Protein AF-A0A353RNZ9-F1 (afdb_monomer)

Foldseek 3Di:
DKDKDADQAKKAKDKFFLQWDKPPRIDTGIDMIDIGGWDALDPDKDKMKIWMAGPVHRVPIDMDMDIDDHQVVVVHGFDDLQAQDPCQLLAQAFFALQAADQFSVRTFTGWWPVVVLVVVVQKDWDAWPWDKDKDKFKALFLVRRLVSQLVSLLPDALFGSNSNNSCVLDPPPPPPDLQKMKMKMKIWTFTTKMFGNDDLVCRLPPTTRPNNNCLLQVVDVCLDDLNSLLVNCVRRNQWHFGMFGWGKIKMKMKMARLVQFAAADDVVLLSCLQQCQQVVPDPPDRDPRSNVSSVVRVVRMDMDMDMAFFPGVPDDSNDHNVNVVNRRVQQNPCVGSNSHRIHGDGRPDSNPRIGGSLSSHPDPVSSVRSVVSSNDPVSNPDDTDAFAKEKDFQDDFDQDLQAAQKKFKAFPVRDGQWIWGQFFDCVQPVPATFIWIFGADPNDTSQNAIWGQAAAQGAIWGWGFNALDIDTGGPPVTDRHGQRIWIDRSGHIGSDDDDPRDYGYIDMGQQFPWAAACVGRTDGQHWHDDGSWIKRLEFGHHCAWQVRHGPPVVCVVPPPPAPQSVVVLVVLVVLVLNDWDFLVLLLDPRRHHPQKHFAALVSVVSVVVVCVVSVHQQQQQAQQALPDPGARNRSRRPPVDQSFAWKFFPADDGHDTDMDDDTRQAKHKADHNHQWIWIHHSNHIDIGHDDQDDHPNDGGRIIGSGTMMIGND

Solvent-accessible surface area (backbone atoms only — not comparable to full-atom values): 37933 Å² total; per-residue (Å²): 94,72,53,74,49,85,45,93,48,44,36,39,56,49,73,45,55,74,57,49,52,60,41,65,49,54,54,63,37,62,46,72,32,40,43,48,72,58,88,51,85,42,81,57,67,47,68,33,38,44,37,41,30,30,71,87,44,73,83,51,66,50,76,50,79,47,77,44,74,16,25,58,82,71,76,49,87,79,90,54,78,88,51,64,46,71,70,49,58,41,49,37,14,11,28,27,55,58,30,40,71,52,34,65,90,19,50,44,37,68,35,39,44,54,73,60,38,44,75,69,66,26,52,42,76,52,74,78,56,71,45,79,47,79,47,76,39,58,18,49,40,70,52,50,28,15,48,43,42,23,59,76,56,49,59,85,67,93,49,53,42,29,44,32,30,47,48,73,66,52,52,90,80,57,76,94,48,64,40,32,38,38,35,41,35,43,43,30,41,35,38,32,40,38,35,54,72,70,55,68,65,56,40,50,77,71,35,47,31,72,50,39,47,34,41,61,67,36,72,38,74,77,25,41,63,74,70,10,37,54,47,41,35,64,54,37,13,50,18,38,25,40,23,22,26,30,17,31,39,40,37,42,30,38,37,34,40,59,77,71,57,61,52,50,60,51,72,70,54,38,53,52,44,63,45,37,63,38,48,79,82,51,94,76,72,65,55,68,67,49,42,50,23,38,66,75,37,46,93,46,44,49,79,47,62,50,60,42,28,31,68,29,87,86,63,57,64,79,38,36,43,67,56,50,55,53,28,59,64,46,37,72,50,54,89,42,50,77,61,31,27,34,23,40,65,35,27,63,86,63,41,73,14,54,43,58,46,36,74,54,25,84,49,67,68,54,20,50,52,44,44,53,51,60,67,33,71,90,67,61,84,78,82,63,81,76,58,70,25,34,45,42,69,66,76,87,75,67,84,52,75,80,45,39,31,26,29,36,32,22,42,92,84,72,47,60,44,27,38,38,29,50,26,57,43,61,94,82,34,77,85,49,56,45,62,32,40,20,25,32,50,97,85,40,73,37,47,23,46,19,40,30,44,36,34,83,82,36,46,25,27,41,36,16,26,42,54,82,46,78,47,80,46,72,44,84,92,50,65,47,34,62,57,53,56,33,30,35,29,49,53,40,73,38,77,69,83,65,89,88,66,65,76,40,72,56,49,78,40,84,37,54,52,77,42,56,32,68,91,37,86,70,34,68,43,18,22,19,36,57,72,55,39,45,27,48,18,42,66,47,46,52,54,34,28,36,85,66,48,68,57,65,59,77,57,71,72,45,74,84,81,50,73,42,56,59,65,44,50,53,52,44,45,71,52,77,41,76,46,74,48,39,74,72,55,69,62,37,86,54,42,48,43,87,64,45,39,53,44,42,57,62,64,54,51,49,51,53,49,52,31,57,76,68,72,46,61,56,23,62,37,36,36,38,37,47,85,57,87,80,72,19,54,54,48,32,39,30,33,78,37,59,62,32,16,29,37,38,56,75,47,48,58,87,67,46,74,43,71,46,81,32,36,21,52,62,32,35,40,32,66,28,59,74,55,27,35,37,40,38,23,73,89,23,72,48,80,43,79,59,76,94,50,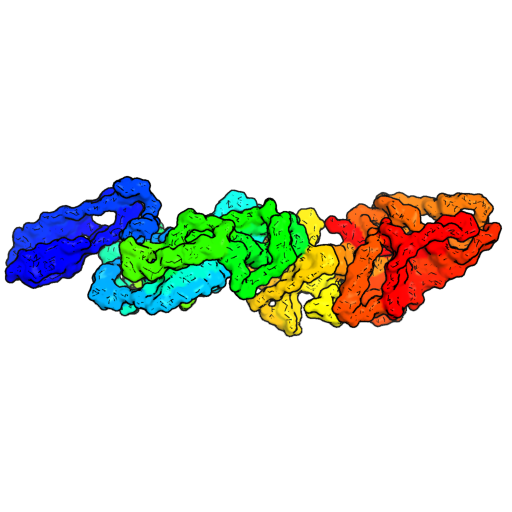68,54,73,94,38,78,63,44,57,32,23,46,38,35,54,42,29,48,68,128

Nearest PDB structures (foldseek):
  2qp2-assembly1_A  TM=6.811E-01  e=1.244E-15  Photorhabdus laumondii subsp. laumondii
  8b6u-assembly1_A  TM=7.712E-01  e=1.038E-13  Pseudomonas monteilii
  8b6v-assembly1_A  TM=5.706E-01  e=1.543E-15  Pseudomonas monteilii
  6fbm-assembly1_C  TM=5.417E-01  e=5.842E-16  Chromobacterium piscinae
  6u2w-assembly1_A  TM=4.05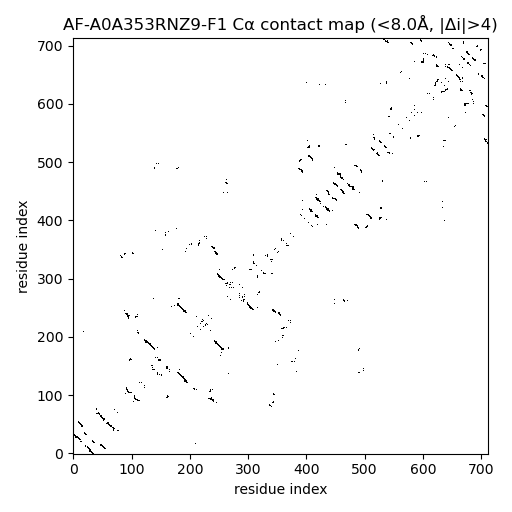1E-01  e=1.196E-05  Homo sapiens

Radius of gyration: 37.31 Å; Cα contacts (8 Å, |Δi|>4): 1599; chains: 1; bounding box: 97×50×113 Å

Secondary structure (DSSP, 8-state):
-EEEE--SSEEEEEEE-SSEEEESSEEESSEEEEEEEPP--SSS-EEEEEEEEESS-TT-EEEEEEEE--GGGGT--S--TTS--GGGG-TTEEE-TTSSTT-GGGEEEE-B-HHHHHHTT-EEEPPP--EEEEEEEEESSHHHHHHHHHHHTT---SS-SSHHHHHHHS-TTS---TTEEEEEEEEEEEEEEEEE-S-HHHIIIIIB-HHHHHHHTT-SGGG-HHHHHHHHHHHS-SEEESEEEEEEEEEEEEEEEGGG--S---HHHHHHHHTTTT-TTSS----HHHHHHHHHHGGGEEEEEEEESSS-TT--TT--HHHHHHHHHTT--TTSTTT---EEEE-STTSTTEEEGGGG-SSHHHHHHHHHHHTSGGG-----PPP-EEEEEPPP----TTS-SEEEEE-TT--EEEEEEEE--TTT-SSS-EEEEEEEETTEE-TTSEEE--BTTB--EEEEEETTEEEEEE-TTS-SS---EEEEETTEEESS--TT--EE--EEEE-EEEE--SS-SSEEEEEEEETTEEEESS-B--SB-TTS-B-GGGTTS--TT-THHHHHHHHHHTTT----B-HHHHT-TTSS-TTEEPPPHHHHHHHHHHHHHTT--HHHHS---TTSSS--TT------STT-EEEEEEEEETTEEEEEEEETTT-EEEE-TTSEEEEEETTEEEEEE----EETTEE--EEES-B--EE--

Mean predicted aligned error: 10.52 Å

pLDDT: mean 85.87, std 12.1, range [39.44, 98.44]

Structure (mmCIF, N/CA/C/O backbone):
data_AF-A0A353RNZ9-F1
#
_entry.id   AF-A0A353RNZ9-F1
#
loop_
_atom_site.group_PDB
_atom_site.id
_atom_site.type_symbol
_atom_site.label_atom_id
_atom_site.label_alt_id
_atom_site.label_comp_id
_atom_site.label_asym_id
_atom_site.label_entity_id
_atom_site.label_seq_id
_atom_site.pdbx_PDB_ins_code
_atom_site.Cartn_x
_atom_site.Cartn_y
_atom_site.Cartn_z
_atom_site.occupancy
_atom_site.B_iso_or_equiv
_atom_site.auth_seq_id
_atom_site.auth_comp_id
_atom_site.auth_asym_id
_atom_site.auth_atom_id
_atom_site.pdbx_PDB_model_num
ATOM 1 N N . VAL A 1 1 ? -23.093 -7.577 40.679 1.00 83.00 1 VAL A N 1
ATOM 2 C CA . VAL A 1 1 ? -23.345 -8.130 42.042 1.00 83.00 1 VAL A CA 1
ATOM 3 C C . VAL A 1 1 ? -24.753 -7.722 42.432 1.00 83.00 1 VAL A C 1
ATOM 5 O O . VAL A 1 1 ? -25.177 -6.690 41.947 1.00 83.00 1 VAL A O 1
ATOM 8 N N . SER A 1 2 ? -25.480 -8.459 43.270 1.00 89.81 2 SER A N 1
ATOM 9 C CA . SER A 1 2 ? -26.827 -8.055 43.706 1.00 89.81 2 SER A CA 1
ATOM 10 C C . SER A 1 2 ? -26.964 -8.037 45.222 1.00 89.81 2 SER A C 1
ATOM 12 O O . SER A 1 2 ? -26.311 -8.822 45.908 1.00 89.81 2 SER A O 1
ATOM 14 N N . PHE A 1 3 ? -27.875 -7.214 45.733 1.00 92.12 3 PHE A N 1
ATOM 15 C CA . PHE A 1 3 ? -28.342 -7.267 47.117 1.00 92.12 3 PHE A CA 1
ATOM 16 C C . PHE A 1 3 ? -29.871 -7.318 47.161 1.00 92.12 3 PHE A C 1
ATOM 18 O O . PHE A 1 3 ? -30.552 -6.998 46.186 1.00 92.12 3 PHE A O 1
ATOM 25 N N . ARG A 1 4 ? -30.424 -7.760 48.292 1.00 93.88 4 ARG A N 1
ATOM 26 C CA . ARG A 1 4 ? -31.871 -7.880 48.482 1.00 93.88 4 ARG A CA 1
ATOM 27 C C . ARG A 1 4 ? -32.366 -6.782 49.413 1.00 93.88 4 ARG A C 1
ATOM 29 O O . ARG A 1 4 ? -31.874 -6.660 50.530 1.00 93.88 4 ARG A O 1
ATOM 36 N N . VAL A 1 5 ? -33.368 -6.037 48.966 1.00 93.19 5 VAL A N 1
ATOM 37 C CA . VAL A 1 5 ? -34.130 -5.100 49.788 1.00 93.19 5 VAL A CA 1
ATOM 38 C C . VAL A 1 5 ? -35.262 -5.865 50.466 1.00 93.19 5 VAL A C 1
ATOM 40 O O . VAL A 1 5 ? -36.030 -6.570 49.806 1.00 93.19 5 VAL A O 1
ATOM 43 N N . GLN A 1 6 ? -35.358 -5.729 51.788 1.00 92.62 6 GLN A N 1
ATOM 44 C CA . GLN A 1 6 ? -36.504 -6.179 52.570 1.00 92.62 6 GLN A CA 1
ATOM 45 C C . GLN A 1 6 ? -37.255 -4.950 53.073 1.00 92.62 6 GLN A C 1
ATOM 47 O O . GLN A 1 6 ? -36.706 -4.166 53.841 1.00 92.62 6 GLN A O 1
ATOM 52 N N . SER A 1 7 ? -38.486 -4.758 52.608 1.00 90.94 7 SER A N 1
ATOM 53 C CA . SER A 1 7 ? -39.299 -3.593 52.956 1.00 90.94 7 SER A CA 1
ATOM 54 C C . SER A 1 7 ? -40.782 -3.945 52.902 1.00 90.94 7 SER A C 1
ATOM 56 O O . SER A 1 7 ? -41.204 -4.808 52.134 1.00 90.94 7 SER A O 1
ATOM 58 N N . ASN A 1 8 ? -41.585 -3.271 53.720 1.00 89.75 8 ASN A N 1
ATOM 59 C CA . ASN A 1 8 ? -43.047 -3.287 53.664 1.00 89.75 8 ASN A CA 1
ATOM 60 C C . ASN A 1 8 ? -43.624 -2.029 52.982 1.00 89.75 8 ASN A C 1
ATOM 62 O O . ASN A 1 8 ? -44.842 -1.921 52.842 1.00 89.75 8 ASN A O 1
ATOM 66 N N . GLY A 1 9 ? -42.764 -1.096 52.562 1.00 91.00 9 GLY A N 1
ATOM 67 C CA . GLY A 1 9 ? -43.127 0.186 51.964 1.00 91.00 9 GLY A CA 1
ATOM 68 C C . GLY A 1 9 ? -42.399 0.458 50.650 1.00 91.00 9 GLY A C 1
ATOM 69 O O . GLY A 1 9 ? -41.768 -0.424 50.061 1.00 91.00 9 GLY A O 1
ATOM 70 N N . GLU A 1 10 ? -42.522 1.691 50.179 1.00 95.00 10 GLU A N 1
ATOM 71 C CA . GLU A 1 10 ? -41.794 2.201 49.020 1.00 95.00 10 GLU A CA 1
ATOM 72 C C . GLU A 1 10 ? -40.410 2.711 49.432 1.00 95.00 10 GLU A C 1
ATOM 74 O O . GLU A 1 10 ? -40.193 3.170 50.556 1.00 95.00 10 GLU A O 1
ATOM 79 N N . TRP A 1 11 ? -39.450 2.590 48.525 1.00 95.81 11 TRP A N 1
ATOM 80 C CA . TRP A 1 11 ? -38.063 2.947 48.780 1.00 95.81 11 TRP A CA 1
ATOM 81 C C . TRP A 1 11 ? -37.396 3.497 47.521 1.00 95.81 11 TRP A C 1
ATOM 83 O O . TRP A 1 11 ? -37.791 3.188 46.396 1.00 95.81 11 TRP A O 1
ATOM 93 N N . LYS A 1 12 ? -36.357 4.306 47.731 1.00 96.25 12 LYS A N 1
ATOM 94 C CA . LYS A 1 12 ? -35.446 4.814 46.701 1.00 96.25 12 LYS A CA 1
ATOM 95 C C . LYS A 1 12 ? -33.997 4.566 47.106 1.00 96.25 12 LYS A C 1
ATOM 97 O O . LYS A 1 12 ? -33.699 4.411 48.290 1.00 96.25 12 LYS A O 1
ATOM 102 N N . ILE A 1 13 ? -33.102 4.549 46.132 1.00 94.88 13 ILE A N 1
ATOM 103 C CA . ILE A 1 13 ? -31.668 4.396 46.335 1.00 94.88 13 ILE A CA 1
ATOM 104 C C . ILE A 1 13 ? -30.951 5.628 45.805 1.00 94.88 13 ILE A C 1
ATOM 106 O O . ILE A 1 13 ? -31.180 6.064 44.681 1.00 94.88 13 ILE A O 1
ATOM 110 N N . GLU A 1 14 ? -30.048 6.150 46.621 1.00 93.19 14 GLU A N 1
ATOM 111 C CA . GLU A 1 14 ? -29.089 7.180 46.249 1.00 93.19 14 GLU A CA 1
ATOM 112 C C . GLU A 1 14 ? -27.685 6.571 46.256 1.00 93.19 14 GLU A C 1
ATOM 114 O O . GLU A 1 14 ? -27.325 5.810 47.159 1.00 93.19 14 GLU A O 1
ATOM 119 N N . THR A 1 15 ? -26.883 6.886 45.241 1.00 92.81 15 THR A N 1
ATOM 120 C CA . THR A 1 15 ? -25.503 6.410 45.122 1.00 92.81 15 THR A CA 1
ATOM 121 C C . THR A 1 15 ? -24.520 7.570 45.236 1.00 92.81 15 THR A C 1
ATOM 123 O O . THR A 1 15 ? -24.765 8.685 44.777 1.00 92.81 15 THR A O 1
ATOM 126 N N . GLN A 1 16 ? -23.377 7.303 45.861 1.00 90.88 16 GLN A N 1
ATOM 127 C CA . GLN A 1 16 ? -22.231 8.200 45.902 1.00 90.88 16 GLN A CA 1
ATOM 128 C C . GLN A 1 16 ? -21.064 7.508 45.197 1.00 90.88 16 GLN A C 1
ATOM 130 O O . GLN A 1 16 ? -20.441 6.610 45.760 1.00 90.88 16 GLN A O 1
ATOM 135 N N . GLY A 1 17 ? -20.791 7.925 43.966 1.00 85.12 17 GLY A N 1
ATOM 136 C CA . GLY A 1 17 ? -19.783 7.349 43.078 1.00 85.12 17 GLY A CA 1
ATOM 137 C C . GLY A 1 17 ? -20.308 7.340 41.646 1.00 85.12 17 GLY A C 1
ATOM 138 O O . GLY A 1 17 ? -21.471 7.033 41.417 1.00 85.12 17 GLY A O 1
ATOM 139 N N . ASP A 1 18 ? -19.466 7.716 40.693 1.00 84.38 18 ASP A N 1
ATOM 140 C CA . ASP A 1 18 ? -19.789 7.819 39.263 1.00 84.38 18 ASP A CA 1
ATOM 141 C C . ASP A 1 18 ? -19.310 6.600 38.451 1.00 84.38 18 ASP A C 1
ATOM 143 O O . ASP A 1 18 ? -19.505 6.526 37.242 1.00 84.38 18 ASP A O 1
ATOM 147 N N . TRP A 1 19 ? -18.714 5.618 39.126 1.00 87.50 19 TRP A N 1
ATOM 148 C CA . TRP A 1 19 ? -18.132 4.409 38.543 1.00 87.50 19 TRP A CA 1
ATOM 149 C C . TRP A 1 19 ? -19.021 3.163 38.679 1.00 87.50 19 TRP A C 1
ATOM 151 O O . TRP A 1 19 ? -18.636 2.068 38.273 1.00 87.50 19 TRP A O 1
ATOM 161 N N . PHE A 1 20 ? -20.220 3.299 39.245 1.00 90.81 20 PHE A N 1
ATOM 162 C CA . PHE A 1 20 ? -21.211 2.229 39.319 1.00 90.81 20 PHE A CA 1
ATOM 163 C C . PHE A 1 20 ? -22.629 2.805 39.313 1.00 90.81 20 PHE A C 1
ATOM 165 O O . PHE A 1 20 ? -22.846 3.976 39.613 1.00 90.81 20 PHE A O 1
ATOM 172 N N . TYR A 1 21 ? -23.600 1.956 39.003 1.00 90.94 21 TYR A N 1
ATOM 173 C CA . TYR A 1 21 ? -25.022 2.269 39.071 1.00 90.94 21 TYR A CA 1
ATOM 174 C C . TYR A 1 21 ? -25.797 1.084 39.649 1.00 90.94 21 TYR A C 1
ATOM 176 O O . TYR A 1 21 ? -25.265 -0.025 39.790 1.00 90.94 21 TYR A O 1
ATOM 184 N N . VAL A 1 22 ? -27.049 1.331 40.031 1.00 91.38 22 VAL A N 1
ATOM 185 C CA . VAL A 1 22 ? -27.940 0.311 40.586 1.00 91.38 22 VAL A CA 1
ATOM 186 C C . VAL A 1 22 ? -29.255 0.276 39.832 1.00 91.38 22 VAL A C 1
ATOM 188 O O . VAL A 1 22 ? -29.752 1.325 39.432 1.00 91.38 22 VAL A O 1
ATOM 191 N N . PHE A 1 23 ? -29.843 -0.910 39.701 1.00 90.06 23 PHE A N 1
ATOM 192 C CA . PHE A 1 23 ? -31.188 -1.044 39.157 1.00 90.06 23 PHE A CA 1
ATOM 193 C C . PHE A 1 23 ? -31.989 -2.168 39.843 1.00 90.06 23 PHE A C 1
ATOM 195 O O . PHE A 1 23 ? -31.435 -3.236 40.123 1.00 90.06 23 PHE A O 1
ATOM 202 N N . PRO A 1 24 ? -33.285 -1.949 40.131 1.00 91.12 24 PRO A N 1
ATOM 203 C CA . PRO A 1 24 ? -33.985 -0.666 40.006 1.00 91.12 24 PRO A CA 1
ATOM 204 C C . PRO A 1 24 ? -33.542 0.338 41.095 1.00 91.12 24 PRO A C 1
ATOM 206 O O . PRO A 1 24 ? -33.136 -0.054 42.189 1.00 91.12 24 PRO A O 1
ATOM 209 N N . THR A 1 25 ? -33.606 1.643 40.803 1.00 92.00 25 THR A N 1
ATOM 210 C CA . THR A 1 25 ? -33.245 2.730 41.746 1.00 92.00 25 THR A CA 1
ATOM 211 C C . THR A 1 25 ? -34.358 3.057 42.741 1.00 92.00 25 THR A C 1
ATOM 213 O O . THR A 1 25 ? -34.148 3.789 43.704 1.00 92.00 25 THR A O 1
ATOM 216 N N . SER A 1 26 ? -35.551 2.510 42.533 1.00 93.50 26 SER A N 1
ATOM 217 C CA . SER A 1 26 ? -36.688 2.610 43.441 1.00 93.50 26 SER A CA 1
ATOM 218 C C . SER A 1 26 ? -37.564 1.371 43.319 1.00 93.50 26 SER A C 1
ATOM 220 O O . SER A 1 26 ? -37.452 0.602 42.364 1.00 93.50 26 SER A O 1
ATOM 222 N N . GLY A 1 27 ? -38.436 1.159 44.294 1.00 94.00 27 GLY A N 1
ATOM 223 C CA . GLY A 1 27 ? -39.377 0.055 44.247 1.00 94.00 27 GLY A CA 1
ATOM 224 C C . GLY A 1 27 ? -40.298 0.022 45.451 1.00 94.00 27 GLY A C 1
ATOM 225 O O . GLY A 1 27 ? -40.291 0.911 46.302 1.00 94.00 27 GLY A O 1
ATOM 226 N N . ARG A 1 28 ? -41.109 -1.034 45.514 1.00 93.00 28 ARG A N 1
ATOM 227 C CA . ARG A 1 28 ? -42.065 -1.265 46.594 1.00 93.00 28 ARG A CA 1
ATOM 228 C C . ARG A 1 28 ? -41.940 -2.683 47.118 1.00 93.00 28 ARG A C 1
ATOM 230 O O . ARG A 1 28 ? -41.880 -3.636 46.347 1.00 93.00 28 ARG A O 1
ATOM 237 N N . GLY A 1 29 ? -41.964 -2.817 48.438 1.00 93.19 29 GLY A N 1
ATOM 238 C CA . GLY A 1 29 ? -41.851 -4.110 49.089 1.00 93.19 29 GLY A CA 1
ATOM 239 C C . GLY A 1 29 ? -40.460 -4.725 48.918 1.00 93.19 29 GLY A C 1
ATOM 240 O O . GLY A 1 29 ? -39.460 -4.024 48.743 1.00 93.19 29 GLY A O 1
ATOM 241 N N . ASN A 1 30 ? -40.398 -6.053 48.962 1.00 95.00 30 ASN A N 1
ATOM 242 C CA . ASN A 1 30 ? -39.153 -6.790 48.776 1.00 95.00 30 ASN A CA 1
ATOM 243 C C . ASN A 1 30 ? -38.735 -6.801 47.302 1.00 95.00 30 ASN A C 1
ATOM 245 O O . ASN A 1 30 ? -39.532 -7.178 46.446 1.00 95.00 30 ASN A O 1
ATOM 249 N N . ALA A 1 31 ? -37.468 -6.504 47.021 1.00 94.56 31 ALA A N 1
ATOM 250 C CA . ALA A 1 31 ? -36.918 -6.572 45.669 1.00 94.56 31 ALA A CA 1
ATOM 251 C C . ALA A 1 31 ? -35.445 -6.983 45.676 1.00 94.56 31 ALA A C 1
ATOM 253 O O . ALA A 1 31 ? -34.755 -6.877 46.692 1.00 94.56 31 ALA A O 1
ATOM 254 N N . THR A 1 32 ? -34.955 -7.431 44.526 1.00 94.38 32 THR A N 1
ATOM 255 C CA . THR A 1 32 ? -33.525 -7.629 44.284 1.00 94.38 32 THR A CA 1
ATOM 256 C C . THR A 1 32 ? -33.010 -6.441 43.490 1.00 94.38 32 THR A C 1
ATOM 258 O O . THR A 1 32 ? -33.588 -6.100 42.463 1.00 94.38 32 THR A O 1
ATOM 261 N N . VAL A 1 33 ? -31.925 -5.834 43.959 1.00 92.75 33 VAL A N 1
ATOM 262 C CA . VAL A 1 33 ? -31.267 -4.708 43.297 1.00 92.75 33 VAL A CA 1
ATOM 263 C C . VAL A 1 33 ? -29.911 -5.172 42.787 1.00 92.75 33 VAL A C 1
ATOM 265 O O . VAL A 1 33 ? -29.108 -5.744 43.532 1.00 92.75 33 VAL A O 1
ATOM 268 N N . GLN A 1 34 ? -29.664 -4.943 41.503 1.00 92.38 34 GLN A N 1
ATOM 269 C CA . GLN A 1 34 ? -28.382 -5.186 40.861 1.00 92.38 34 GLN A CA 1
ATOM 270 C C . GLN A 1 34 ? -27.476 -3.972 41.040 1.00 92.38 34 GLN A C 1
ATOM 272 O O . GLN A 1 34 ? -27.901 -2.836 40.879 1.00 92.38 34 GLN A O 1
ATOM 277 N N . ILE A 1 35 ? -26.215 -4.235 41.361 1.00 90.94 35 ILE A N 1
ATOM 278 C CA . ILE A 1 35 ? -25.106 -3.286 41.348 1.00 90.94 35 ILE A CA 1
ATOM 279 C C . ILE A 1 35 ? -24.259 -3.613 40.121 1.00 90.94 35 ILE A C 1
ATOM 281 O O . ILE A 1 35 ? -23.662 -4.701 40.030 1.00 90.94 35 ILE A O 1
ATOM 285 N N . CYS A 1 36 ? -24.181 -2.645 39.216 1.00 89.12 36 CYS A N 1
ATOM 286 C CA . CYS A 1 36 ? -23.393 -2.707 37.997 1.00 89.12 36 CYS A CA 1
ATOM 287 C C . CYS A 1 36 ? -22.204 -1.766 38.116 1.00 89.12 36 CYS A C 1
ATOM 289 O O . CYS A 1 36 ? -22.368 -0.561 38.273 1.00 89.12 36 CY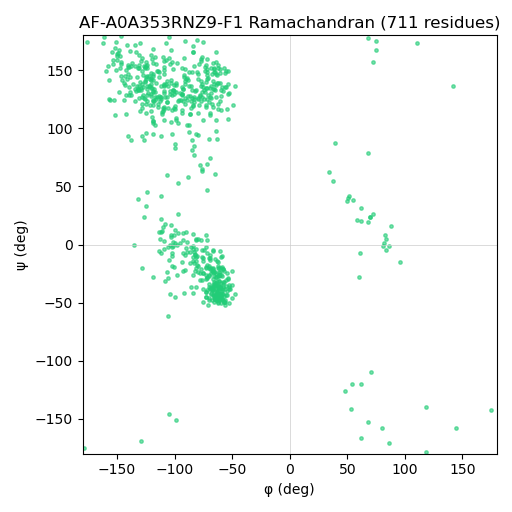S A O 1
ATOM 291 N N . VAL A 1 37 ? -21.006 -2.336 38.060 1.00 87.75 37 VAL A N 1
ATOM 292 C CA . VAL A 1 37 ? -19.749 -1.596 38.165 1.00 87.75 37 VAL A CA 1
ATOM 293 C C . VAL A 1 37 ? -19.184 -1.360 36.770 1.00 87.75 37 VAL A C 1
ATOM 295 O O . VAL A 1 37 ? -19.214 -2.266 35.935 1.00 87.75 37 VAL A O 1
ATOM 298 N N . LEU A 1 38 ? -18.691 -0.151 36.522 1.00 87.50 38 LEU A N 1
ATOM 299 C CA . LEU A 1 38 ? -17.894 0.174 35.343 1.00 87.50 38 LEU A CA 1
ATOM 300 C C . LEU A 1 38 ? -16.468 -0.356 35.552 1.00 87.50 38 LEU A C 1
ATOM 302 O O . LEU A 1 38 ? -16.059 -0.627 36.679 1.00 87.50 38 LEU A O 1
ATOM 306 N N . GLU A 1 39 ? -15.699 -0.551 34.486 1.00 80.50 39 GLU A N 1
ATOM 307 C CA . GLU A 1 39 ? -14.315 -1.024 34.620 1.00 80.50 39 GLU A CA 1
ATOM 308 C C . GLU A 1 39 ? -13.404 0.040 35.246 1.00 80.50 39 GLU A C 1
ATOM 310 O O . GLU A 1 39 ? -13.432 1.211 34.863 1.00 80.50 39 GLU A O 1
ATOM 315 N N . ASN A 1 40 ? -12.572 -0.380 36.205 1.00 80.81 40 ASN A N 1
ATOM 316 C CA . ASN A 1 40 ? -11.572 0.479 36.832 1.00 80.81 40 ASN A CA 1
ATOM 317 C C . ASN A 1 40 ? -10.187 0.235 36.223 1.00 80.81 40 ASN A C 1
ATOM 319 O O . ASN A 1 40 ? -9.350 -0.472 36.788 1.00 80.81 40 ASN A O 1
ATOM 323 N N . ASP A 1 41 ? -9.951 0.890 35.089 1.00 72.94 41 ASP A N 1
ATOM 324 C CA . ASP A 1 41 ? -8.675 0.864 34.366 1.00 72.94 41 ASP A CA 1
ATOM 325 C C . ASP A 1 41 ? -7.620 1.810 34.978 1.00 72.94 41 ASP A C 1
ATOM 327 O O . ASP A 1 41 ? -6.528 1.985 34.435 1.00 72.94 41 ASP A O 1
ATOM 331 N N . THR A 1 42 ? -7.929 2.458 36.106 1.00 77.50 42 THR A N 1
ATOM 332 C CA . THR A 1 42 ? -7.012 3.398 36.757 1.00 77.50 42 THR A CA 1
ATOM 333 C C . THR A 1 42 ? -6.010 2.681 37.665 1.00 77.50 42 THR A C 1
ATOM 335 O O . THR A 1 42 ? -6.126 1.493 37.969 1.00 77.50 42 THR A O 1
ATOM 338 N N . GLN A 1 43 ? -5.015 3.427 38.149 1.00 79.50 43 GLN A N 1
ATOM 339 C CA . GLN A 1 43 ? -4.076 2.939 39.164 1.00 79.50 43 GLN A CA 1
ATOM 340 C C . GLN A 1 43 ? -4.628 3.043 40.597 1.00 79.50 43 GLN A C 1
ATOM 342 O O . GLN A 1 43 ? -4.016 2.521 41.527 1.00 79.50 43 GLN A O 1
ATOM 347 N N . GLY A 1 44 ? -5.776 3.699 40.797 1.00 83.94 44 GLY A N 1
ATOM 348 C CA . GLY A 1 44 ? -6.373 3.937 42.109 1.00 83.94 44 GLY A CA 1
ATOM 349 C C . GLY A 1 44 ? -7.602 3.069 42.355 1.00 83.94 44 GLY A C 1
ATOM 350 O O . GLY A 1 44 ? -8.423 2.859 41.463 1.00 83.94 44 GLY A O 1
ATOM 351 N N . ARG A 1 45 ? -7.757 2.555 43.579 1.00 88.69 45 ARG A N 1
ATOM 352 C CA . ARG A 1 45 ? -9.017 1.915 43.986 1.00 88.69 45 ARG A CA 1
ATOM 353 C C . ARG A 1 45 ? -10.146 2.933 43.963 1.00 88.69 45 ARG A C 1
ATOM 355 O O . ARG A 1 45 ? -9.941 4.092 44.314 1.00 88.69 45 ARG A O 1
ATOM 362 N N . GLN A 1 46 ? -11.337 2.473 43.617 1.00 90.12 46 GLN A N 1
ATOM 363 C CA . GLN A 1 46 ? -12.539 3.288 43.679 1.00 90.12 46 GLN A CA 1
ATOM 364 C C . GLN A 1 46 ? -13.362 2.898 44.900 1.00 90.12 46 GLN A C 1
ATOM 366 O O . GLN A 1 46 ? -13.471 1.720 45.245 1.00 90.12 46 GLN A O 1
ATOM 371 N N . THR A 1 47 ? -13.917 3.900 45.572 1.00 91.50 47 THR A N 1
ATOM 372 C CA . THR A 1 47 ? -14.838 3.723 46.692 1.00 91.50 47 THR A CA 1
ATOM 373 C C . THR A 1 47 ? -16.119 4.496 46.423 1.00 91.50 47 THR A C 1
ATOM 375 O O . THR A 1 47 ? -16.141 5.473 45.671 1.00 91.50 47 THR A O 1
ATOM 378 N N . GLY A 1 48 ? -17.211 4.015 46.997 1.00 91.75 48 GLY A N 1
ATOM 379 C CA . GLY A 1 48 ? -18.528 4.597 46.823 1.00 91.75 48 GLY A CA 1
ATOM 380 C C . GLY A 1 48 ? -19.493 4.132 47.899 1.00 91.75 48 GLY A C 1
ATOM 381 O O . GLY A 1 48 ? -19.157 3.281 48.724 1.00 91.75 48 GLY A O 1
ATOM 382 N N . LYS A 1 49 ? -20.692 4.710 47.911 1.00 93.75 49 LYS A N 1
ATOM 383 C CA . LYS A 1 49 ? -21.739 4.389 48.889 1.00 93.75 49 LYS A CA 1
ATOM 384 C C . LYS A 1 49 ? -23.074 4.172 48.208 1.00 93.75 49 LYS A C 1
ATOM 386 O O . LYS A 1 49 ? -23.397 4.859 47.244 1.00 93.75 49 LYS A O 1
ATOM 391 N N . VAL A 1 50 ? -23.851 3.241 48.743 1.00 94.44 50 VAL A N 1
ATOM 392 C CA . VAL A 1 50 ? -25.257 3.043 48.392 1.00 94.44 50 VAL A CA 1
ATOM 393 C C . VAL A 1 50 ? -26.090 3.339 49.622 1.00 94.44 50 VAL A C 1
ATOM 395 O O . VAL A 1 50 ? -25.849 2.760 50.681 1.00 94.44 50 VAL A O 1
ATOM 398 N N . THR A 1 51 ? -27.065 4.226 49.466 1.00 94.75 51 THR A N 1
ATOM 399 C CA . THR A 1 51 ? -27.975 4.676 50.516 1.00 94.75 51 THR A CA 1
ATOM 400 C C . THR A 1 51 ? -29.400 4.325 50.109 1.00 94.75 51 THR A C 1
ATOM 402 O O . THR A 1 51 ? -29.952 4.908 49.181 1.00 94.75 51 THR A O 1
ATOM 405 N N . LEU A 1 52 ? -29.998 3.356 50.794 1.00 94.25 52 LEU A N 1
ATOM 406 C CA . LEU A 1 52 ? -31.403 2.983 50.654 1.00 94.25 52 LEU A CA 1
ATOM 407 C C . LEU A 1 52 ? -32.241 3.833 51.611 1.00 94.25 52 LEU A C 1
ATOM 409 O O . LEU A 1 52 ? -31.951 3.874 52.805 1.00 94.25 52 LEU A O 1
ATOM 413 N N . ILE A 1 53 ? -33.282 4.480 51.093 1.00 94.69 53 ILE A N 1
ATOM 414 C CA . ILE A 1 53 ? -34.132 5.421 51.826 1.00 94.69 53 ILE A CA 1
ATOM 415 C C . ILE A 1 53 ? -35.587 4.985 51.666 1.00 94.69 53 ILE A C 1
ATOM 417 O O . ILE A 1 53 ? -36.074 4.835 50.543 1.00 94.69 53 ILE A O 1
ATOM 421 N N . SER A 1 54 ? -36.295 4.806 52.779 1.00 92.50 54 SER A N 1
ATOM 422 C CA . SER A 1 54 ? -37.751 4.633 52.761 1.00 92.50 54 SER A CA 1
ATOM 423 C C . SER A 1 54 ? -38.428 5.935 52.330 1.00 92.50 54 SER A C 1
ATOM 425 O O . SER A 1 54 ? -38.132 7.003 52.864 1.00 92.50 54 SER A O 1
ATOM 427 N N . THR A 1 55 ? -39.347 5.879 51.366 1.00 89.75 55 THR A N 1
ATOM 428 C CA . THR A 1 55 ? -40.080 7.085 50.935 1.00 89.75 55 THR A CA 1
ATOM 429 C C . THR A 1 55 ? -41.187 7.459 51.919 1.00 89.75 55 THR A C 1
ATOM 431 O O . THR A 1 55 ? -41.560 8.627 52.004 1.00 89.75 55 THR A O 1
ATOM 434 N N . THR A 1 56 ? -41.688 6.489 52.692 1.00 85.81 56 THR A N 1
ATOM 435 C CA . THR A 1 56 ? -42.727 6.701 53.711 1.00 85.81 56 THR A CA 1
ATOM 436 C C . THR A 1 56 ? -42.167 7.185 55.047 1.00 85.81 56 THR A C 1
ATOM 438 O O . THR A 1 56 ? -42.875 7.850 55.796 1.00 85.81 56 THR A O 1
ATOM 441 N N . ASP A 1 57 ? -40.907 6.863 55.345 1.00 87.25 57 ASP A N 1
ATOM 442 C CA . ASP A 1 57 ? -40.169 7.382 56.498 1.00 87.25 57 ASP A CA 1
ATOM 443 C C . ASP A 1 57 ? -38.733 7.723 56.068 1.00 87.25 57 ASP A C 1
ATOM 445 O O . ASP A 1 57 ? -37.849 6.872 56.160 1.00 87.25 57 ASP A O 1
ATOM 449 N N . PRO A 1 58 ? -38.475 8.961 55.605 1.00 85.00 58 PRO A N 1
ATOM 450 C CA . PRO A 1 58 ? -37.149 9.378 55.148 1.00 85.00 58 PRO A CA 1
ATOM 451 C C . PRO A 1 58 ? -36.040 9.290 56.207 1.00 85.00 58 PRO A C 1
ATOM 453 O O . PRO A 1 58 ? -34.871 9.438 55.859 1.00 85.00 58 PRO A O 1
ATOM 456 N N . SER A 1 59 ? -36.376 9.067 57.486 1.00 85.62 59 SER A N 1
ATOM 457 C CA . SER A 1 59 ? -35.389 8.821 58.544 1.00 85.62 59 SER A CA 1
ATOM 458 C C . SER A 1 59 ? -34.900 7.366 58.580 1.00 85.62 59 SER A C 1
ATOM 460 O O . SER A 1 59 ? -33.806 7.096 59.079 1.00 85.62 59 SER A O 1
ATOM 462 N N . ALA A 1 60 ? -35.660 6.433 57.996 1.00 88.31 60 ALA A N 1
ATOM 463 C CA . ALA A 1 60 ? -35.263 5.043 57.831 1.00 88.31 60 ALA A CA 1
ATOM 464 C C . ALA A 1 60 ? -34.311 4.903 56.631 1.00 88.31 60 ALA A C 1
ATOM 466 O O . ALA A 1 60 ? -34.729 4.766 55.475 1.00 88.31 60 ALA A O 1
ATOM 467 N N . VAL A 1 61 ? -33.013 4.946 56.938 1.00 92.44 61 VAL A N 1
ATOM 468 C CA . VAL A 1 61 ? -31.914 4.923 55.969 1.00 92.44 61 VAL A CA 1
ATOM 469 C C . VAL A 1 61 ? -30.958 3.769 56.268 1.00 92.44 61 VAL A C 1
ATOM 471 O O . VAL A 1 61 ? -30.530 3.588 57.406 1.00 92.44 61 VAL A O 1
ATOM 474 N N . GLN A 1 62 ? -30.578 3.014 55.238 1.00 93.50 62 GLN A N 1
ATOM 475 C CA . GLN A 1 62 ? -29.532 1.993 55.309 1.00 93.50 62 GLN A CA 1
ATOM 476 C C . GLN A 1 62 ? -28.421 2.339 54.319 1.00 93.50 62 GLN A C 1
ATOM 478 O O . GLN A 1 62 ? -28.683 2.506 53.129 1.00 93.50 62 GLN A O 1
ATOM 483 N N . THR A 1 63 ? -27.174 2.385 54.788 1.00 93.62 63 THR A N 1
ATOM 484 C CA . THR A 1 63 ? -26.011 2.679 53.939 1.00 93.62 63 THR A CA 1
ATOM 485 C C . THR A 1 63 ? -25.000 1.541 53.981 1.00 93.62 63 THR A C 1
ATOM 487 O O . THR A 1 63 ? -24.772 0.945 55.034 1.00 93.62 63 THR A O 1
ATOM 490 N N . PHE A 1 64 ? -24.368 1.256 52.844 1.00 93.62 64 PHE A N 1
ATOM 491 C CA . PHE A 1 64 ? -23.188 0.398 52.767 1.00 93.62 64 PHE A CA 1
ATOM 492 C C . PHE A 1 64 ? -22.171 0.948 51.763 1.00 93.62 64 PHE A C 1
ATOM 494 O O . PHE A 1 64 ? -22.521 1.666 50.824 1.00 93.62 64 PHE A O 1
ATOM 501 N N . GLU A 1 65 ? -20.899 0.627 51.987 1.00 92.69 65 GLU A N 1
ATOM 502 C CA . GLU A 1 65 ? -19.800 1.045 51.118 1.00 92.69 65 GLU A CA 1
ATOM 503 C C . GLU A 1 65 ? -19.522 -0.014 50.050 1.00 92.69 65 GLU A C 1
ATOM 505 O O . GLU A 1 65 ? -19.644 -1.217 50.288 1.00 92.69 65 GLU A O 1
ATOM 510 N N . ILE A 1 66 ? -19.120 0.444 48.869 1.00 91.12 66 ILE A N 1
ATOM 511 C CA . ILE A 1 66 ? -18.659 -0.401 47.771 1.00 91.12 66 ILE A CA 1
ATOM 512 C C . ILE A 1 66 ? -17.229 0.011 47.447 1.00 91.12 66 ILE A C 1
ATOM 514 O O . ILE A 1 66 ? -16.920 1.198 47.352 1.00 91.12 66 ILE A O 1
ATOM 518 N N . GLY A 1 67 ? -16.358 -0.979 47.276 1.00 88.38 67 GLY A N 1
ATOM 519 C CA . GLY A 1 67 ? -14.993 -0.781 46.814 1.00 88.38 67 GLY A CA 1
ATOM 520 C C . GLY A 1 67 ? -14.716 -1.607 45.566 1.00 88.38 67 GLY A C 1
ATOM 521 O O . GLY A 1 67 ? -15.068 -2.786 45.513 1.00 88.38 67 GLY A O 1
ATOM 522 N N . GLN A 1 68 ? -14.045 -1.004 44.589 1.00 87.50 68 GLN A N 1
ATOM 523 C CA . GLN A 1 68 ? -13.530 -1.689 43.411 1.00 87.50 68 GLN A CA 1
ATOM 524 C C . GLN A 1 68 ? -12.006 -1.604 43.380 1.00 87.50 68 GLN A C 1
ATOM 526 O O . GLN A 1 68 ? -11.404 -0.540 43.552 1.00 87.50 68 GLN A O 1
ATOM 531 N N . LYS A 1 69 ? -11.380 -2.761 43.160 1.00 83.81 69 LYS A N 1
ATOM 532 C CA . LYS A 1 69 ? -9.934 -2.882 42.948 1.00 83.81 69 LYS A CA 1
ATOM 533 C C . LYS A 1 69 ? -9.502 -2.162 41.668 1.00 83.81 69 LYS A C 1
ATOM 535 O O . LYS A 1 69 ? -10.321 -1.953 40.777 1.00 83.81 69 LYS A O 1
ATOM 540 N N . CYS A 1 70 ? -8.232 -1.792 41.588 1.00 80.31 70 CYS A N 1
ATOM 541 C CA . CYS A 1 70 ? -7.644 -1.109 40.435 1.00 80.31 70 CYS A CA 1
ATOM 542 C C . CYS A 1 70 ? -6.718 -2.022 39.630 1.00 80.31 70 CYS A C 1
ATOM 544 O O . CYS A 1 70 ? -6.399 -3.125 40.069 1.00 80.31 70 CYS A O 1
ATOM 546 N N . ALA A 1 71 ? -6.232 -1.547 38.483 1.00 70.19 71 ALA A N 1
ATOM 547 C CA . ALA A 1 71 ? -5.318 -2.299 37.622 1.00 70.19 71 ALA A CA 1
ATOM 548 C C . ALA A 1 71 ? -4.058 -2.795 38.378 1.00 70.19 71 ALA A C 1
ATOM 550 O O . ALA A 1 71 ? -3.652 -3.953 38.261 1.00 70.19 71 ALA A O 1
ATOM 551 N N . VAL A 1 72 ? -3.503 -1.956 39.265 1.00 75.50 72 VAL A N 1
ATOM 552 C CA . VAL A 1 72 ? -2.317 -2.281 40.084 1.00 75.50 72 VAL A CA 1
ATOM 553 C C . VAL A 1 72 ? -2.585 -3.417 41.075 1.00 75.50 72 VAL A C 1
ATOM 555 O O . VAL A 1 72 ? -1.703 -4.246 41.291 1.00 75.50 72 VAL A O 1
ATOM 558 N N . ASP A 1 73 ? -3.799 -3.518 41.629 1.00 76.94 73 ASP A N 1
ATOM 559 C CA . ASP A 1 73 ? -4.170 -4.621 42.530 1.00 76.94 73 ASP A CA 1
ATOM 560 C C . ASP A 1 73 ? -4.118 -5.992 41.831 1.00 76.94 73 ASP A C 1
ATOM 562 O O . ASP A 1 73 ? -4.040 -7.022 42.504 1.00 76.94 73 ASP A O 1
ATOM 566 N N . TYR A 1 74 ? -4.168 -6.006 40.495 1.00 66.62 74 TYR A N 1
ATOM 567 C CA . TYR A 1 74 ? -4.074 -7.201 39.657 1.00 66.62 74 TYR A CA 1
ATOM 568 C C . TYR A 1 74 ? -2.689 -7.388 39.010 1.00 66.62 74 TYR A C 1
ATOM 570 O O . TYR A 1 74 ? -2.474 -8.398 38.344 1.00 66.62 74 TYR A O 1
ATOM 578 N N . GLY A 1 75 ? -1.743 -6.459 39.212 1.00 60.97 75 GLY A N 1
ATOM 579 C CA . GLY A 1 75 ? -0.381 -6.537 38.663 1.00 60.97 75 GLY A CA 1
ATOM 580 C C . GLY A 1 75 ? -0.288 -6.363 37.140 1.00 60.97 75 GLY A C 1
ATOM 581 O O . GLY A 1 75 ? 0.660 -6.849 36.530 1.00 60.97 75 GLY A O 1
ATOM 582 N N . VAL A 1 76 ? -1.273 -5.710 36.520 1.00 53.50 76 VAL A N 1
ATOM 583 C CA . VAL A 1 76 ? -1.448 -5.611 35.058 1.00 53.50 76 VAL A CA 1
ATOM 584 C C . VAL A 1 76 ? -2.056 -4.261 34.662 1.00 53.50 76 VAL A C 1
ATOM 586 O O . VAL A 1 76 ? -2.738 -3.630 35.462 1.00 53.50 76 VAL A O 1
ATOM 589 N N . THR A 1 77 ? -1.851 -3.821 33.421 1.00 51.91 77 THR A N 1
ATOM 590 C CA . THR A 1 77 ? -2.498 -2.631 32.834 1.00 51.91 77 THR A CA 1
ATOM 591 C C . THR A 1 77 ? -3.144 -3.012 31.496 1.00 51.91 77 THR A C 1
ATOM 593 O O . THR A 1 77 ? -2.421 -3.468 30.614 1.00 51.91 77 THR A O 1
ATOM 596 N N . GLY A 1 78 ? -4.465 -2.836 31.329 1.00 53.69 78 GLY A N 1
ATOM 597 C CA . GLY A 1 78 ? -5.198 -3.072 30.064 1.00 53.69 78 GLY A CA 1
ATOM 598 C C . GLY A 1 78 ? -6.294 -4.155 30.117 1.00 53.69 78 GLY A C 1
ATOM 599 O O . GLY A 1 78 ? -6.536 -4.749 31.168 1.00 53.69 78 GLY A O 1
ATOM 600 N N . ILE A 1 79 ? -6.956 -4.419 28.975 1.00 53.88 79 ILE A N 1
ATOM 601 C CA . ILE A 1 79 ? -7.915 -5.533 28.824 1.00 53.88 79 ILE A CA 1
ATOM 602 C C . ILE A 1 79 ? -7.122 -6.842 28.871 1.00 53.88 79 ILE A C 1
ATOM 604 O O . ILE A 1 79 ? -6.343 -7.137 27.971 1.00 53.88 79 ILE A O 1
ATOM 608 N N . ILE A 1 80 ? -7.305 -7.629 29.929 1.00 58.22 80 ILE A N 1
ATOM 609 C CA . ILE A 1 80 ? -6.656 -8.936 30.049 1.00 58.22 80 ILE A CA 1
ATOM 610 C C . ILE A 1 80 ? -7.498 -9.963 29.290 1.00 58.22 80 ILE A C 1
ATOM 612 O O . ILE A 1 80 ? -8.640 -10.221 29.675 1.00 58.22 80 ILE A O 1
ATOM 616 N N . ASP A 1 81 ? -6.923 -10.621 28.282 1.00 54.56 81 ASP A N 1
ATOM 617 C CA . ASP A 1 81 ? -7.611 -11.667 27.503 1.00 54.56 81 ASP A CA 1
ATOM 618 C C . ASP A 1 81 ? -8.198 -12.782 28.382 1.00 54.56 81 ASP A C 1
ATOM 620 O O . ASP A 1 81 ? -9.242 -13.352 28.068 1.00 54.56 81 ASP A O 1
ATOM 624 N N . ASN A 1 82 ? -7.591 -13.034 29.542 1.00 57.44 82 ASN A N 1
ATOM 625 C CA . ASN A 1 82 ? -8.013 -14.074 30.478 1.00 57.44 82 ASN A CA 1
ATOM 626 C C . ASN A 1 82 ? -9.031 -13.609 31.536 1.00 57.44 82 ASN A C 1
ATOM 628 O O . ASN A 1 82 ? -9.470 -14.435 32.334 1.00 57.44 82 ASN A O 1
ATOM 632 N N . GLN A 1 83 ? -9.405 -12.322 31.584 1.00 64.50 83 GLN A N 1
ATOM 633 C CA . GLN A 1 83 ? -10.435 -11.836 32.510 1.00 64.50 83 GLN A CA 1
ATOM 634 C C . GLN A 1 83 ? -11.797 -11.701 31.808 1.00 64.50 83 GLN A C 1
ATOM 636 O O . GLN A 1 83 ? -11.868 -11.224 30.669 1.00 64.50 83 GLN A O 1
ATOM 641 N N . PRO A 1 84 ? -12.898 -12.096 32.469 1.00 70.38 84 PRO A N 1
ATOM 642 C CA . PRO A 1 84 ? -14.244 -11.802 31.994 1.00 70.38 84 PRO A CA 1
ATOM 643 C C . PRO A 1 84 ? -14.470 -10.285 31.962 1.00 70.38 84 PRO A C 1
ATOM 645 O O . PRO A 1 84 ? -14.382 -9.623 32.994 1.00 70.38 84 PRO A O 1
ATOM 648 N N . SER A 1 85 ? -14.779 -9.737 30.791 1.00 81.25 85 SER A N 1
ATOM 649 C CA . SER A 1 85 ? -15.023 -8.305 30.603 1.00 81.25 85 SER A CA 1
ATOM 650 C C . SER A 1 85 ? -16.044 -8.102 29.488 1.00 81.25 85 SER A C 1
ATOM 652 O O . SER A 1 85 ? -15.911 -8.676 28.407 1.00 81.25 85 SER A O 1
ATOM 654 N N . ILE A 1 86 ? -17.067 -7.283 29.749 1.00 86.62 86 ILE A N 1
ATOM 655 C CA . ILE A 1 86 ? -18.036 -6.887 28.715 1.00 86.62 86 ILE A CA 1
ATOM 656 C C . ILE A 1 86 ? -17.419 -5.898 27.712 1.00 86.62 86 ILE A C 1
ATOM 658 O O . ILE A 1 86 ? -17.884 -5.831 26.578 1.00 86.62 86 ILE A O 1
ATOM 662 N N . LYS A 1 87 ? -16.325 -5.204 28.070 1.00 88.12 87 LYS A N 1
ATOM 663 C CA . LYS A 1 87 ? -15.571 -4.323 27.161 1.00 88.12 87 LYS A CA 1
ATOM 664 C C . LYS A 1 87 ? -15.001 -5.076 25.960 1.00 88.12 87 LYS A C 1
ATOM 666 O O . LYS A 1 87 ? -14.839 -4.480 24.901 1.00 88.12 87 LYS A O 1
ATOM 671 N N . LYS A 1 88 ? -14.794 -6.396 26.068 1.00 86.88 88 LYS A N 1
ATOM 672 C CA . LYS A 1 88 ? -14.425 -7.266 24.934 1.00 86.88 88 LYS A CA 1
ATOM 673 C C . LYS A 1 88 ? -15.446 -7.252 23.793 1.00 86.88 88 LYS A C 1
ATOM 675 O O . LYS A 1 88 ? -15.071 -7.490 22.649 1.00 86.88 88 LYS A O 1
ATOM 680 N N . TYR A 1 89 ? -16.716 -6.974 24.089 1.00 91.88 89 TYR A N 1
ATOM 681 C CA . TYR A 1 89 ? -17.749 -6.809 23.067 1.00 91.88 89 TYR A CA 1
ATOM 682 C C . TYR A 1 89 ? -17.722 -5.431 22.407 1.00 91.88 89 TYR A C 1
ATOM 684 O O . TYR A 1 89 ? -18.294 -5.273 21.333 1.00 91.88 89 TYR A O 1
ATOM 692 N N . ALA A 1 90 ? -17.072 -4.450 23.042 1.00 94.50 90 ALA A N 1
ATOM 693 C CA . ALA A 1 90 ? -16.941 -3.046 22.650 1.00 94.50 90 ALA A CA 1
ATOM 694 C C . ALA A 1 90 ? -18.258 -2.252 22.516 1.00 94.50 90 ALA A C 1
ATOM 696 O O . ALA A 1 90 ? -18.274 -1.048 22.752 1.00 94.50 90 ALA A O 1
ATOM 697 N N . VAL A 1 91 ? -19.380 -2.897 22.202 1.00 96.06 91 VAL A N 1
ATOM 698 C CA . VAL A 1 91 ? -20.702 -2.274 22.124 1.00 96.06 91 VAL A CA 1
ATOM 699 C C . VAL A 1 91 ? -21.081 -1.618 23.449 1.00 96.06 91 VAL A C 1
ATOM 701 O O . VAL A 1 91 ? -20.949 -2.217 24.515 1.00 96.06 91 VAL A O 1
ATOM 704 N N . GLY A 1 92 ? -21.557 -0.377 23.376 1.00 96.50 92 GLY A N 1
ATOM 705 C CA . GLY A 1 92 ? -21.887 0.448 24.534 1.00 96.50 92 GLY A CA 1
ATOM 706 C C . GLY A 1 92 ? -20.709 1.234 25.116 1.00 96.50 92 GLY A C 1
ATOM 707 O O . GLY A 1 92 ? -20.897 1.989 26.075 1.00 96.50 92 GLY A O 1
ATOM 708 N N . TYR A 1 93 ? -19.512 1.078 24.548 1.00 96.75 93 TYR A N 1
ATOM 709 C CA . TYR A 1 93 ? -18.313 1.832 24.900 1.00 96.75 93 TYR A CA 1
ATOM 710 C C . TYR A 1 93 ? -17.993 2.889 23.850 1.00 96.75 93 TYR A C 1
ATOM 712 O O . TYR A 1 93 ? -18.438 2.831 22.702 1.00 96.75 93 TYR A O 1
ATOM 720 N N . GLY A 1 94 ? -17.200 3.866 24.268 1.00 96.81 94 GLY A N 1
ATOM 721 C CA . GLY A 1 94 ? -16.615 4.835 23.370 1.00 96.81 94 GLY A CA 1
ATOM 722 C C . GLY A 1 94 ? -15.504 4.257 22.490 1.00 96.81 94 GLY A C 1
ATOM 723 O O . GLY A 1 94 ? -14.882 3.243 22.814 1.00 96.81 94 GLY A O 1
ATOM 724 N N . TYR A 1 95 ? -15.224 4.934 21.381 1.00 94.62 95 TYR A N 1
ATOM 725 C CA . TYR A 1 95 ? -14.176 4.591 20.427 1.00 94.62 95 TYR A CA 1
ATOM 726 C C . TYR A 1 95 ? -13.428 5.831 19.950 1.00 94.62 95 TYR A C 1
ATOM 728 O O . TYR A 1 95 ? -14.028 6.814 19.502 1.00 94.62 95 TYR A O 1
ATOM 736 N N . ASN A 1 96 ? -12.101 5.787 20.027 1.00 90.81 96 ASN A N 1
ATOM 737 C CA . ASN A 1 96 ? -11.239 6.863 19.558 1.00 90.81 96 ASN A CA 1
ATOM 738 C C . ASN A 1 96 ? -10.721 6.570 18.139 1.00 90.81 96 ASN A C 1
ATOM 740 O O . ASN A 1 96 ? -9.806 5.765 17.964 1.00 90.81 96 ASN A O 1
ATOM 744 N N . THR A 1 97 ? -11.277 7.250 17.131 1.00 87.12 97 THR A N 1
ATOM 745 C CA . THR A 1 97 ? -10.879 7.085 15.721 1.00 87.12 97 THR A CA 1
ATOM 746 C C . THR A 1 97 ? -9.488 7.641 15.415 1.00 87.12 97 THR A C 1
ATOM 748 O O . THR A 1 97 ? -8.938 7.340 14.359 1.00 87.12 97 THR A O 1
ATOM 751 N N . LEU A 1 98 ? -8.886 8.413 16.330 1.00 83.75 98 LEU A N 1
ATOM 752 C CA . LEU A 1 98 ? -7.507 8.886 16.185 1.00 83.75 98 LEU A CA 1
ATOM 753 C C . LEU A 1 98 ? -6.476 7.758 16.344 1.00 83.75 98 LEU A C 1
ATOM 755 O O . LEU A 1 98 ? -5.333 7.936 15.932 1.00 83.75 98 LEU A O 1
ATOM 759 N N . ASN A 1 99 ? -6.870 6.629 16.940 1.00 87.25 99 ASN A N 1
ATOM 760 C CA . ASN A 1 99 ? -5.994 5.510 17.280 1.00 87.25 99 ASN A CA 1
ATOM 761 C C . ASN A 1 99 ? -6.082 4.380 16.228 1.00 87.25 99 ASN A C 1
ATOM 763 O O . ASN A 1 99 ? -6.304 4.620 15.041 1.00 87.25 99 ASN A O 1
ATOM 767 N N . GLU A 1 100 ? -5.856 3.136 16.654 1.00 90.56 100 GLU A N 1
ATOM 768 C CA . GLU A 1 100 ? -5.887 1.937 15.816 1.00 90.56 100 GLU A CA 1
ATOM 769 C C . GLU A 1 100 ? -7.292 1.627 15.277 1.00 90.56 100 GLU A C 1
ATOM 771 O O . GLU A 1 100 ? -8.288 1.736 16.007 1.00 90.56 100 GLU A O 1
ATOM 776 N N . TYR A 1 101 ? -7.368 1.178 14.021 1.00 92.06 101 TYR A N 1
ATOM 777 C CA . TYR A 1 101 ? -8.620 0.838 13.339 1.00 92.06 101 TYR A CA 1
ATOM 778 C C . TYR A 1 101 ? -9.262 -0.403 13.964 1.00 92.06 101 TYR A C 1
ATOM 780 O O . TYR A 1 101 ? -8.627 -1.452 14.037 1.00 92.06 101 TYR A O 1
ATOM 788 N N . ALA A 1 102 ? -10.532 -0.298 14.376 1.00 92.81 102 ALA A N 1
ATOM 789 C CA . ALA A 1 102 ? -11.352 -1.374 14.936 1.00 92.81 102 ALA A CA 1
ATOM 790 C C . ALA A 1 102 ? -10.547 -2.316 15.848 1.00 92.81 102 ALA A C 1
ATOM 792 O O . ALA A 1 102 ? -10.455 -3.512 15.596 1.00 92.81 102 ALA A O 1
ATOM 793 N N . SER A 1 103 ? -9.886 -1.729 16.846 1.00 91.56 103 SER A N 1
ATOM 794 C CA . SER A 1 103 ? -8.987 -2.410 17.776 1.00 91.56 103 SER A CA 1
ATOM 795 C C . SER A 1 103 ? -9.488 -2.230 19.210 1.00 91.56 103 SER A C 1
ATOM 797 O O . SER A 1 103 ? -9.919 -1.123 19.554 1.00 91.56 103 SER A O 1
ATOM 799 N N . PRO A 1 104 ? -9.384 -3.258 20.076 1.00 90.31 104 PRO A N 1
ATOM 800 C CA . PRO A 1 104 ? -9.660 -3.128 21.507 1.00 90.31 104 PRO A CA 1
ATOM 801 C C . PRO A 1 104 ? -8.864 -2.001 22.185 1.00 90.31 104 PRO A C 1
ATOM 803 O O . PRO A 1 104 ? -9.366 -1.381 23.117 1.00 90.31 104 PRO A O 1
ATOM 806 N N . ASN A 1 105 ? -7.664 -1.682 21.683 1.00 88.88 105 ASN A N 1
ATOM 807 C CA . ASN A 1 105 ? -6.816 -0.602 22.207 1.00 88.88 105 ASN A CA 1
ATOM 808 C C . ASN A 1 105 ? -7.417 0.798 22.007 1.00 88.88 105 ASN A C 1
ATOM 810 O O . ASN A 1 105 ? -7.035 1.746 22.690 1.00 88.88 105 ASN A O 1
ATOM 814 N N . SER A 1 106 ? -8.356 0.933 21.074 1.00 91.94 106 SER A N 1
ATOM 815 C CA . SER A 1 106 ? -9.045 2.190 20.780 1.00 91.94 106 SER A CA 1
ATOM 816 C C . SER A 1 106 ? -10.414 2.289 21.460 1.00 91.94 106 SER A C 1
ATOM 818 O O . SER A 1 106 ? -11.088 3.309 21.308 1.00 91.94 106 SER A O 1
ATOM 820 N N . VAL A 1 107 ? -10.829 1.256 22.205 1.00 93.62 107 VAL A N 1
ATOM 821 C CA . VAL A 1 107 ? -12.064 1.256 23.001 1.00 93.62 107 VAL A CA 1
ATOM 822 C C . VAL A 1 107 ? -11.821 2.001 24.312 1.00 93.62 107 VAL A C 1
ATOM 824 O O . VAL A 1 107 ? -10.911 1.675 25.077 1.00 93.62 107 VAL A O 1
ATOM 827 N N . THR A 1 108 ? -12.645 3.007 24.580 1.00 93.06 108 THR A N 1
ATOM 828 C CA . THR A 1 108 ? -12.486 3.932 25.709 1.00 93.06 108 THR A CA 1
ATOM 829 C C . THR A 1 108 ? -13.497 3.617 26.821 1.00 93.06 108 THR A C 1
ATOM 831 O O . THR A 1 108 ? -13.766 2.445 27.088 1.00 93.06 108 THR A O 1
ATOM 834 N N . LYS A 1 109 ? -14.006 4.621 27.547 1.00 92.75 109 LYS A N 1
ATOM 835 C CA . LYS A 1 109 ? -14.943 4.430 28.665 1.00 92.75 109 LYS A CA 1
ATOM 836 C C . LYS A 1 109 ? -16.314 3.929 28.201 1.00 92.75 109 LYS A C 1
ATOM 838 O O . LYS A 1 109 ? -16.766 4.214 27.094 1.00 92.75 109 LYS A O 1
ATOM 843 N N . GLN A 1 110 ? -16.994 3.208 29.089 1.00 94.62 110 GLN A N 1
ATOM 844 C CA . GLN A 1 110 ? -18.381 2.790 28.894 1.00 94.62 110 GLN A CA 1
ATOM 845 C C . GLN A 1 110 ? -19.308 4.013 28.874 1.00 94.62 110 GLN A C 1
ATOM 847 O O . GLN A 1 110 ? -19.209 4.878 29.743 1.00 94.62 110 GLN A O 1
ATOM 852 N N . ILE A 1 111 ? -20.219 4.070 27.903 1.00 96.56 111 ILE A N 1
ATOM 853 C CA . ILE A 1 111 ? -21.173 5.173 27.738 1.00 96.56 111 ILE A CA 1
ATOM 854 C C . ILE A 1 111 ? -22.566 4.758 28.214 1.00 96.56 111 ILE A C 1
ATOM 856 O O . ILE A 1 111 ? -23.214 5.530 28.919 1.00 96.56 111 ILE A O 1
ATOM 860 N N . VAL A 1 112 ? -23.011 3.539 27.891 1.00 96.44 112 VAL A N 1
ATOM 861 C CA . VAL A 1 112 ? -24.387 3.072 28.156 1.00 96.44 112 VAL A CA 1
ATOM 862 C C . VAL A 1 112 ? -24.486 2.145 29.370 1.00 96.44 112 VAL A C 1
ATOM 864 O O . VAL A 1 112 ? -23.518 1.477 29.744 1.00 96.44 112 VAL A O 1
ATOM 867 N N . ARG A 1 113 ? -25.673 2.035 29.973 1.00 94.88 113 ARG A N 1
ATOM 868 C CA . ARG A 1 113 ? -26.005 1.087 31.050 1.00 94.88 113 ARG A CA 1
ATOM 869 C C . ARG A 1 113 ? -26.205 -0.324 30.486 1.00 94.88 113 ARG A C 1
ATOM 871 O O . ARG A 1 113 ? -27.287 -0.894 30.531 1.00 94.88 113 ARG A O 1
ATOM 878 N N . TRP A 1 114 ? -25.119 -0.888 29.954 1.00 93.62 114 TRP A N 1
ATOM 879 C CA . TRP A 1 114 ? -25.089 -2.132 29.173 1.00 93.62 114 TRP A CA 1
ATOM 880 C C . TRP A 1 114 ? -25.869 -3.285 29.813 1.00 93.62 114 TRP A C 1
ATOM 882 O O . TRP A 1 114 ? -26.590 -3.988 29.124 1.00 93.62 114 TRP A O 1
ATOM 892 N N . LYS A 1 115 ? -25.751 -3.480 31.135 1.00 90.56 115 LYS A N 1
ATOM 893 C CA . LYS A 1 115 ? -26.416 -4.588 31.841 1.00 90.56 115 LYS A CA 1
ATOM 894 C C . LYS A 1 115 ? -27.925 -4.409 31.980 1.00 90.56 115 LYS A C 1
ATOM 896 O O . LYS A 1 115 ? -28.623 -5.411 32.039 1.00 90.56 115 LYS A O 1
ATOM 901 N N . GLU A 1 116 ? -28.406 -3.171 32.048 1.00 92.56 116 GLU A N 1
ATOM 902 C CA . GLU A 1 116 ? -29.844 -2.888 31.997 1.00 92.56 116 GLU A CA 1
ATOM 903 C C . GLU A 1 116 ? -30.369 -3.107 30.582 1.00 92.56 116 GLU A C 1
ATOM 905 O O . GLU A 1 116 ? -31.364 -3.792 30.409 1.00 92.56 116 GLU A O 1
ATOM 910 N N . MET A 1 117 ? -29.649 -2.610 29.572 1.00 94.81 117 MET A N 1
ATOM 911 C CA . MET A 1 117 ? -30.013 -2.815 28.167 1.00 94.81 117 MET A CA 1
ATOM 912 C C . MET A 1 117 ? -30.071 -4.303 27.793 1.00 94.81 117 MET A C 1
ATOM 914 O O . MET A 1 117 ? -30.994 -4.730 27.113 1.00 94.81 117 MET A O 1
ATOM 918 N N . ASP A 1 118 ? -29.104 -5.098 28.256 1.00 92.94 118 ASP A N 1
ATOM 919 C CA . ASP A 1 118 ? -29.058 -6.554 28.062 1.00 92.94 118 ASP A CA 1
ATOM 920 C C . ASP A 1 118 ? -30.244 -7.260 28.738 1.00 92.94 118 ASP A C 1
ATOM 922 O O . ASP A 1 118 ? -30.825 -8.175 28.169 1.00 92.94 118 ASP A O 1
ATOM 926 N N . ALA A 1 119 ? -30.656 -6.801 29.926 1.00 91.44 119 ALA A N 1
ATOM 927 C CA . ALA A 1 119 ? -31.821 -7.344 30.628 1.00 91.44 119 ALA A CA 1
ATOM 928 C C . ALA A 1 119 ? -33.164 -7.008 29.950 1.00 91.44 119 ALA A C 1
ATOM 930 O O . ALA A 1 119 ? -34.153 -7.687 30.213 1.00 91.44 119 ALA A O 1
ATOM 931 N N . GLU A 1 120 ? -33.184 -5.981 29.101 1.00 94.00 120 GLU A N 1
ATOM 932 C CA . GLU A 1 120 ? -34.340 -5.521 28.319 1.00 94.00 120 GLU A CA 1
ATOM 933 C C . GLU A 1 120 ? -34.248 -5.968 26.844 1.00 94.00 120 GLU A C 1
ATOM 935 O O . GLU A 1 120 ? -34.922 -5.415 25.978 1.00 94.00 120 GLU A O 1
ATOM 940 N N . ASP A 1 121 ? -33.387 -6.950 26.537 1.00 94.50 121 ASP A N 1
ATOM 941 C CA . ASP A 1 121 ? -33.174 -7.521 25.196 1.00 94.50 121 ASP A CA 1
ATOM 942 C C . ASP A 1 121 ? -32.733 -6.500 24.115 1.00 94.50 121 ASP A C 1
ATOM 944 O O . ASP A 1 121 ? -32.851 -6.741 22.905 1.00 94.50 121 ASP A O 1
ATOM 948 N N . LEU A 1 122 ? -32.170 -5.360 24.538 1.00 96.56 122 LEU A N 1
ATOM 949 C CA . LEU A 1 122 ? -31.634 -4.319 23.652 1.00 96.56 122 LEU A CA 1
ATOM 950 C C . LEU A 1 122 ? -30.198 -4.598 23.203 1.00 96.56 122 LEU A C 1
ATOM 952 O O . LEU A 1 122 ? -29.722 -3.951 22.272 1.00 96.56 122 LEU A O 1
ATOM 956 N N . ILE A 1 123 ? -29.495 -5.537 23.841 1.00 95.62 123 ILE A N 1
ATOM 957 C CA . ILE A 1 123 ? -28.195 -6.034 23.380 1.00 95.62 123 ILE A CA 1
ATOM 958 C C . ILE A 1 123 ? -28.412 -7.367 22.671 1.00 95.62 123 ILE A C 1
ATOM 960 O O . ILE A 1 123 ? -28.838 -8.339 23.287 1.00 95.62 123 ILE A O 1
ATOM 964 N N . GLN A 1 124 ? -28.098 -7.430 21.378 1.00 94.19 124 GLN A N 1
ATOM 965 C CA . GLN A 1 124 ? -28.356 -8.624 20.573 1.00 94.19 124 GLN A CA 1
ATOM 966 C C . GLN A 1 124 ? -27.091 -9.156 19.914 1.00 94.19 124 GLN A C 1
ATOM 968 O O . GLN A 1 124 ? -26.357 -8.424 19.247 1.00 94.19 124 GLN A O 1
ATOM 973 N N . PHE A 1 125 ? -26.872 -10.461 20.077 1.00 91.44 125 PHE A N 1
ATOM 974 C CA . PHE A 1 125 ? -25.900 -11.233 19.312 1.00 91.44 125 PHE A CA 1
ATOM 975 C C . PHE A 1 125 ? -26.580 -11.769 18.058 1.00 91.44 125 PHE A C 1
ATOM 977 O O . PHE A 1 125 ? -27.589 -12.471 18.142 1.00 91.44 125 PHE A O 1
ATOM 984 N N . ASN A 1 126 ? -26.012 -11.472 16.894 1.00 88.38 126 ASN A N 1
ATOM 985 C CA . ASN A 1 126 ? -26.487 -12.060 15.654 1.00 88.38 126 ASN A CA 1
ATOM 986 C C . ASN A 1 126 ? -26.017 -13.514 15.512 1.00 88.38 126 ASN A C 1
ATOM 988 O O . ASN A 1 126 ? -25.075 -13.976 16.169 1.00 88.38 126 ASN A O 1
ATOM 992 N N . ALA A 1 127 ? -26.697 -14.257 14.635 1.00 86.38 127 ALA A N 1
ATOM 993 C CA . ALA A 1 127 ? -26.319 -15.626 14.311 1.00 86.38 127 ALA A CA 1
ATOM 994 C C . ALA A 1 127 ? -24.863 -15.691 13.823 1.00 86.38 127 ALA A C 1
ATOM 996 O O . ALA A 1 127 ? -24.375 -14.766 13.168 1.00 86.38 127 ALA A O 1
ATOM 997 N N . SER A 1 128 ? -24.178 -16.802 14.117 1.00 84.25 128 SER A N 1
ATOM 998 C CA . SER A 1 128 ? -22.782 -16.968 13.713 1.00 84.25 128 SER A CA 1
ATOM 999 C C . SER A 1 128 ? -22.611 -16.745 12.209 1.00 84.25 128 SER A C 1
ATOM 1001 O O . SER A 1 128 ? -23.300 -17.343 11.382 1.00 84.25 128 SER A O 1
ATOM 1003 N N . SER A 1 129 ? -21.646 -15.899 11.863 1.00 82.06 129 SER A N 1
ATOM 1004 C CA . SER A 1 129 ? -21.298 -15.532 10.494 1.00 82.06 129 SER A CA 1
ATOM 1005 C C . SER A 1 129 ? -19.815 -15.811 10.231 1.00 82.06 129 SER A C 1
ATOM 1007 O O . SER A 1 129 ? -19.106 -14.948 9.712 1.00 82.06 129 SER A O 1
ATOM 1009 N N . ALA A 1 130 ? -19.339 -16.984 10.662 1.00 86.94 130 ALA A N 1
ATOM 1010 C CA . ALA A 1 130 ? -17.941 -17.406 10.593 1.00 86.94 130 ALA A CA 1
ATOM 1011 C C . ALA A 1 130 ? -17.364 -17.297 9.171 1.00 86.94 130 ALA A C 1
ATOM 1013 O O . ALA A 1 130 ? -17.727 -18.079 8.291 1.00 86.94 130 ALA A O 1
ATOM 1014 N N . ARG A 1 131 ? -16.474 -16.330 8.929 1.00 87.56 131 ARG A N 1
ATOM 1015 C CA . ARG A 1 131 ? -15.927 -16.060 7.590 1.00 87.56 131 ARG A CA 1
ATOM 1016 C C . ARG A 1 131 ? -14.606 -15.289 7.644 1.00 87.56 131 ARG A C 1
ATOM 1018 O O . ARG A 1 131 ? -14.376 -14.503 8.563 1.00 87.56 131 ARG A O 1
ATOM 1025 N N . PHE A 1 132 ? -13.749 -15.531 6.653 1.00 88.12 132 PHE A N 1
ATOM 1026 C CA . PHE A 1 132 ? -12.484 -14.818 6.493 1.00 88.12 132 PHE A CA 1
ATOM 1027 C C . PHE A 1 132 ? -12.641 -13.562 5.637 1.00 88.12 132 PHE A C 1
ATOM 1029 O O . PHE A 1 132 ? -13.337 -13.586 4.622 1.00 88.12 132 PHE A O 1
ATOM 1036 N N . TYR A 1 133 ? -11.924 -12.512 6.025 1.00 87.25 133 TYR A N 1
ATOM 1037 C CA . TYR A 1 133 ? -11.712 -11.297 5.251 1.00 87.25 133 TYR A CA 1
ATOM 1038 C C . TYR A 1 133 ? -10.232 -11.010 5.117 1.00 87.25 133 TYR A C 1
ATOM 1040 O O . TYR A 1 133 ? -9.474 -11.162 6.072 1.00 87.25 133 TYR A O 1
ATOM 1048 N N . GLU A 1 134 ? -9.843 -10.562 3.931 1.00 88.69 134 GLU A N 1
ATOM 1049 C CA . GLU A 1 134 ? -8.551 -9.938 3.702 1.00 88.69 134 GLU A CA 1
ATOM 1050 C C . GLU A 1 134 ? -8.805 -8.499 3.258 1.00 88.69 134 GLU A C 1
ATOM 1052 O O . GLU A 1 134 ? -9.546 -8.254 2.303 1.00 88.69 134 GLU A O 1
ATOM 1057 N N . ARG A 1 135 ? -8.178 -7.546 3.943 1.00 90.12 135 ARG A N 1
ATOM 1058 C CA . ARG A 1 135 ? -8.088 -6.161 3.492 1.00 90.12 135 ARG A CA 1
ATOM 1059 C C . ARG A 1 135 ? -6.625 -5.772 3.448 1.00 90.12 135 ARG A C 1
ATOM 1061 O O . ARG A 1 135 ? -5.999 -5.641 4.495 1.00 90.12 135 ARG A O 1
ATOM 1068 N N . THR A 1 136 ? -6.121 -5.533 2.247 1.00 91.50 136 THR A N 1
ATOM 1069 C CA . THR A 1 136 ? -4.791 -4.967 2.043 1.00 91.50 136 THR A CA 1
ATOM 1070 C C . THR A 1 136 ? -4.922 -3.499 1.656 1.00 91.50 136 THR A C 1
ATOM 1072 O O . THR A 1 136 ? -5.666 -3.162 0.737 1.00 91.50 136 THR A O 1
ATOM 1075 N N . VAL A 1 137 ? -4.188 -2.636 2.351 1.00 91.94 137 VAL A N 1
ATOM 1076 C CA . VAL A 1 137 ? -4.055 -1.209 2.046 1.00 91.94 137 VAL A CA 1
ATOM 1077 C C . VAL A 1 137 ? -2.582 -0.921 1.810 1.00 91.94 137 VAL A C 1
ATOM 1079 O O . VAL A 1 137 ? -1.727 -1.407 2.550 1.00 91.94 137 VAL A O 1
ATOM 1082 N N . VAL A 1 138 ? -2.285 -0.145 0.774 1.00 90.31 138 VAL A N 1
ATOM 1083 C CA . VAL A 1 138 ? -0.924 0.242 0.393 1.00 90.31 138 VAL A CA 1
ATOM 1084 C C . VAL A 1 138 ? -0.824 1.761 0.339 1.00 90.31 138 VAL A C 1
ATOM 1086 O O . VAL A 1 138 ? -1.827 2.449 0.142 1.00 90.31 138 VAL A O 1
ATOM 1089 N N . GLY A 1 139 ? 0.377 2.291 0.526 1.00 87.69 139 GLY A N 1
ATOM 1090 C CA . GLY A 1 139 ? 0.627 3.721 0.471 1.00 87.69 139 GLY A CA 1
ATOM 1091 C C . GLY A 1 139 ? 2.083 4.017 0.162 1.00 87.69 139 GLY A C 1
ATOM 1092 O O . GLY A 1 139 ? 3.001 3.355 0.650 1.00 87.69 139 GLY A O 1
ATOM 1093 N N . SER A 1 140 ? 2.287 5.045 -0.648 1.00 84.25 140 SER A N 1
ATOM 1094 C CA . SER A 1 140 ? 3.607 5.583 -0.957 1.00 84.25 140 SER A CA 1
ATOM 1095 C C . SER A 1 140 ? 4.196 6.324 0.239 1.00 84.25 140 SER A C 1
ATOM 1097 O O . SER A 1 140 ? 5.406 6.355 0.407 1.00 84.25 140 SER A O 1
ATOM 1099 N N . SER A 1 141 ? 3.367 6.892 1.111 1.00 83.00 141 SER A N 1
ATOM 1100 C CA . SER A 1 141 ? 3.755 7.560 2.353 1.00 83.00 141 SER A CA 1
ATOM 1101 C C . SER A 1 141 ? 2.852 7.110 3.499 1.00 83.00 141 SER A C 1
ATOM 1103 O O . SER A 1 141 ? 1.846 6.434 3.292 1.00 83.00 141 SER A O 1
ATOM 1105 N N . ARG A 1 142 ? 3.194 7.500 4.728 1.00 84.75 142 ARG A N 1
ATOM 1106 C CA . ARG A 1 142 ? 2.343 7.247 5.900 1.00 84.75 142 ARG A CA 1
ATOM 1107 C C . ARG A 1 142 ? 1.027 8.026 5.838 1.00 84.75 142 ARG A C 1
ATOM 1109 O O . ARG A 1 142 ? 0.003 7.503 6.266 1.00 84.75 142 ARG A O 1
ATOM 1116 N N . GLU A 1 143 ? 1.055 9.237 5.281 1.00 82.94 143 GLU A N 1
ATOM 1117 C CA . GLU A 1 143 ? -0.148 10.046 5.053 1.00 82.94 143 GLU A CA 1
ATOM 1118 C C . GLU A 1 143 ? -1.065 9.390 4.016 1.00 82.94 143 GLU A C 1
ATOM 1120 O O . GLU A 1 143 ? -2.242 9.164 4.287 1.00 82.94 143 GLU A O 1
ATOM 1125 N N . ASP A 1 144 ? -0.496 8.995 2.877 1.00 83.81 144 ASP A N 1
ATOM 1126 C CA . ASP A 1 144 ? -1.199 8.299 1.797 1.00 83.81 144 ASP A CA 1
ATOM 1127 C C . ASP A 1 144 ? -1.794 6.971 2.294 1.00 83.81 144 ASP A C 1
ATOM 1129 O O . ASP A 1 144 ? -2.968 6.683 2.082 1.00 83.81 144 ASP A O 1
ATOM 1133 N N . LEU A 1 145 ? -1.032 6.196 3.074 1.00 87.81 145 LEU A N 1
ATOM 1134 C CA . LEU A 1 145 ? -1.513 4.952 3.673 1.00 87.81 145 LEU A CA 1
ATOM 1135 C C . LEU A 1 145 ? -2.704 5.166 4.623 1.00 87.81 145 LEU A C 1
ATOM 1137 O O . LEU A 1 145 ? -3.655 4.385 4.587 1.00 87.81 145 LEU A O 1
ATOM 1141 N N . ALA A 1 146 ? -2.673 6.204 5.465 1.00 86.56 146 ALA A N 1
ATOM 1142 C CA . ALA A 1 146 ? -3.767 6.523 6.388 1.00 86.56 146 ALA A CA 1
ATOM 1143 C C . ALA A 1 146 ? -5.052 6.910 5.628 1.00 86.56 146 ALA A C 1
ATOM 1145 O O . ALA A 1 146 ? -6.155 6.431 5.913 1.00 86.56 146 ALA A O 1
ATOM 1146 N N . GLN A 1 147 ? -4.909 7.735 4.594 1.00 83.56 147 GLN A N 1
ATOM 1147 C CA . GLN A 1 147 ? -6.024 8.147 3.744 1.00 83.56 147 GLN A CA 1
ATOM 1148 C C . GLN A 1 147 ? -6.599 6.959 2.961 1.00 83.56 147 GLN A C 1
ATOM 1150 O O . GLN A 1 147 ? -7.812 6.738 2.994 1.00 83.56 147 GLN A O 1
ATOM 1155 N N . ASN A 1 148 ? -5.743 6.130 2.357 1.00 86.75 148 ASN A N 1
ATOM 1156 C CA . ASN A 1 148 ? -6.161 4.912 1.660 1.00 86.75 148 ASN A CA 1
ATOM 1157 C C . ASN A 1 148 ? -6.855 3.930 2.609 1.00 86.75 148 ASN A C 1
ATOM 1159 O O . ASN A 1 148 ? -7.832 3.291 2.218 1.00 86.75 148 ASN A O 1
ATOM 1163 N N . LEU A 1 149 ? -6.419 3.843 3.871 1.00 89.19 149 LEU A N 1
ATOM 1164 C CA . LEU A 1 149 ? -7.093 3.025 4.878 1.00 89.19 149 LEU A CA 1
ATOM 1165 C C . LEU A 1 149 ? -8.505 3.544 5.141 1.00 89.19 149 LEU A C 1
ATOM 1167 O O . LEU A 1 149 ? -9.453 2.766 5.135 1.00 89.19 149 LEU A O 1
ATOM 1171 N N . SER A 1 150 ? -8.664 4.852 5.302 1.00 86.75 150 SER A N 1
ATOM 1172 C CA . SER A 1 150 ? -9.965 5.479 5.556 1.00 86.75 150 SER A CA 1
ATOM 1173 C C . SER A 1 150 ? -10.958 5.248 4.433 1.00 86.75 150 SER A C 1
ATOM 1175 O O . SER A 1 150 ? -12.112 4.902 4.694 1.00 86.75 150 SER A O 1
ATOM 1177 N N . VAL A 1 151 ? -10.488 5.361 3.189 1.00 85.81 151 VAL A N 1
ATOM 1178 C CA . VAL A 1 151 ? -11.266 5.017 1.997 1.00 85.81 151 VAL A CA 1
ATOM 1179 C C . VAL A 1 151 ? -11.622 3.530 2.009 1.00 85.81 151 VAL A C 1
ATOM 1181 O O . VAL A 1 151 ? -12.795 3.188 1.882 1.00 85.81 151 VAL A O 1
ATOM 1184 N N . ALA A 1 152 ? -10.652 2.641 2.244 1.00 87.88 152 ALA A N 1
ATOM 1185 C CA . ALA A 1 152 ? -10.865 1.191 2.248 1.00 87.88 152 ALA A CA 1
ATOM 1186 C C . ALA A 1 152 ? -11.857 0.712 3.322 1.00 87.88 152 ALA A C 1
ATOM 1188 O O . ALA A 1 152 ? -12.448 -0.363 3.187 1.00 87.88 152 ALA A O 1
ATOM 1189 N N . VAL A 1 153 ? -12.041 1.488 4.394 1.00 86.31 153 VAL A N 1
ATOM 1190 C CA . VAL A 1 153 ? -13.004 1.187 5.459 1.00 86.31 153 VAL A CA 1
ATOM 1191 C C . VAL A 1 153 ? -14.282 2.025 5.387 1.00 86.31 153 VAL A C 1
ATOM 1193 O O . VAL A 1 153 ? -15.107 1.922 6.293 1.00 86.31 153 VAL A O 1
ATOM 1196 N N . ASN A 1 154 ? -14.465 2.828 4.332 1.00 85.00 154 ASN A N 1
ATOM 1197 C CA . ASN A 1 154 ? -15.605 3.728 4.120 1.00 85.00 154 ASN A CA 1
ATOM 1198 C C . ASN A 1 154 ? -15.843 4.723 5.272 1.00 85.00 154 ASN A C 1
ATOM 1200 O O . ASN A 1 154 ? -16.988 5.018 5.619 1.00 85.00 154 ASN A O 1
ATOM 1204 N N . PHE A 1 155 ? -14.770 5.250 5.866 1.00 82.56 155 PHE A N 1
ATOM 1205 C CA . PHE A 1 155 ? -14.861 6.281 6.901 1.00 82.56 155 PHE A CA 1
ATOM 1206 C C . PHE A 1 155 ? -15.293 7.618 6.286 1.00 82.56 155 PHE A C 1
ATOM 1208 O O . PHE A 1 155 ? -14.659 8.100 5.351 1.00 82.56 155 PHE A O 1
ATOM 1215 N N . ARG A 1 156 ? -16.374 8.225 6.796 1.00 69.12 156 ARG A N 1
ATOM 1216 C CA . ARG A 1 156 ? -16.980 9.444 6.210 1.00 69.12 156 ARG A CA 1
ATOM 1217 C C . ARG A 1 156 ? -16.673 10.744 6.967 1.00 69.12 156 ARG A C 1
ATOM 1219 O O . ARG A 1 156 ? -17.147 11.802 6.560 1.00 69.12 156 ARG A O 1
ATOM 1226 N N . GLY A 1 157 ? -15.916 10.687 8.063 1.00 67.50 157 GLY A N 1
ATOM 1227 C CA . GLY A 1 157 ? -15.536 11.868 8.844 1.00 67.50 157 GLY A CA 1
ATOM 1228 C C . GLY A 1 157 ? -14.359 12.634 8.233 1.00 67.50 157 GLY A C 1
ATOM 1229 O O . GLY A 1 157 ? -13.465 12.033 7.646 1.00 67.50 157 GLY A O 1
ATOM 1230 N N . LYS A 1 158 ? -14.331 13.964 8.411 1.00 64.38 158 LYS A N 1
ATOM 1231 C CA . LYS A 1 158 ? -13.164 14.807 8.067 1.00 64.38 158 LYS A CA 1
ATOM 1232 C C . LYS A 1 158 ? -11.957 14.568 8.982 1.00 64.38 158 LYS A C 1
ATOM 1234 O O . LYS A 1 158 ? -10.836 14.909 8.629 1.00 64.38 158 LYS A O 1
ATOM 1239 N N . TYR A 1 159 ? -12.191 14.013 10.164 1.00 63.88 159 TYR A N 1
ATOM 1240 C CA . TYR A 1 159 ? -11.205 13.891 11.225 1.00 63.88 159 TYR A CA 1
ATOM 1241 C C . TYR A 1 159 ? -10.441 12.570 11.126 1.00 63.88 159 TYR A C 1
ATOM 1243 O O . TYR A 1 159 ? -11.036 11.497 11.102 1.00 63.88 159 TYR A O 1
ATOM 1251 N N . CYS A 1 160 ? -9.110 12.690 11.103 1.00 60.91 160 CYS A N 1
ATOM 1252 C CA . CYS A 1 160 ? -8.117 11.643 11.341 1.00 60.91 160 CYS A CA 1
ATOM 1253 C C . CYS A 1 160 ? -8.441 10.274 10.760 1.00 60.91 160 CYS A C 1
ATOM 1255 O O . CYS A 1 160 ? -8.932 9.389 11.455 1.00 60.91 160 CYS A O 1
ATOM 1257 N N . GLY A 1 161 ? -8.053 10.093 9.502 1.00 65.81 161 GLY A N 1
ATOM 1258 C CA . GLY A 1 161 ? -8.174 8.844 8.780 1.00 65.81 161 GLY A CA 1
ATOM 1259 C C . GLY A 1 161 ? -7.332 7.682 9.322 1.00 65.81 161 GLY A C 1
ATOM 1260 O O . GLY A 1 161 ? -6.440 7.195 8.640 1.00 65.81 161 GLY A O 1
ATOM 1261 N N . PHE A 1 162 ? -7.561 7.278 10.572 1.00 77.62 162 PHE A N 1
ATOM 1262 C CA . PHE A 1 162 ? -6.795 6.274 11.307 1.00 77.62 162 PHE A CA 1
ATOM 1263 C C . PHE A 1 162 ? -5.283 6.541 11.276 1.00 77.62 162 PHE A C 1
ATOM 1265 O O . PHE A 1 162 ? -4.470 5.626 11.164 1.00 77.62 162 PHE A O 1
ATOM 1272 N N . LYS A 1 163 ? -4.867 7.811 11.398 1.00 82.44 163 LYS A N 1
ATOM 1273 C CA . LYS A 1 163 ? -3.437 8.161 11.446 1.00 82.44 163 LYS A CA 1
ATOM 1274 C C . LYS A 1 163 ? -2.720 7.453 12.600 1.00 82.44 163 LYS A C 1
ATOM 1276 O O . LYS A 1 163 ? -1.578 7.038 12.417 1.00 82.44 163 LYS A O 1
ATOM 1281 N N . GLY A 1 164 ? -3.379 7.233 13.741 1.00 84.94 164 GLY A N 1
ATOM 1282 C CA . GLY A 1 164 ? -2.827 6.443 14.845 1.00 84.94 164 GLY A CA 1
ATOM 1283 C C . GLY A 1 164 ? -2.582 4.973 14.501 1.00 84.94 164 GLY A C 1
ATOM 1284 O O . GLY A 1 164 ? -1.582 4.420 14.945 1.00 84.94 164 GLY A O 1
ATOM 1285 N N . GLU A 1 165 ? -3.400 4.352 13.646 1.00 89.25 165 GLU A N 1
ATOM 1286 C CA . GLU A 1 165 ? -3.152 2.991 13.142 1.00 89.25 165 GLU A CA 1
ATOM 1287 C C . GLU A 1 165 ? -1.808 2.905 12.414 1.00 89.25 165 GLU A C 1
ATOM 1289 O O . GLU A 1 165 ? -1.004 2.007 12.675 1.00 89.25 165 GLU A O 1
ATOM 1294 N N . VAL A 1 166 ? -1.536 3.869 11.532 1.00 89.06 166 VAL A N 1
ATOM 1295 C CA . VAL A 1 166 ? -0.256 3.961 10.822 1.00 89.06 166 VAL A CA 1
ATOM 1296 C C . VAL A 1 166 ? 0.886 4.261 11.800 1.00 89.06 166 VAL A C 1
ATOM 1298 O O . VAL A 1 166 ? 1.990 3.744 11.628 1.00 89.06 166 VAL A O 1
ATOM 1301 N N . ALA A 1 167 ? 0.634 5.042 12.856 1.00 85.62 167 ALA A N 1
ATOM 1302 C CA . ALA A 1 167 ? 1.637 5.377 13.865 1.00 85.62 167 ALA A CA 1
ATOM 1303 C C . ALA A 1 167 ? 2.081 4.155 14.665 1.00 85.62 167 ALA A C 1
ATOM 1305 O O . ALA A 1 167 ? 3.279 3.942 14.849 1.00 85.62 167 ALA A O 1
ATOM 1306 N N . THR A 1 168 ? 1.117 3.336 15.077 1.00 85.81 168 THR A N 1
ATOM 1307 C CA . THR A 1 168 ? 1.361 2.086 15.795 1.00 85.81 168 THR A CA 1
ATOM 1308 C C . THR A 1 168 ? 1.994 1.028 14.892 1.00 85.81 168 THR A C 1
ATOM 1310 O O . THR A 1 168 ? 2.858 0.276 15.337 1.00 85.81 168 THR A O 1
ATOM 1313 N N . SER A 1 169 ? 1.598 0.969 13.617 1.00 88.56 169 SER A N 1
ATOM 1314 C CA . SER A 1 169 ? 2.062 -0.066 12.679 1.00 88.56 169 SER A CA 1
ATOM 1315 C C . SER A 1 169 ? 3.490 0.169 12.174 1.00 88.56 169 SER A C 1
ATOM 1317 O O . SER A 1 169 ? 4.222 -0.792 11.923 1.00 88.56 169 SER A O 1
ATOM 1319 N N . PHE A 1 170 ? 3.908 1.435 12.065 1.00 85.50 170 PHE A N 1
ATOM 1320 C CA . PHE A 1 170 ? 5.226 1.834 11.570 1.00 85.50 170 PHE A CA 1
ATOM 1321 C C . PHE A 1 170 ? 5.890 2.793 12.567 1.00 85.50 170 PHE A C 1
ATOM 1323 O O . PHE A 1 170 ? 5.682 4.011 12.533 1.00 85.50 170 PHE A O 1
ATOM 1330 N N . SER A 1 171 ? 6.698 2.234 13.476 1.00 65.44 171 SER A N 1
ATOM 1331 C CA . SER A 1 171 ? 7.454 3.011 14.464 1.00 65.44 171 SER A CA 1
ATOM 1332 C C . SER A 1 171 ? 8.362 4.048 13.791 1.00 65.44 171 SER A C 1
ATOM 1334 O O . SER A 1 171 ? 8.852 3.838 12.683 1.00 65.44 171 SER A O 1
ATOM 1336 N N . SER A 1 172 ? 8.648 5.158 14.478 1.00 56.22 172 SER A N 1
ATOM 1337 C CA . SER A 1 172 ? 9.509 6.260 13.998 1.00 56.22 172 SER A CA 1
ATOM 1338 C C . SER A 1 172 ? 10.950 5.863 13.634 1.00 56.22 172 SER A C 1
ATOM 1340 O O . SER A 1 172 ? 11.677 6.663 13.053 1.00 56.22 172 SER A O 1
ATOM 1342 N N . SER A 1 173 ? 11.371 4.639 13.963 1.00 47.47 173 SER A N 1
ATOM 1343 C CA . SER A 1 173 ? 12.644 4.035 13.555 1.00 47.47 173 SER A CA 1
ATOM 1344 C C . SER A 1 173 ? 12.629 3.430 12.147 1.00 47.47 173 SER A C 1
ATOM 1346 O O . SER A 1 173 ? 13.700 3.133 11.616 1.00 47.47 173 SER A O 1
ATOM 1348 N N . ALA A 1 174 ? 11.456 3.238 11.529 1.00 55.00 174 ALA A N 1
ATOM 1349 C CA . ALA A 1 174 ? 11.380 2.945 10.105 1.00 55.00 174 ALA A CA 1
ATOM 1350 C C . ALA A 1 174 ? 11.956 4.156 9.370 1.00 55.00 174 ALA A C 1
ATOM 1352 O O . ALA A 1 174 ? 11.449 5.268 9.505 1.00 55.00 174 ALA A O 1
ATOM 1353 N N . THR A 1 175 ? 13.062 3.952 8.658 1.00 52.22 175 THR A N 1
ATOM 1354 C CA . THR A 1 175 ? 13.776 5.015 7.953 1.00 52.22 175 THR A CA 1
ATOM 1355 C C . THR A 1 175 ? 12.779 5.817 7.116 1.00 52.22 175 THR A C 1
ATOM 1357 O O . THR A 1 175 ? 12.103 5.261 6.254 1.00 52.22 175 THR A O 1
ATOM 1360 N N . ASN A 1 176 ? 12.643 7.121 7.375 1.00 62.06 176 ASN A N 1
ATOM 1361 C CA . ASN A 1 176 ? 11.912 8.031 6.490 1.00 62.06 176 ASN A CA 1
ATOM 1362 C C . ASN A 1 176 ? 12.736 8.186 5.202 1.00 62.06 176 ASN A C 1
ATOM 1364 O O . ASN A 1 176 ? 13.444 9.168 5.004 1.00 62.06 176 ASN A O 1
ATOM 1368 N N . ASN A 1 177 ? 12.722 7.151 4.366 1.00 79.38 177 ASN A N 1
ATOM 1369 C CA . ASN A 1 177 ? 13.333 7.150 3.050 1.00 79.38 177 ASN A CA 1
ATOM 1370 C C . ASN A 1 177 ? 12.251 7.514 2.026 1.00 79.38 177 ASN A C 1
ATOM 1372 O O . ASN A 1 177 ? 11.172 6.913 2.013 1.00 79.38 177 ASN A O 1
ATOM 1376 N N . GLU A 1 178 ? 12.542 8.475 1.144 1.00 81.62 178 GLU A N 1
ATOM 1377 C CA . GLU A 1 178 ? 11.629 8.866 0.065 1.00 81.62 178 GLU A CA 1
ATOM 1378 C C . GLU A 1 178 ? 11.281 7.681 -0.857 1.00 81.62 178 GLU A C 1
ATOM 1380 O O . GLU A 1 178 ? 10.210 7.680 -1.460 1.00 81.62 178 GLU A O 1
ATOM 1385 N N . PHE A 1 179 ? 12.099 6.622 -0.882 1.00 88.88 179 PHE A N 1
ATOM 1386 C CA . PHE A 1 179 ? 11.878 5.415 -1.684 1.00 88.88 179 PHE A CA 1
ATOM 1387 C C . PHE A 1 179 ? 11.140 4.270 -0.973 1.00 88.88 179 PHE A C 1
ATOM 1389 O O . PHE A 1 179 ? 10.982 3.202 -1.564 1.00 88.88 179 PHE A O 1
ATOM 1396 N N . ASN A 1 180 ? 10.682 4.465 0.267 1.00 89.31 180 ASN A N 1
ATOM 1397 C CA . ASN A 1 180 ? 9.898 3.444 0.961 1.00 89.31 180 ASN A CA 1
ATOM 1398 C C . ASN A 1 180 ? 8.450 3.402 0.465 1.00 89.31 180 ASN A C 1
ATOM 1400 O O . ASN A 1 180 ? 7.817 4.451 0.358 1.00 89.31 180 ASN A O 1
ATOM 1404 N N . GLU A 1 181 ? 7.917 2.204 0.247 1.00 90.81 181 GLU A N 1
ATOM 1405 C CA . GLU A 1 181 ? 6.475 1.942 0.151 1.00 90.81 181 GLU A CA 1
ATOM 1406 C C . GLU A 1 181 ? 6.011 1.163 1.393 1.00 90.81 181 GLU A C 1
ATOM 1408 O O . GLU A 1 181 ? 6.782 0.401 1.989 1.00 90.81 181 GLU A O 1
ATOM 1413 N N . TYR A 1 182 ? 4.751 1.360 1.782 1.00 91.75 182 TYR A N 1
ATOM 1414 C CA . TYR A 1 182 ? 4.155 0.806 2.996 1.00 91.75 182 TYR A CA 1
ATOM 1415 C C . TYR A 1 182 ? 2.890 0.022 2.665 1.00 91.75 182 TYR A C 1
ATOM 1417 O O . TYR A 1 182 ? 2.109 0.421 1.800 1.00 91.75 182 TYR A O 1
ATOM 1425 N N . ALA A 1 183 ? 2.651 -1.070 3.384 1.00 93.81 183 ALA A N 1
ATOM 1426 C CA . ALA A 1 183 ? 1.421 -1.832 3.255 1.00 93.81 183 ALA A CA 1
ATOM 1427 C C . ALA A 1 183 ? 0.976 -2.450 4.581 1.00 93.81 183 ALA A C 1
ATOM 1429 O O . ALA A 1 183 ? 1.805 -2.880 5.383 1.00 93.81 183 ALA A O 1
ATOM 1430 N N . ILE A 1 184 ? -0.339 -2.518 4.785 1.00 94.81 184 ILE A N 1
ATOM 1431 C CA . ILE A 1 184 ? -0.988 -3.193 5.911 1.00 94.81 184 ILE A CA 1
ATOM 1432 C C . ILE A 1 184 ? -1.971 -4.214 5.344 1.00 94.81 184 ILE A C 1
ATOM 1434 O O . ILE A 1 184 ? -2.820 -3.860 4.527 1.00 94.81 184 ILE A O 1
ATOM 1438 N N . SER A 1 185 ? -1.886 -5.463 5.797 1.00 94.62 185 S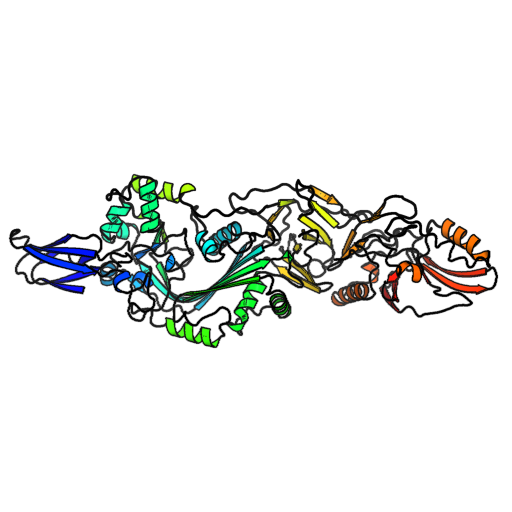ER A N 1
ATOM 1439 C CA . SER A 1 185 ? -2.896 -6.490 5.531 1.00 94.62 185 SER A CA 1
ATOM 1440 C C . SER A 1 185 ? -3.579 -6.885 6.828 1.00 94.62 185 SER A C 1
ATOM 1442 O O . SER A 1 185 ? -2.933 -7.394 7.747 1.00 94.62 185 SER A O 1
ATOM 1444 N N . TYR A 1 186 ? -4.895 -6.707 6.865 1.00 93.88 186 TYR A N 1
ATOM 1445 C CA . TYR A 1 186 ? -5.786 -7.241 7.884 1.00 93.88 186 TYR A CA 1
ATOM 1446 C C . TYR A 1 186 ? -6.327 -8.580 7.394 1.00 93.88 186 TYR A C 1
ATOM 1448 O O . TYR A 1 186 ? -7.037 -8.628 6.391 1.00 93.88 186 TYR A O 1
ATOM 1456 N N . ILE A 1 187 ? -5.985 -9.661 8.091 1.00 92.88 187 ILE A N 1
ATOM 1457 C CA . ILE A 1 187 ? -6.559 -10.987 7.866 1.00 92.88 187 ILE A CA 1
ATOM 1458 C C . ILE A 1 187 ? -7.458 -11.304 9.050 1.00 92.88 187 ILE A C 1
ATOM 1460 O O . ILE A 1 187 ? -6.995 -11.542 10.166 1.00 92.88 187 ILE A O 1
ATOM 1464 N N . GLU A 1 188 ? -8.758 -11.268 8.815 1.00 92.44 188 GLU A N 1
ATOM 1465 C CA . GLU A 1 188 ? -9.767 -11.247 9.864 1.00 92.44 188 GLU A CA 1
ATOM 1466 C C . GLU A 1 188 ? -10.643 -12.485 9.773 1.00 92.44 188 GLU A C 1
ATOM 1468 O O . GLU A 1 188 ? -11.117 -12.848 8.701 1.00 92.44 188 GLU A O 1
ATOM 1473 N N . TYR A 1 189 ? -10.888 -13.124 10.910 1.00 93.38 189 TYR A N 1
ATOM 1474 C CA . TYR A 1 189 ? -11.842 -14.212 11.040 1.00 93.38 189 TYR A CA 1
ATOM 1475 C C . TYR A 1 189 ? -13.014 -13.725 11.887 1.00 93.38 189 TYR A C 1
ATOM 1477 O O . TYR A 1 189 ? -12.959 -13.768 13.118 1.00 93.38 189 TYR A O 1
ATOM 1485 N N . LYS A 1 190 ? -14.063 -13.223 11.227 1.00 93.62 190 LYS A N 1
ATOM 1486 C CA . LYS A 1 190 ? -15.300 -12.779 11.887 1.00 93.62 190 LYS A CA 1
ATOM 1487 C C . LYS A 1 190 ? -16.117 -13.997 12.278 1.00 93.62 190 LYS A C 1
ATOM 1489 O O . LYS A 1 190 ? -16.354 -14.833 11.416 1.00 93.62 190 LYS A O 1
ATOM 1494 N N . VAL A 1 191 ? -16.589 -14.071 13.525 1.00 93.50 191 VAL A N 1
ATOM 1495 C CA . VAL A 1 191 ? -17.462 -15.159 14.013 1.00 93.50 191 VAL A CA 1
ATOM 1496 C C . VAL A 1 191 ? -18.906 -14.724 14.243 1.00 93.50 191 VAL A C 1
ATOM 1498 O O . VAL A 1 191 ? -19.807 -15.534 14.036 1.00 93.50 191 VAL A O 1
ATOM 1501 N N . THR A 1 192 ? -19.135 -13.468 14.628 1.00 93.31 192 THR A N 1
ATOM 1502 C CA . THR A 1 192 ? -20.469 -12.876 14.816 1.00 93.31 192 THR A CA 1
ATOM 1503 C C . THR A 1 192 ? -20.382 -11.343 14.797 1.00 93.31 192 THR A C 1
ATOM 1505 O O . THR A 1 192 ? -19.291 -10.779 14.673 1.00 93.31 192 THR A O 1
ATOM 1508 N N . ASP A 1 193 ? -21.518 -10.669 14.931 1.00 93.38 193 ASP A N 1
ATOM 1509 C CA . ASP A 1 193 ? -21.605 -9.277 15.351 1.00 93.38 193 ASP A CA 1
ATOM 1510 C C . ASP A 1 193 ? -22.636 -9.090 16.470 1.00 93.38 193 ASP A C 1
ATOM 1512 O O . ASP A 1 193 ? -23.587 -9.860 16.612 1.00 93.38 193 ASP A O 1
ATOM 1516 N N . ILE A 1 194 ? -22.401 -8.070 17.287 1.00 94.88 194 ILE A N 1
ATOM 1517 C CA . ILE A 1 194 ? -23.244 -7.667 18.414 1.00 94.88 194 ILE A CA 1
ATOM 1518 C C . ILE A 1 194 ? -23.737 -6.242 18.167 1.00 94.88 194 ILE A C 1
ATOM 1520 O O . ILE A 1 194 ? -22.984 -5.422 17.638 1.00 94.88 194 ILE A O 1
ATOM 1524 N N . SER A 1 195 ? -24.991 -5.947 18.516 1.00 96.06 195 SER A N 1
ATOM 1525 C CA . SER A 1 195 ? -25.614 -4.638 18.281 1.00 96.06 195 SER A CA 1
ATOM 1526 C C . SER A 1 195 ? -26.477 -4.163 19.452 1.00 96.06 195 SER A C 1
ATOM 1528 O O . SER A 1 195 ? -27.047 -4.976 20.178 1.00 96.06 195 SER A O 1
ATOM 1530 N N . ILE A 1 196 ? -26.604 -2.841 19.591 1.00 97.12 196 ILE A N 1
ATOM 1531 C CA . ILE A 1 196 ? -27.668 -2.172 20.346 1.00 97.12 196 ILE A CA 1
ATOM 1532 C C . ILE A 1 196 ? -28.879 -2.028 19.424 1.00 97.12 196 ILE A C 1
ATOM 1534 O O . ILE A 1 196 ? -28.758 -1.470 18.335 1.00 97.12 196 ILE A O 1
ATOM 1538 N N . VAL A 1 197 ? -30.038 -2.513 19.861 1.00 95.69 197 VAL A N 1
ATOM 1539 C CA . VAL A 1 197 ? -31.282 -2.536 19.077 1.00 95.69 197 VAL A CA 1
ATOM 1540 C C . VAL A 1 197 ? -32.261 -1.490 19.603 1.00 95.69 197 VAL A C 1
ATOM 1542 O O . VAL A 1 197 ? -33.364 -1.788 20.043 1.00 95.69 197 VAL A O 1
ATOM 1545 N N . THR A 1 198 ? -31.820 -0.237 19.569 1.00 96.06 198 THR A N 1
ATOM 1546 C CA . THR A 1 198 ? -32.648 0.955 19.782 1.00 96.06 198 THR A CA 1
ATOM 1547 C C . THR A 1 198 ? -32.033 2.131 19.012 1.00 96.06 198 THR A C 1
ATOM 1549 O O . THR A 1 198 ? -30.923 2.013 18.481 1.00 96.06 198 THR A O 1
ATOM 1552 N N . ASP A 1 199 ? -32.748 3.244 18.895 1.00 95.62 199 ASP A N 1
ATOM 1553 C CA . ASP A 1 199 ? -32.264 4.425 18.185 1.00 95.62 199 ASP A CA 1
ATOM 1554 C C . ASP A 1 199 ? -31.377 5.334 19.059 1.00 95.62 199 ASP A C 1
ATOM 1556 O O . ASP A 1 199 ? -31.288 5.213 20.282 1.00 95.62 199 ASP A O 1
ATOM 1560 N N . THR A 1 200 ? -30.662 6.252 18.405 1.00 95.69 200 THR A N 1
ATOM 1561 C CA . THR A 1 200 ? -29.738 7.186 19.065 1.00 95.69 200 THR A CA 1
ATOM 1562 C C . THR A 1 200 ? -30.434 8.106 20.070 1.00 95.69 200 THR A C 1
ATOM 1564 O O . THR A 1 200 ? -29.809 8.519 21.047 1.00 95.69 200 THR A O 1
ATOM 1567 N N . GLU A 1 201 ? -31.698 8.456 19.827 1.00 96.25 201 GLU A N 1
ATOM 1568 C CA . GLU A 1 201 ? -32.475 9.349 20.686 1.00 96.25 201 GLU A CA 1
ATOM 1569 C C . GLU A 1 201 ? -32.815 8.656 22.006 1.00 96.25 201 GLU A C 1
ATOM 1571 O O . GLU A 1 201 ? -32.525 9.199 23.072 1.00 96.25 201 GLU A O 1
ATOM 1576 N N . ASP A 1 202 ? -33.276 7.411 21.941 1.00 97.00 202 ASP A N 1
ATOM 1577 C CA . ASP A 1 202 ? -33.528 6.584 23.114 1.00 97.00 202 ASP A CA 1
ATOM 1578 C C . ASP A 1 202 ? -32.237 6.303 23.900 1.00 97.00 202 ASP A C 1
ATOM 1580 O O . ASP A 1 202 ? -32.214 6.417 25.128 1.00 97.00 202 ASP A O 1
ATOM 1584 N N . ILE A 1 203 ? -31.113 6.024 23.220 1.00 97.25 203 ILE A N 1
ATOM 1585 C CA . ILE A 1 203 ? -29.807 5.877 23.895 1.00 97.25 203 ILE A CA 1
ATOM 1586 C C . ILE A 1 203 ? -29.462 7.137 24.689 1.00 97.25 203 ILE A C 1
ATOM 1588 O O . ILE A 1 203 ? -29.083 7.049 25.863 1.00 97.25 203 ILE A O 1
ATOM 1592 N N . ARG A 1 204 ? -29.578 8.300 24.039 1.00 95.56 204 ARG A N 1
ATOM 1593 C CA . ARG A 1 204 ? -29.259 9.607 24.616 1.00 95.56 204 ARG A CA 1
ATOM 1594 C C . ARG A 1 204 ? -30.128 9.912 25.834 1.00 95.56 204 ARG A C 1
ATOM 1596 O O . ARG A 1 204 ? -29.619 10.420 26.830 1.00 95.56 204 ARG A O 1
ATOM 1603 N N . GLU A 1 205 ? -31.417 9.617 25.760 1.00 94.19 205 GLU A N 1
ATOM 1604 C CA . GLU A 1 205 ? -32.382 10.031 26.779 1.00 94.19 205 GLU A CA 1
ATOM 1605 C C . GLU A 1 205 ? -32.466 9.048 27.943 1.00 94.19 205 GLU A C 1
ATOM 1607 O O . GLU A 1 205 ? -32.568 9.468 29.098 1.00 94.19 205 GLU A O 1
ATOM 1612 N N . ASN A 1 206 ? -32.355 7.749 27.659 1.00 94.69 206 ASN A N 1
ATOM 1613 C CA . ASN A 1 206 ? -32.727 6.720 28.619 1.00 94.69 206 ASN A CA 1
ATOM 1614 C C . ASN A 1 206 ? -31.572 5.815 29.032 1.00 94.69 206 ASN A C 1
ATOM 1616 O O . ASN A 1 206 ? -31.583 5.345 30.168 1.00 94.69 206 ASN A O 1
ATOM 1620 N N . TRP A 1 207 ? -30.554 5.593 28.195 1.00 96.06 207 TRP A N 1
ATOM 1621 C CA . TRP A 1 207 ? -29.605 4.491 28.418 1.00 96.06 207 TRP A CA 1
ATOM 1622 C C . TRP A 1 207 ? -28.181 4.896 28.779 1.00 96.06 207 TRP A C 1
ATOM 1624 O O . TRP A 1 207 ? -27.385 4.029 29.141 1.00 96.06 207 TRP A O 1
ATOM 1634 N N . MET A 1 208 ? -27.825 6.178 28.734 1.00 96.12 208 MET A N 1
ATOM 1635 C CA . MET A 1 208 ? -26.493 6.611 29.164 1.00 96.12 208 MET A CA 1
ATOM 1636 C C . MET A 1 208 ? -26.254 6.366 30.663 1.00 96.12 208 MET A C 1
ATOM 1638 O O . MET A 1 208 ? -27.151 6.464 31.505 1.00 96.12 208 MET A O 1
ATOM 1642 N N . THR A 1 209 ? -25.005 6.068 31.015 1.00 94.50 209 THR A N 1
ATOM 1643 C CA . THR A 1 209 ? -24.547 6.159 32.405 1.00 94.50 209 THR A CA 1
ATOM 1644 C C . THR A 1 209 ? -24.566 7.622 32.849 1.00 94.50 209 THR A C 1
ATOM 1646 O O . THR A 1 209 ? -24.300 8.527 32.054 1.00 94.50 209 THR A O 1
ATOM 1649 N N . ASP A 1 210 ? -24.820 7.874 34.134 1.00 90.69 210 ASP A N 1
ATOM 1650 C CA . ASP A 1 210 ? -24.827 9.240 34.672 1.00 90.69 210 ASP A CA 1
ATOM 1651 C C . ASP A 1 210 ? -23.496 9.967 34.452 1.00 90.69 210 ASP A C 1
ATOM 1653 O O . ASP A 1 210 ? -23.482 11.169 34.184 1.00 90.69 210 ASP A O 1
ATOM 1657 N N . ALA A 1 211 ? -22.378 9.244 34.553 1.00 91.88 211 ALA A N 1
ATOM 1658 C CA . ALA A 1 211 ? -21.044 9.786 34.328 1.00 91.88 211 ALA A CA 1
ATOM 1659 C C . ALA A 1 211 ? -20.843 10.233 32.875 1.00 91.88 211 ALA A C 1
ATOM 1661 O O . ALA A 1 211 ? -20.368 11.346 32.641 1.00 91.88 211 ALA A O 1
ATOM 1662 N N . ALA A 1 212 ? -21.240 9.397 31.907 1.00 95.56 212 ALA A N 1
ATOM 1663 C CA . ALA A 1 212 ? -21.146 9.729 30.489 1.00 95.56 212 ALA A CA 1
ATOM 1664 C C . ALA A 1 212 ? -22.064 10.903 30.137 1.00 95.56 212 ALA A C 1
ATOM 1666 O O . ALA A 1 212 ? -21.602 11.872 29.539 1.00 95.56 212 ALA A O 1
ATOM 1667 N N . ARG A 1 213 ? -23.324 10.876 30.594 1.00 96.19 213 ARG A N 1
ATOM 1668 C CA . ARG A 1 213 ? -24.291 11.960 30.374 1.00 96.19 213 ARG A CA 1
ATOM 1669 C C . ARG A 1 213 ? -23.757 13.296 30.898 1.00 96.19 213 ARG A C 1
ATOM 1671 O O . ARG A 1 213 ? -23.689 14.265 30.152 1.00 96.19 213 ARG A O 1
ATOM 1678 N N . LYS A 1 214 ? -23.302 13.344 32.157 1.00 95.19 214 LYS A N 1
ATOM 1679 C CA . LYS A 1 214 ? -22.727 14.559 32.768 1.00 95.19 214 LYS A CA 1
ATOM 1680 C C . LYS A 1 214 ? -21.492 15.063 32.021 1.00 95.19 214 LYS A C 1
ATOM 1682 O O . LYS A 1 214 ? -21.301 16.272 31.901 1.00 95.19 214 LYS A O 1
ATOM 1687 N N . ALA A 1 215 ? -20.651 14.157 31.525 1.00 96.19 215 ALA A N 1
ATOM 1688 C CA . ALA A 1 215 ? -19.459 14.519 30.769 1.00 96.19 215 ALA A CA 1
ATOM 1689 C C . ALA A 1 215 ? -19.799 15.100 29.386 1.00 96.19 215 ALA A C 1
ATOM 1691 O O . ALA A 1 215 ? -19.299 16.167 29.019 1.00 96.19 215 ALA A O 1
ATOM 1692 N N . ILE A 1 216 ? -20.686 14.429 28.648 1.00 97.12 216 ILE A N 1
ATOM 1693 C CA . ILE A 1 216 ? -21.114 14.819 27.301 1.00 97.12 216 ILE A CA 1
ATOM 1694 C C . ILE A 1 216 ? -21.879 16.146 27.344 1.00 97.12 216 ILE A C 1
ATOM 1696 O O . ILE A 1 216 ? -21.552 17.051 26.580 1.00 97.12 216 ILE A O 1
ATOM 1700 N N . GLU A 1 217 ? -22.790 16.332 28.303 1.00 96.56 217 GLU A N 1
ATOM 1701 C CA . GLU A 1 217 ? -23.527 17.594 28.495 1.00 96.56 217 GLU A CA 1
ATOM 1702 C C . GLU A 1 217 ? -22.658 18.733 29.065 1.00 96.56 217 GLU A C 1
ATOM 1704 O O . GLU A 1 217 ? -23.101 19.877 29.152 1.00 96.56 217 GLU A O 1
ATOM 1709 N N . GLY A 1 218 ? -21.411 18.450 29.461 1.00 94.75 218 GLY A N 1
ATOM 1710 C CA . GLY A 1 218 ? -20.524 19.445 30.064 1.00 94.75 218 GLY A CA 1
ATOM 1711 C C . GLY A 1 218 ? -20.961 19.871 31.471 1.00 94.75 218 GLY A C 1
ATOM 1712 O O . GLY A 1 218 ? -20.612 20.954 31.930 1.00 94.75 218 GLY A O 1
ATOM 1713 N N . GLU A 1 219 ? -21.718 19.045 32.194 1.00 95.06 219 GLU A N 1
ATOM 1714 C CA . GLU A 1 219 ? -22.081 19.293 33.597 1.00 95.06 219 GLU A CA 1
ATOM 1715 C C . GLU A 1 219 ? -20.873 19.140 34.529 1.00 95.06 219 GLU A C 1
ATOM 1717 O O . GLU A 1 219 ? -20.793 19.800 35.565 1.00 95.06 219 GLU A O 1
ATOM 1722 N N . THR A 1 220 ? -19.902 18.316 34.137 1.00 93.62 220 THR A N 1
ATOM 1723 C CA . THR A 1 220 ? -18.614 18.183 34.819 1.00 93.62 220 THR A CA 1
ATOM 1724 C C . THR A 1 220 ? -17.624 19.233 34.311 1.00 93.62 220 THR A C 1
ATOM 1726 O O . THR A 1 220 ? -17.291 19.259 33.128 1.00 93.62 220 THR A O 1
ATOM 1729 N N . GLU A 1 221 ? -17.089 20.049 35.226 1.00 93.62 221 GLU A N 1
ATOM 1730 C CA . GLU A 1 221 ? -16.182 21.171 34.919 1.00 93.62 221 GLU A CA 1
ATOM 1731 C C . GLU A 1 221 ? -14.983 20.771 34.041 1.00 93.62 221 GLU A C 1
ATOM 1733 O O . GLU A 1 221 ? -14.625 21.486 33.112 1.00 93.62 221 GLU A O 1
ATOM 1738 N N . ALA A 1 222 ? -14.412 19.584 34.274 1.00 94.25 222 ALA A N 1
ATOM 1739 C CA . ALA A 1 222 ? -13.255 19.074 33.535 1.00 94.25 222 ALA A CA 1
ATOM 1740 C C . ALA A 1 222 ? -13.499 18.845 32.030 1.00 94.25 222 ALA A C 1
ATOM 1742 O O . ALA A 1 222 ? -12.532 18.656 31.294 1.00 94.25 222 ALA A O 1
ATOM 1743 N N . TYR A 1 223 ? -14.758 18.839 31.578 1.00 96.06 223 TYR A N 1
ATOM 1744 C CA . TYR A 1 223 ? -15.124 18.625 30.176 1.00 96.06 223 TYR A CA 1
ATOM 1745 C C . TYR A 1 223 ? -15.712 19.877 29.502 1.00 96.06 223 TYR A C 1
ATOM 1747 O O . TYR A 1 223 ? -16.229 19.784 28.388 1.00 96.06 223 TYR A O 1
ATOM 1755 N N . ARG A 1 224 ? -15.643 21.052 30.139 1.00 93.56 224 ARG A N 1
ATOM 1756 C CA . ARG A 1 224 ? -16.147 22.319 29.581 1.00 93.56 224 ARG A CA 1
ATOM 1757 C C . ARG A 1 224 ? -15.105 23.040 28.724 1.00 93.56 224 ARG A C 1
ATOM 1759 O O . ARG A 1 224 ? -13.910 22.989 29.014 1.00 93.56 224 ARG A O 1
ATOM 1766 N N . GLY A 1 225 ? -15.576 23.763 27.707 1.00 92.38 225 GLY A N 1
ATOM 1767 C CA . GLY A 1 225 ? -14.731 24.531 26.794 1.00 92.38 225 GLY A CA 1
ATOM 1768 C C . GLY A 1 225 ? -13.862 23.648 25.897 1.00 92.38 225 GLY A C 1
ATOM 1769 O O . GLY A 1 225 ? -13.833 22.427 26.031 1.00 92.38 225 GLY A O 1
ATOM 1770 N N . THR A 1 226 ? -13.098 24.272 25.000 1.00 92.56 226 THR A N 1
ATOM 1771 C CA . THR A 1 226 ? -12.304 23.577 23.973 1.00 92.56 226 THR A CA 1
ATOM 1772 C C . THR A 1 226 ? -11.390 22.485 24.539 1.00 92.56 226 THR A C 1
ATOM 1774 O O . THR A 1 226 ? -11.432 21.349 24.074 1.00 92.56 226 THR A O 1
ATOM 1777 N N . GLU A 1 227 ? -10.590 22.787 25.566 1.00 92.25 227 GLU A N 1
ATOM 1778 C CA . GLU A 1 227 ? -9.673 21.803 26.165 1.00 92.25 227 GLU A CA 1
ATOM 1779 C C . GLU A 1 227 ? -10.415 20.709 26.945 1.00 92.25 227 GLU A C 1
ATOM 1781 O O . GLU A 1 227 ? -10.022 19.542 26.910 1.00 92.25 227 GLU A O 1
ATOM 1786 N N . GLY A 1 228 ? -11.534 21.050 27.590 1.00 95.31 228 GLY A N 1
ATOM 1787 C CA . GLY A 1 228 ? -12.396 20.063 28.233 1.00 95.31 228 GLY A CA 1
ATOM 1788 C C . GLY A 1 228 ? -13.056 19.122 27.224 1.00 95.31 228 GLY A C 1
ATOM 1789 O O . GLY A 1 228 ? -13.154 17.923 27.477 1.00 95.31 228 GLY A O 1
ATOM 1790 N N . VAL A 1 229 ? -13.440 19.621 26.048 1.00 95.19 229 VAL A N 1
ATOM 1791 C CA . VAL A 1 229 ? -13.961 18.798 24.948 1.00 95.19 229 VAL A CA 1
ATOM 1792 C C . VAL A 1 229 ? -12.874 17.895 24.365 1.00 95.19 229 VAL A C 1
ATOM 1794 O O . VAL A 1 229 ? -13.131 16.714 24.149 1.00 95.19 229 VAL A O 1
ATOM 1797 N N . LYS A 1 230 ? -11.638 18.378 24.182 1.00 92.62 230 LYS A N 1
ATOM 1798 C CA . LYS A 1 230 ? -10.515 17.500 23.794 1.00 92.62 230 LYS A CA 1
ATOM 1799 C C . LYS A 1 230 ? -10.328 16.375 24.808 1.00 92.62 230 LYS A C 1
ATOM 1801 O O . LYS A 1 230 ? -10.201 15.213 24.429 1.00 92.62 230 LYS A O 1
ATOM 1806 N N . LYS A 1 231 ? -10.382 16.702 26.103 1.00 93.69 231 LYS A N 1
ATOM 1807 C CA . LYS A 1 231 ? -10.326 15.703 27.171 1.00 93.69 231 LYS A CA 1
ATOM 1808 C C . LYS A 1 231 ? -11.507 14.728 27.118 1.00 93.69 231 LYS A C 1
ATOM 1810 O O . LYS A 1 231 ? -11.292 13.533 27.288 1.00 93.69 231 LYS A O 1
ATOM 1815 N N . LEU A 1 232 ? -12.725 15.204 26.858 1.00 95.62 232 LEU A N 1
ATOM 1816 C CA . LEU A 1 232 ? -13.913 14.363 26.674 1.00 95.62 232 LEU A CA 1
ATOM 1817 C C . LEU A 1 232 ? -13.691 13.344 25.549 1.00 95.62 232 LEU A C 1
ATOM 1819 O O . LEU A 1 232 ? -13.904 12.155 25.764 1.00 95.62 232 LEU A O 1
ATOM 1823 N N . LEU A 1 233 ? -13.214 13.797 24.387 1.00 93.06 233 LEU A N 1
ATOM 1824 C CA . LEU A 1 233 ? -12.974 12.950 23.215 1.00 93.06 233 LEU A CA 1
ATOM 1825 C C . LEU A 1 233 ? -11.807 11.964 23.413 1.00 93.06 233 LEU A C 1
ATOM 1827 O O . LEU A 1 233 ? -11.783 10.907 22.788 1.00 93.06 233 LEU A O 1
ATOM 1831 N N . ILE A 1 234 ? -10.855 12.268 24.299 1.00 90.56 234 ILE A N 1
ATOM 1832 C CA . ILE A 1 234 ? -9.801 11.328 24.714 1.00 90.56 234 ILE A CA 1
ATOM 1833 C C . ILE A 1 234 ? -10.365 10.276 25.681 1.00 90.56 234 ILE A C 1
ATOM 1835 O O . ILE A 1 234 ? -10.155 9.080 25.488 1.00 90.56 234 ILE A O 1
ATOM 1839 N N . ASP A 1 235 ? -11.090 10.712 26.712 1.00 92.62 235 ASP A N 1
ATOM 1840 C CA . ASP A 1 235 ? -11.581 9.855 27.794 1.00 92.62 235 ASP A CA 1
ATOM 1841 C C . ASP A 1 235 ? -12.738 8.935 27.346 1.00 92.62 235 ASP A C 1
ATOM 1843 O O . ASP A 1 235 ? -12.786 7.769 27.740 1.00 92.62 235 ASP A O 1
ATOM 1847 N N . TYR A 1 236 ? -13.674 9.453 26.546 1.00 94.94 236 TYR A N 1
ATOM 1848 C CA . TYR A 1 236 ? -14.868 8.752 26.050 1.00 94.94 236 TYR A CA 1
ATOM 1849 C C . TYR A 1 236 ? -14.807 8.444 24.553 1.00 94.94 236 TYR A C 1
ATOM 1851 O O . TYR A 1 236 ? -15.722 7.835 24.014 1.00 94.94 236 TYR A O 1
ATOM 1859 N N . GLY A 1 237 ? -13.709 8.768 23.872 1.00 93.06 237 GLY A N 1
ATOM 1860 C CA . GLY A 1 237 ? -13.591 8.549 22.436 1.00 93.06 237 GLY A CA 1
ATOM 1861 C C . GLY A 1 237 ? -14.382 9.564 21.607 1.00 93.06 237 GLY A C 1
ATOM 1862 O O . GLY A 1 237 ? -15.116 10.409 22.103 1.00 93.06 237 GLY A O 1
ATOM 1863 N N . THR A 1 238 ? -14.215 9.460 20.300 1.00 92.94 238 THR A N 1
ATOM 1864 C CA . THR A 1 238 ? -14.906 10.274 19.290 1.00 92.94 238 THR A CA 1
ATOM 1865 C C . THR A 1 238 ? -16.304 9.761 18.943 1.00 92.94 238 THR A C 1
ATOM 1867 O O . THR A 1 238 ? -17.124 10.519 18.435 1.00 92.94 238 THR A O 1
ATOM 1870 N N . HIS A 1 239 ? -16.566 8.473 19.181 1.00 94.62 239 HIS A N 1
ATOM 1871 C CA . HIS A 1 239 ? -17.793 7.776 18.792 1.00 94.62 239 HIS A CA 1
ATOM 1872 C C . HIS A 1 239 ? -18.276 6.863 19.915 1.00 94.62 239 HIS A C 1
ATOM 1874 O O . HIS A 1 239 ? -17.460 6.358 20.676 1.00 94.62 239 HIS A O 1
ATOM 1880 N N . LEU A 1 240 ? -19.575 6.589 19.967 1.00 97.69 240 LEU A N 1
ATOM 1881 C CA . LEU A 1 240 ? -20.153 5.429 20.638 1.00 97.69 240 LEU A CA 1
ATOM 1882 C C . LEU A 1 240 ? -20.193 4.245 19.666 1.00 97.69 240 LEU A C 1
ATOM 1884 O O . LEU A 1 240 ? -20.607 4.401 18.517 1.00 97.69 240 LEU A O 1
ATOM 1888 N N . ILE A 1 241 ? -19.823 3.059 20.149 1.00 98.00 241 ILE A N 1
ATOM 1889 C CA . ILE A 1 241 ? -19.985 1.799 19.421 1.00 98.00 241 ILE A CA 1
ATOM 1890 C C . ILE A 1 241 ? -21.385 1.239 19.698 1.00 98.00 241 ILE A C 1
ATOM 1892 O O . ILE A 1 241 ? -21.673 0.796 20.810 1.00 98.00 241 ILE A O 1
ATOM 1896 N N . THR A 1 242 ? -22.247 1.209 18.687 1.00 97.25 242 THR A N 1
ATOM 1897 C CA . THR A 1 242 ? -23.565 0.554 18.733 1.00 97.25 242 THR A CA 1
ATOM 1898 C C . THR A 1 242 ? -23.588 -0.790 18.029 1.00 97.25 242 THR A C 1
ATOM 1900 O O . THR A 1 242 ? -24.468 -1.591 18.318 1.00 97.25 242 THR A O 1
ATOM 1903 N N . LYS A 1 243 ? -22.614 -1.075 17.161 1.00 96.62 243 LYS A N 1
ATOM 1904 C CA . LYS A 1 243 ? -22.429 -2.393 16.548 1.00 96.62 243 LYS A CA 1
ATOM 1905 C C . LYS A 1 243 ? -20.950 -2.720 16.386 1.00 96.62 243 LYS A C 1
ATOM 1907 O O . LYS A 1 243 ? -20.166 -1.871 15.968 1.00 96.62 243 LYS A O 1
ATOM 1912 N N . ALA A 1 244 ? -20.584 -3.960 16.700 1.00 96.31 244 ALA A N 1
ATOM 1913 C CA . ALA A 1 244 ? -19.217 -4.459 16.598 1.00 96.31 244 ALA A CA 1
ATOM 1914 C C . ALA A 1 244 ? -19.176 -5.828 15.916 1.00 96.31 244 ALA A C 1
ATOM 1916 O O . ALA A 1 244 ? -19.893 -6.748 16.310 1.00 96.31 244 ALA A O 1
ATOM 1917 N N . ASP A 1 245 ? -18.284 -5.978 14.939 1.00 95.12 245 ASP A N 1
ATOM 1918 C CA . ASP A 1 245 ? -17.895 -7.284 14.417 1.00 95.12 245 ASP A CA 1
ATOM 1919 C C . ASP A 1 245 ? -16.886 -7.920 15.377 1.00 95.12 245 ASP A C 1
ATOM 1921 O O . ASP A 1 245 ? -15.855 -7.318 15.703 1.00 95.12 245 ASP A O 1
ATOM 1925 N N . LEU A 1 246 ? -17.181 -9.144 15.815 1.00 94.44 246 LEU A N 1
ATOM 1926 C CA . LEU A 1 246 ? -16.367 -9.894 16.764 1.00 94.44 246 LEU A CA 1
ATOM 1927 C C . LEU A 1 246 ? -15.667 -11.059 16.075 1.00 94.44 246 LEU A C 1
ATOM 1929 O O . LEU A 1 246 ? -16.252 -11.791 15.268 1.00 94.44 246 LEU A O 1
ATOM 1933 N N . GLY A 1 247 ? -14.402 -11.258 16.426 1.00 94.38 247 GLY A N 1
ATOM 1934 C CA . GLY A 1 247 ? -13.603 -12.330 15.861 1.00 94.38 247 GLY A CA 1
ATOM 1935 C C . GLY A 1 247 ? -12.158 -12.290 16.311 1.00 94.38 247 GLY A C 1
ATOM 1936 O O . GLY A 1 247 ? -11.859 -11.982 17.462 1.00 94.38 247 GLY A O 1
ATOM 1937 N N . GLY A 1 248 ? -11.264 -12.619 15.393 1.00 94.00 248 GLY A N 1
ATOM 1938 C CA . GLY A 1 248 ? -9.834 -12.434 15.571 1.00 94.00 248 GLY A CA 1
ATOM 1939 C C . GLY A 1 248 ? -9.223 -11.811 14.329 1.00 94.00 248 GLY A C 1
ATOM 1940 O O . GLY A 1 248 ? -9.747 -11.963 13.224 1.00 94.00 248 GLY A O 1
ATOM 1941 N N . ARG A 1 249 ? -8.110 -11.107 14.506 1.00 94.81 249 ARG A N 1
ATOM 1942 C CA . ARG A 1 249 ? -7.402 -10.434 13.421 1.00 94.81 249 ARG A CA 1
ATOM 1943 C C . ARG A 1 249 ? -5.912 -10.697 13.522 1.00 94.81 249 ARG A C 1
ATOM 1945 O O . ARG A 1 249 ? -5.313 -10.520 14.579 1.00 94.81 249 ARG A O 1
ATOM 1952 N N . LEU A 1 250 ? -5.330 -11.037 12.383 1.00 95.19 250 LEU A N 1
ATOM 1953 C CA . LEU A 1 250 ? -3.900 -11.001 12.127 1.00 95.19 250 LEU A CA 1
ATOM 1954 C C . LEU A 1 250 ? -3.610 -9.741 11.316 1.00 95.19 250 LEU A C 1
ATOM 1956 O O . LEU A 1 250 ? -4.312 -9.452 10.346 1.00 95.19 250 LEU A O 1
ATOM 1960 N N . LYS A 1 251 ? -2.590 -8.987 11.704 1.00 94.88 251 LYS A N 1
ATOM 1961 C CA . LYS A 1 251 ? -2.175 -7.769 11.014 1.00 94.88 251 LYS A CA 1
ATOM 1962 C C . LYS A 1 251 ? -0.705 -7.885 10.649 1.00 94.88 251 LYS A C 1
ATOM 1964 O O . LYS A 1 251 ? 0.130 -8.067 11.532 1.00 94.88 251 LYS A O 1
ATOM 1969 N N . TYR A 1 252 ? -0.420 -7.787 9.356 1.00 95.19 252 TYR A N 1
ATOM 1970 C CA . TYR A 1 252 ? 0.928 -7.785 8.795 1.00 95.19 252 TYR A CA 1
ATOM 1971 C C . TYR A 1 252 ? 1.220 -6.402 8.229 1.00 95.19 252 TYR A C 1
ATOM 1973 O O . TYR A 1 252 ? 0.463 -5.922 7.385 1.00 95.19 252 TYR A O 1
ATOM 1981 N N . ASN A 1 253 ? 2.315 -5.785 8.663 1.00 95.00 253 ASN A N 1
ATOM 1982 C CA . ASN A 1 253 ? 2.752 -4.483 8.167 1.00 95.00 253 ASN A CA 1
ATOM 1983 C C . ASN A 1 253 ? 4.100 -4.648 7.473 1.00 95.00 253 ASN A C 1
ATOM 1985 O O . ASN A 1 253 ? 5.041 -5.166 8.074 1.00 95.00 253 ASN A O 1
ATOM 1989 N N . LEU A 1 254 ? 4.193 -4.214 6.221 1.00 94.38 254 LEU A N 1
ATOM 1990 C CA . LEU A 1 254 ? 5.394 -4.328 5.405 1.00 94.38 254 LEU A CA 1
ATOM 1991 C C . LEU A 1 254 ? 5.858 -2.943 4.962 1.00 94.38 254 LEU A C 1
ATOM 1993 O O . LEU A 1 254 ? 5.088 -2.182 4.382 1.00 94.38 254 LEU A O 1
ATOM 1997 N N . THR A 1 255 ? 7.137 -2.658 5.183 1.00 93.88 255 THR A N 1
ATOM 1998 C CA . THR A 1 255 ? 7.857 -1.553 4.543 1.00 93.88 255 THR A CA 1
ATOM 1999 C C . THR A 1 255 ? 8.858 -2.132 3.554 1.00 93.88 255 THR A C 1
ATOM 2001 O O . THR A 1 255 ? 9.560 -3.086 3.896 1.00 93.88 255 THR A O 1
ATOM 2004 N N . VAL A 1 256 ? 8.967 -1.554 2.357 1.00 93.19 256 VAL A N 1
ATOM 2005 C CA . VAL A 1 256 ? 9.965 -1.948 1.347 1.00 93.19 256 VAL A CA 1
ATOM 2006 C C . VAL A 1 256 ? 10.737 -0.728 0.858 1.00 93.19 256 VAL A C 1
ATOM 2008 O O . VAL A 1 256 ? 10.115 0.221 0.389 1.00 93.19 256 VAL A O 1
ATOM 2011 N N . ASP A 1 257 ? 12.073 -0.770 0.899 1.00 92.88 257 ASP A N 1
ATOM 2012 C CA . ASP A 1 257 ? 12.921 0.210 0.204 1.00 92.88 257 ASP A CA 1
ATOM 2013 C C . ASP A 1 257 ? 13.048 -0.180 -1.274 1.00 92.88 257 ASP A C 1
ATOM 2015 O O . ASP A 1 257 ? 13.891 -0.994 -1.667 1.00 92.88 257 ASP A O 1
ATOM 2019 N N . VAL A 1 258 ? 12.194 0.411 -2.110 1.00 92.81 258 VAL A N 1
ATOM 2020 C CA . VAL A 1 258 ? 12.074 0.055 -3.531 1.00 92.81 258 VAL A CA 1
ATOM 2021 C C . VAL A 1 258 ? 13.349 0.374 -4.312 1.00 92.81 258 VAL A C 1
ATOM 2023 O O . VAL A 1 258 ? 13.625 -0.277 -5.321 1.00 92.81 258 VAL A O 1
ATOM 2026 N N . SER A 1 259 ? 14.174 1.315 -3.833 1.00 92.25 259 SER A N 1
ATOM 2027 C CA . SER A 1 259 ? 15.446 1.673 -4.478 1.00 92.25 259 SER A CA 1
ATOM 2028 C C . SER A 1 259 ? 16.503 0.568 -4.394 1.00 92.25 259 SER A C 1
ATOM 2030 O O . SER A 1 259 ? 17.463 0.565 -5.169 1.00 92.25 259 SER A O 1
ATOM 2032 N N . LYS A 1 260 ? 16.342 -0.367 -3.450 1.00 93.50 260 LYS A N 1
ATOM 2033 C CA . LYS A 1 260 ? 17.258 -1.492 -3.222 1.00 93.50 260 LYS A CA 1
ATOM 2034 C C . LYS A 1 260 ? 16.749 -2.808 -3.790 1.00 93.50 260 LYS A C 1
ATOM 2036 O O . LYS A 1 260 ? 17.511 -3.769 -3.840 1.00 93.50 260 LYS A O 1
ATOM 2041 N N . VAL A 1 261 ? 15.492 -2.852 -4.227 1.00 93.31 261 VAL A N 1
ATOM 2042 C CA . VAL A 1 261 ? 14.904 -4.057 -4.806 1.00 93.31 261 VAL A CA 1
ATOM 2043 C C . VAL A 1 261 ? 15.598 -4.412 -6.122 1.00 93.31 261 VAL A C 1
ATOM 2045 O O . VAL A 1 261 ? 15.891 -3.555 -6.956 1.00 93.31 261 VAL A O 1
ATOM 2048 N N . THR A 1 262 ? 15.848 -5.706 -6.296 1.00 91.62 262 THR A N 1
ATOM 2049 C CA . THR A 1 262 ? 16.284 -6.317 -7.554 1.00 91.62 262 THR A CA 1
ATOM 2050 C C . THR A 1 262 ? 15.267 -7.369 -7.990 1.00 91.62 262 THR A C 1
ATOM 2052 O O . THR A 1 262 ? 14.647 -8.014 -7.147 1.00 91.62 262 THR A O 1
ATOM 2055 N N . GLY A 1 263 ? 15.086 -7.562 -9.296 1.00 91.88 263 GLY A N 1
ATOM 2056 C CA . GLY A 1 263 ? 14.055 -8.461 -9.816 1.00 91.88 263 GLY A CA 1
ATOM 2057 C C . GLY A 1 263 ? 12.659 -7.832 -9.834 1.00 91.88 263 GLY A C 1
ATOM 2058 O O . GLY A 1 263 ? 12.521 -6.612 -9.867 1.00 91.88 263 GLY A O 1
ATOM 2059 N N . TYR A 1 264 ? 11.620 -8.668 -9.852 1.00 92.81 264 TYR A N 1
ATOM 2060 C CA . TYR A 1 264 ? 10.234 -8.197 -9.913 1.00 92.81 264 TYR A CA 1
ATOM 2061 C C . TYR A 1 264 ? 9.776 -7.564 -8.609 1.00 92.81 264 TYR A C 1
ATOM 2063 O O . TYR A 1 264 ? 10.166 -8.007 -7.529 1.00 92.81 264 TYR A O 1
ATOM 2071 N N . TYR A 1 265 ? 8.880 -6.587 -8.713 1.00 92.31 265 TYR A N 1
ATOM 2072 C CA . TYR A 1 265 ? 8.352 -5.892 -7.553 1.00 92.31 265 TYR A CA 1
ATOM 2073 C C . TYR A 1 265 ? 6.869 -5.555 -7.690 1.00 92.31 265 TYR A C 1
ATOM 2075 O O . TYR A 1 265 ? 6.448 -4.921 -8.656 1.00 92.31 265 TYR A O 1
ATOM 2083 N N . ASP A 1 266 ? 6.110 -5.932 -6.667 1.00 90.94 266 ASP A N 1
ATOM 2084 C CA . ASP A 1 266 ? 4.773 -5.435 -6.371 1.00 90.94 266 ASP A CA 1
ATOM 2085 C C . ASP A 1 266 ? 4.552 -5.552 -4.855 1.00 90.94 266 ASP A C 1
ATOM 2087 O O . ASP A 1 266 ? 4.741 -6.630 -4.283 1.00 90.94 266 ASP A O 1
ATOM 2091 N N . ILE A 1 267 ? 4.207 -4.451 -4.181 1.00 91.00 267 ILE A N 1
ATOM 2092 C CA . ILE A 1 267 ? 4.128 -4.439 -2.714 1.00 91.00 267 ILE A CA 1
ATOM 2093 C C . ILE A 1 267 ? 2.999 -5.326 -2.180 1.00 91.00 267 ILE A C 1
ATOM 2095 O O . ILE A 1 267 ? 3.182 -6.002 -1.166 1.00 91.00 267 ILE A O 1
ATOM 2099 N N . THR A 1 268 ? 1.857 -5.385 -2.872 1.00 90.69 268 THR A N 1
ATOM 2100 C CA . THR A 1 268 ? 0.738 -6.250 -2.485 1.00 90.69 268 THR A CA 1
ATOM 2101 C C . THR A 1 268 ? 1.148 -7.713 -2.586 1.00 90.69 268 THR A C 1
ATOM 2103 O O . THR A 1 268 ? 0.892 -8.495 -1.670 1.00 90.69 268 THR A O 1
ATOM 2106 N N . ALA A 1 269 ? 1.841 -8.094 -3.655 1.00 91.31 269 ALA A N 1
ATOM 2107 C CA . ALA A 1 269 ? 2.331 -9.449 -3.826 1.00 91.31 269 ALA A CA 1
ATOM 2108 C C . ALA A 1 269 ? 3.461 -9.805 -2.841 1.00 91.31 269 ALA A C 1
ATOM 2110 O O . ALA A 1 269 ? 3.473 -10.922 -2.323 1.00 91.31 269 ALA A O 1
ATOM 2111 N N . TYR A 1 270 ? 4.367 -8.870 -2.524 1.00 93.19 270 TYR A N 1
ATOM 2112 C CA . TYR A 1 270 ? 5.386 -9.049 -1.478 1.00 93.19 270 TYR A CA 1
ATOM 2113 C C . TYR A 1 270 ? 4.747 -9.271 -0.101 1.00 93.19 270 TYR A C 1
ATOM 2115 O O . TYR A 1 270 ? 5.146 -10.183 0.624 1.00 93.19 270 TYR A O 1
ATOM 2123 N N . LEU A 1 271 ? 3.721 -8.489 0.245 1.00 93.06 271 LEU A N 1
ATOM 2124 C CA . LEU A 1 271 ? 2.979 -8.652 1.494 1.00 93.06 271 LEU A CA 1
ATOM 2125 C C . LEU A 1 271 ? 2.240 -9.995 1.537 1.00 93.06 271 LEU A C 1
ATOM 2127 O O . LEU A 1 271 ? 2.360 -10.731 2.509 1.00 93.06 271 LEU A O 1
ATOM 2131 N N . LYS A 1 272 ? 1.553 -10.388 0.459 1.00 91.19 272 LYS A N 1
ATOM 2132 C CA . LYS A 1 272 ? 0.923 -11.718 0.371 1.00 91.19 272 LYS A CA 1
ATOM 2133 C C . LYS A 1 272 ? 1.938 -12.856 0.481 1.00 91.19 272 LYS A C 1
ATOM 2135 O O . LYS A 1 272 ? 1.664 -13.891 1.090 1.00 91.19 272 LYS A O 1
ATOM 2140 N N . ALA A 1 273 ? 3.131 -12.682 -0.090 1.00 91.62 273 ALA A N 1
ATOM 2141 C CA . ALA A 1 273 ? 4.205 -13.658 0.027 1.00 91.62 273 ALA A CA 1
ATOM 2142 C C . ALA A 1 273 ? 4.673 -13.815 1.483 1.00 91.62 273 ALA A C 1
ATOM 2144 O O . ALA A 1 273 ? 4.970 -14.945 1.888 1.00 91.62 273 ALA A O 1
ATOM 2145 N N . SER A 1 274 ? 4.676 -12.735 2.276 1.00 91.62 274 SER A N 1
ATOM 2146 C CA . SER A 1 274 ? 5.155 -12.748 3.663 1.00 91.62 274 SER A CA 1
ATOM 2147 C C . SER A 1 274 ? 4.339 -13.657 4.581 1.00 91.62 274 SER A C 1
ATOM 2149 O O . SER A 1 274 ? 4.912 -14.255 5.485 1.00 91.62 274 SER A O 1
ATOM 2151 N N . TYR A 1 275 ? 3.036 -13.821 4.331 1.00 90.00 275 TYR A N 1
ATOM 2152 C CA . TYR A 1 275 ? 2.155 -14.690 5.123 1.00 90.00 275 TYR A CA 1
ATOM 2153 C C . TYR A 1 275 ? 1.6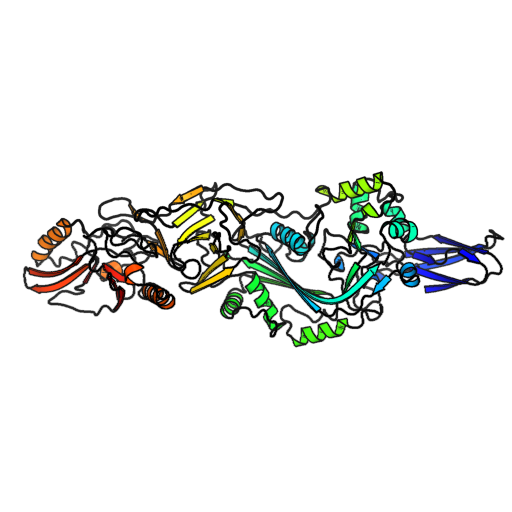76 -15.945 4.380 1.00 90.00 275 TYR A C 1
ATOM 2155 O O . TYR A 1 275 ? 0.797 -16.664 4.854 1.00 90.00 275 TYR A O 1
ATOM 2163 N N . SER A 1 276 ? 2.258 -16.261 3.220 1.00 86.25 276 SER A N 1
ATOM 2164 C CA . SER A 1 276 ? 1.800 -17.385 2.388 1.00 86.25 276 SER A CA 1
ATOM 2165 C C . SER A 1 276 ? 1.853 -18.758 3.087 1.00 86.25 276 SER A C 1
ATOM 2167 O O . SER A 1 276 ? 1.036 -19.626 2.781 1.00 86.25 276 SER A O 1
ATOM 2169 N N . ASN A 1 277 ? 2.734 -18.942 4.078 1.00 82.00 277 ASN A N 1
ATOM 2170 C CA . ASN A 1 277 ? 2.809 -20.161 4.900 1.00 82.00 277 ASN A CA 1
ATOM 2171 C C . ASN A 1 277 ? 1.573 -20.377 5.793 1.00 82.00 277 ASN A C 1
ATOM 2173 O O . ASN A 1 277 ? 1.203 -21.518 6.076 1.00 82.00 277 ASN A O 1
ATOM 2177 N N . ALA A 1 278 ? 0.920 -19.297 6.221 1.00 82.69 278 ALA A N 1
ATOM 2178 C CA . ALA A 1 278 ? -0.291 -19.359 7.031 1.00 82.69 278 ALA A CA 1
ATOM 2179 C C . ALA A 1 278 ? -1.524 -19.755 6.192 1.00 82.69 278 ALA A C 1
ATOM 2181 O O . ALA A 1 278 ? -2.473 -20.341 6.715 1.00 82.69 278 ALA A O 1
ATOM 2182 N N . PHE A 1 279 ? -1.494 -19.499 4.875 1.00 82.00 279 PHE A N 1
ATOM 2183 C CA . PHE A 1 279 ? -2.654 -19.596 3.979 1.00 82.00 279 PHE A CA 1
ATOM 2184 C C . PHE A 1 279 ? -2.371 -20.387 2.689 1.00 82.00 279 PHE A C 1
ATOM 2186 O O . PHE A 1 279 ? -2.881 -20.052 1.628 1.00 82.00 279 PHE A O 1
ATOM 2193 N N . VAL A 1 280 ? -1.606 -21.482 2.782 1.00 59.44 280 VAL A N 1
ATOM 2194 C CA . VAL A 1 280 ? -1.105 -22.304 1.648 1.00 59.44 280 VAL A CA 1
ATOM 2195 C C . VAL A 1 280 ? -2.176 -22.735 0.622 1.00 59.44 280 VAL A C 1
ATOM 2197 O O . VAL A 1 280 ? -1.836 -23.004 -0.527 1.00 59.44 280 VAL A O 1
ATOM 2200 N N . ASN A 1 281 ? -3.460 -22.766 1.004 1.00 57.16 281 ASN A N 1
ATOM 2201 C CA . ASN A 1 281 ? -4.576 -23.201 0.154 1.00 57.16 281 ASN A CA 1
ATOM 2202 C C . ASN A 1 281 ? -5.576 -22.081 -0.208 1.00 57.16 281 ASN A C 1
ATOM 2204 O O . ASN A 1 281 ? -6.669 -22.401 -0.671 1.00 57.16 281 ASN A O 1
ATOM 2208 N N . SER A 1 282 ? -5.284 -20.803 0.060 1.00 56.34 282 SER A N 1
ATOM 2209 C CA . SER A 1 282 ? -6.168 -19.721 -0.393 1.00 56.34 282 SER A CA 1
ATOM 2210 C C . SER A 1 282 ? -6.058 -19.547 -1.915 1.00 56.34 282 SER A C 1
ATOM 2212 O O . SER A 1 282 ? -4.986 -19.715 -2.493 1.00 56.34 282 SER A O 1
ATOM 2214 N N . GLU A 1 283 ? -7.164 -19.191 -2.577 1.00 46.28 283 GLU A N 1
ATOM 2215 C CA . GLU A 1 283 ? -7.235 -18.931 -4.032 1.00 46.28 283 GLU A CA 1
ATOM 2216 C C . GLU A 1 283 ? -6.320 -17.771 -4.494 1.00 46.28 283 GLU A C 1
ATOM 2218 O O . GLU A 1 283 ? -6.147 -17.537 -5.686 1.00 46.28 283 GLU A O 1
ATOM 2223 N N . ALA A 1 284 ? -5.671 -17.071 -3.559 1.00 49.44 284 ALA A N 1
ATOM 2224 C CA . ALA A 1 284 ? -4.687 -16.025 -3.800 1.00 49.44 284 ALA A CA 1
ATOM 2225 C C . ALA A 1 284 ? -3.263 -16.601 -3.935 1.00 49.44 284 ALA A C 1
ATOM 2227 O O . ALA A 1 284 ? -2.358 -16.239 -3.175 1.00 49.44 284 ALA A O 1
ATOM 2228 N N . SER A 1 285 ? -3.033 -17.510 -4.891 1.00 61.19 285 SER A N 1
ATOM 2229 C CA . SER A 1 285 ? -1.676 -18.003 -5.146 1.00 61.19 285 SER A CA 1
ATOM 2230 C C . SER A 1 285 ? -0.794 -16.850 -5.631 1.00 61.19 285 SER A C 1
ATOM 2232 O O . SER A 1 285 ? -0.927 -16.393 -6.765 1.00 61.19 285 SER A O 1
ATOM 2234 N N . VAL A 1 286 ? 0.115 -16.367 -4.780 1.00 74.38 286 VAL A N 1
ATOM 2235 C CA . VAL A 1 286 ? 1.148 -15.430 -5.234 1.00 74.38 286 VAL A CA 1
ATOM 2236 C C . VAL A 1 286 ? 2.046 -16.156 -6.224 1.00 74.38 286 VAL A C 1
ATOM 2238 O O . VAL A 1 286 ? 2.491 -17.279 -5.960 1.00 74.38 286 VAL A O 1
ATOM 2241 N N . ASP A 1 287 ? 2.301 -15.495 -7.345 1.00 83.00 287 ASP A N 1
ATOM 2242 C CA . ASP A 1 287 ? 3.207 -15.947 -8.387 1.00 83.00 287 ASP A CA 1
ATOM 2243 C C . ASP A 1 287 ? 4.560 -16.411 -7.814 1.00 83.00 287 ASP A C 1
ATOM 2245 O O . ASP A 1 287 ? 5.133 -15.772 -6.925 1.00 83.00 287 ASP A O 1
ATOM 2249 N N . ALA A 1 288 ? 5.066 -17.543 -8.310 1.00 87.94 288 ALA A N 1
ATOM 2250 C CA . ALA A 1 288 ? 6.277 -18.163 -7.780 1.00 87.94 288 ALA A CA 1
ATOM 2251 C C . ALA A 1 288 ? 7.512 -17.259 -7.930 1.00 87.94 288 ALA A C 1
ATOM 2253 O O . ALA A 1 288 ? 8.327 -17.192 -7.010 1.00 87.94 288 ALA A O 1
ATOM 2254 N N . GLU A 1 289 ? 7.626 -16.518 -9.036 1.00 89.38 289 GLU A N 1
ATOM 2255 C CA . GLU A 1 289 ? 8.749 -15.609 -9.274 1.00 89.38 289 GLU A CA 1
ATOM 2256 C C . GLU A 1 289 ? 8.691 -14.413 -8.322 1.00 89.38 289 GLU A C 1
ATOM 2258 O O . GLU A 1 289 ? 9.715 -13.999 -7.783 1.00 89.38 289 GLU A O 1
ATOM 2263 N N . MET A 1 290 ? 7.490 -13.898 -8.047 1.00 90.25 290 MET A N 1
ATOM 2264 C CA . MET A 1 290 ? 7.293 -12.823 -7.074 1.00 90.25 290 MET A CA 1
ATOM 2265 C C . MET A 1 290 ? 7.610 -13.274 -5.641 1.00 90.25 290 MET A C 1
ATOM 2267 O O . MET A 1 290 ? 8.250 -12.535 -4.892 1.00 90.25 290 MET A O 1
ATOM 2271 N N . LYS A 1 291 ? 7.248 -14.512 -5.266 1.00 90.12 291 LYS A N 1
ATOM 2272 C CA . LYS A 1 291 ? 7.657 -15.111 -3.980 1.00 90.12 291 LYS A CA 1
ATOM 2273 C C . LYS A 1 291 ? 9.179 -15.218 -3.868 1.00 90.12 291 LYS A C 1
ATOM 2275 O O . LYS A 1 291 ? 9.738 -14.869 -2.828 1.00 90.12 291 LYS A O 1
ATOM 2280 N N . SER A 1 292 ? 9.850 -15.673 -4.928 1.00 91.94 292 SER A N 1
ATOM 2281 C CA . SER A 1 292 ? 11.315 -15.728 -4.983 1.00 91.94 292 SER A CA 1
ATOM 2282 C C . SER A 1 292 ? 11.941 -14.335 -4.910 1.00 91.94 292 SER A C 1
ATOM 2284 O O . SER A 1 292 ? 12.908 -14.145 -4.175 1.00 91.94 292 SER A O 1
ATOM 2286 N N . SER A 1 293 ? 11.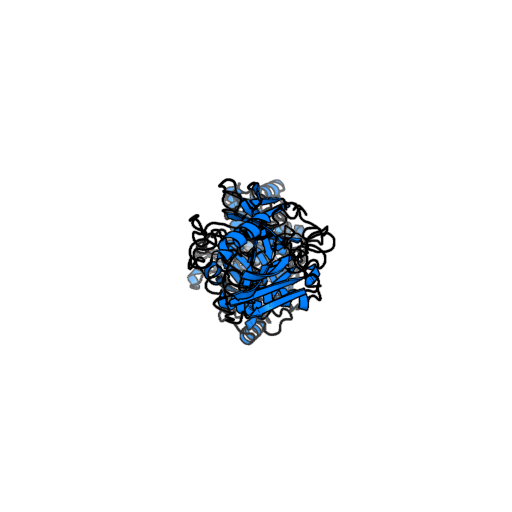369 -13.349 -5.606 1.00 94.31 293 SER A N 1
ATOM 2287 C CA . SER A 1 293 ? 11.832 -11.961 -5.559 1.00 94.31 293 SER A CA 1
ATOM 2288 C C . SER A 1 293 ? 11.713 -11.382 -4.149 1.00 94.31 293 SER A C 1
ATOM 2290 O O . SER A 1 293 ? 12.692 -10.866 -3.612 1.00 94.31 293 SER A O 1
ATOM 2292 N N . TYR A 1 294 ? 10.570 -11.564 -3.479 1.00 94.44 294 TYR A N 1
ATOM 2293 C CA . TYR A 1 294 ? 10.408 -11.172 -2.078 1.00 94.44 294 TYR A CA 1
ATOM 2294 C C . TYR A 1 294 ? 11.460 -11.834 -1.176 1.00 94.44 294 TYR A C 1
ATOM 2296 O O . TYR A 1 294 ? 12.124 -11.144 -0.405 1.00 94.44 294 TYR A O 1
ATOM 2304 N N . ALA A 1 295 ? 11.665 -13.151 -1.305 1.00 93.69 295 ALA A N 1
ATOM 2305 C CA . ALA A 1 295 ? 12.652 -13.882 -0.511 1.00 93.69 295 ALA A CA 1
ATOM 2306 C C . ALA A 1 295 ? 14.079 -13.329 -0.686 1.00 93.69 295 ALA A C 1
ATOM 2308 O O . ALA A 1 295 ? 14.782 -13.148 0.308 1.00 93.69 295 ALA A O 1
ATOM 2309 N N . ASN A 1 296 ? 14.471 -13.005 -1.921 1.00 96.25 296 ASN A N 1
ATOM 2310 C CA . ASN A 1 296 ? 15.783 -12.438 -2.243 1.00 96.25 296 ASN A CA 1
ATOM 2311 C C . ASN A 1 296 ? 15.959 -10.999 -1.738 1.00 96.25 296 ASN A C 1
ATOM 2313 O O . ASN A 1 296 ? 17.082 -10.576 -1.479 1.00 96.25 296 ASN A O 1
ATOM 2317 N N . ASN A 1 297 ? 14.865 -10.252 -1.574 1.00 96.31 297 ASN A N 1
ATOM 2318 C CA . ASN A 1 297 ? 14.892 -8.847 -1.171 1.00 96.31 297 ASN A CA 1
ATOM 2319 C C . ASN A 1 297 ? 14.529 -8.618 0.307 1.00 96.31 297 ASN A C 1
ATOM 2321 O O . ASN A 1 297 ? 14.410 -7.467 0.721 1.00 96.31 297 ASN A O 1
ATOM 2325 N N . LYS A 1 298 ? 14.389 -9.670 1.133 1.00 93.50 298 LYS A N 1
ATOM 2326 C CA . LYS A 1 298 ? 13.993 -9.549 2.554 1.00 93.50 298 LYS A CA 1
ATOM 2327 C C . LYS A 1 298 ? 14.853 -8.573 3.362 1.00 93.50 298 LYS A C 1
ATOM 2329 O O . LYS A 1 298 ? 14.320 -7.876 4.219 1.00 93.50 298 LYS A O 1
ATOM 2334 N N . SER A 1 299 ? 16.154 -8.478 3.072 1.00 94.62 299 SER A N 1
ATOM 2335 C CA . SER A 1 299 ? 17.082 -7.537 3.727 1.00 94.62 299 SER A CA 1
ATOM 2336 C C . SER A 1 299 ? 16.774 -6.059 3.465 1.00 94.62 299 SER A C 1
ATOM 2338 O O . SER A 1 299 ? 17.348 -5.190 4.115 1.00 94.62 299 SER A O 1
ATOM 2340 N N . HIS A 1 300 ? 15.901 -5.768 2.502 1.00 93.38 300 HIS A N 1
ATOM 2341 C CA . HIS A 1 300 ? 15.440 -4.427 2.137 1.00 93.38 300 HIS A CA 1
ATOM 2342 C C . HIS A 1 300 ? 13.976 -4.201 2.530 1.00 93.38 300 HIS A C 1
ATOM 2344 O O . HIS A 1 300 ? 13.332 -3.264 2.057 1.00 93.38 300 HIS A O 1
ATOM 2350 N N . THR A 1 301 ? 13.453 -5.074 3.394 1.00 93.19 301 THR A N 1
ATOM 2351 C CA . THR A 1 301 ? 12.094 -5.000 3.917 1.00 93.19 301 THR A CA 1
ATOM 2352 C C . THR A 1 301 ? 12.091 -5.005 5.438 1.00 93.19 301 THR A C 1
ATOM 2354 O O . THR A 1 301 ? 12.966 -5.602 6.065 1.00 93.19 301 THR A O 1
ATOM 2357 N N . THR A 1 302 ? 11.061 -4.402 6.019 1.00 93.19 302 THR A N 1
ATOM 2358 C CA . THR A 1 302 ? 10.734 -4.538 7.440 1.00 93.19 302 THR A CA 1
ATOM 2359 C C . THR A 1 302 ? 9.326 -5.097 7.540 1.00 93.19 302 THR A C 1
ATOM 2361 O O . THR A 1 302 ? 8.391 -4.474 7.042 1.00 93.19 302 THR A O 1
ATOM 2364 N N . LEU A 1 303 ? 9.180 -6.263 8.170 1.00 93.06 303 LEU A N 1
ATOM 2365 C CA . LEU A 1 303 ? 7.893 -6.898 8.436 1.00 93.06 303 LEU A CA 1
ATOM 2366 C C . LEU A 1 303 ? 7.603 -6.830 9.936 1.00 93.06 303 LEU A C 1
ATOM 2368 O O . LEU A 1 303 ? 8.451 -7.206 10.745 1.00 93.06 303 LEU A O 1
ATOM 2372 N N . SER A 1 304 ? 6.410 -6.377 10.307 1.00 93.00 304 SER A N 1
ATOM 2373 C CA . SER A 1 304 ? 5.892 -6.505 11.668 1.00 93.00 304 SER A CA 1
ATOM 2374 C C . SER A 1 304 ? 4.552 -7.232 11.665 1.00 93.00 304 SER A C 1
ATOM 2376 O O . SER A 1 304 ? 3.811 -7.211 10.679 1.00 93.00 304 SER A O 1
ATOM 2378 N N . PHE A 1 305 ? 4.260 -7.910 12.771 1.00 93.56 305 PHE A N 1
ATOM 2379 C CA . PHE A 1 305 ? 3.077 -8.743 12.929 1.00 93.56 305 PHE A CA 1
ATOM 2380 C C . PHE A 1 305 ? 2.436 -8.510 14.291 1.00 93.56 305 PHE A C 1
ATOM 2382 O O . PHE A 1 305 ? 3.128 -8.446 15.307 1.00 93.56 305 PHE A O 1
ATOM 2389 N N . THR A 1 306 ? 1.109 -8.438 14.309 1.00 93.69 306 THR A N 1
ATOM 2390 C CA . THR A 1 306 ? 0.313 -8.428 15.540 1.00 93.69 306 THR A CA 1
ATOM 2391 C C . THR A 1 306 ? -0.924 -9.298 15.364 1.00 93.69 306 THR A C 1
ATOM 2393 O O . THR A 1 306 ? -1.532 -9.287 14.293 1.00 93.69 306 THR A O 1
ATOM 2396 N N . ALA A 1 307 ? -1.339 -9.993 16.422 1.00 93.94 307 ALA A N 1
ATOM 2397 C CA . ALA A 1 307 ? -2.568 -10.775 16.442 1.00 93.94 307 ALA A CA 1
ATOM 2398 C C . ALA A 1 307 ? -3.434 -10.400 17.651 1.00 93.94 307 ALA A C 1
ATOM 2400 O O . ALA A 1 307 ? -2.931 -10.289 18.768 1.00 93.94 307 ALA A O 1
ATOM 2401 N N . ILE A 1 308 ? -4.737 -10.228 17.422 1.00 92.25 308 ILE A N 1
ATOM 2402 C CA . ILE A 1 308 ? -5.736 -9.926 18.456 1.00 92.25 308 ILE A CA 1
ATOM 2403 C C . ILE A 1 308 ? -6.912 -10.900 18.376 1.00 92.25 308 ILE A C 1
ATOM 2405 O O . ILE A 1 308 ? -7.273 -11.369 17.291 1.00 92.25 308 ILE A O 1
ATOM 2409 N N . GLY A 1 309 ? -7.528 -11.168 19.528 1.00 91.12 309 GLY A N 1
ATOM 2410 C CA . GLY A 1 309 ? -8.593 -12.158 19.670 1.00 91.12 309 GLY A CA 1
ATOM 2411 C C . GLY A 1 309 ? -8.072 -13.594 19.571 1.00 91.12 309 GLY A C 1
ATOM 2412 O O . GLY A 1 309 ? -7.019 -13.851 18.996 1.00 91.12 309 GLY A O 1
ATOM 2413 N N . GLY A 1 310 ? -8.812 -14.543 20.131 1.00 90.62 310 GLY A N 1
ATOM 2414 C CA . GLY A 1 310 ? -8.408 -15.936 20.275 1.00 90.62 310 GLY A CA 1
ATOM 2415 C C . GLY A 1 310 ? -7.165 -16.121 21.146 1.00 90.62 310 GLY A C 1
ATOM 2416 O O . GLY A 1 310 ? -6.709 -15.218 21.839 1.00 90.62 310 GLY A O 1
ATOM 2417 N N . ASP A 1 311 ? -6.591 -17.315 21.081 1.00 90.75 311 ASP A N 1
ATOM 2418 C CA . ASP A 1 311 ? -5.294 -17.640 21.671 1.00 90.75 311 ASP A CA 1
ATOM 2419 C C . ASP A 1 311 ? -4.166 -17.103 20.773 1.00 90.75 311 ASP A C 1
ATOM 2421 O O . ASP A 1 311 ? -3.477 -17.862 20.093 1.00 90.75 311 ASP A O 1
ATOM 2425 N N . SER A 1 312 ? -4.031 -15.774 20.705 1.00 91.50 312 SER A N 1
ATOM 2426 C CA . SER A 1 312 ? -3.116 -15.073 19.790 1.00 91.50 312 SER A CA 1
ATOM 2427 C C . SER A 1 312 ? -1.655 -15.046 20.249 1.00 91.50 312 SER A C 1
ATOM 2429 O O . SER A 1 312 ? -0.768 -14.917 19.412 1.00 91.50 312 SER A O 1
ATOM 2431 N N . GLY A 1 313 ? -1.383 -15.191 21.550 1.00 88.81 313 GLY A N 1
ATOM 2432 C CA . GLY A 1 313 ? -0.034 -15.075 22.125 1.00 88.81 313 GLY A CA 1
ATOM 2433 C C . GLY A 1 313 ? 1.055 -15.953 21.476 1.00 88.81 313 GLY A C 1
ATOM 2434 O O . GLY A 1 313 ? 2.177 -15.476 21.323 1.00 88.81 313 GLY A O 1
ATOM 2435 N N . PRO A 1 314 ? 0.770 -17.208 21.072 1.00 91.25 314 PRO A N 1
ATOM 2436 C CA . PRO A 1 314 ? 1.740 -18.053 20.369 1.00 91.25 314 PRO A CA 1
ATOM 2437 C C . PRO A 1 314 ? 1.964 -17.704 18.890 1.00 91.25 314 PRO A C 1
ATOM 2439 O O . PRO A 1 314 ? 2.857 -18.283 18.272 1.00 91.25 314 PRO A O 1
ATOM 2442 N N . LEU A 1 315 ? 1.140 -16.838 18.292 1.00 94.81 315 LEU A N 1
ATOM 2443 C CA . LEU A 1 315 ? 1.232 -16.528 16.869 1.00 94.81 315 LEU A CA 1
ATOM 2444 C C . LEU A 1 315 ? 2.388 -15.571 16.576 1.00 94.81 315 LEU A C 1
ATOM 2446 O O . LEU A 1 315 ? 2.630 -14.599 17.287 1.00 94.81 315 LEU A O 1
ATOM 2450 N N . THR A 1 316 ? 3.057 -15.827 15.460 1.00 94.75 316 THR A N 1
ATOM 2451 C CA . THR A 1 316 ? 4.110 -14.985 14.886 1.00 94.75 316 THR A CA 1
ATOM 2452 C C . THR A 1 316 ? 3.859 -14.725 13.400 1.00 94.75 316 THR A C 1
ATOM 2454 O O . THR A 1 316 ? 2.981 -15.337 12.781 1.00 94.75 316 THR A O 1
ATOM 2457 N N . ASP A 1 317 ? 4.677 -13.862 12.799 1.00 90.31 317 ASP A N 1
ATOM 2458 C CA . ASP A 1 317 ? 4.695 -13.601 11.355 1.00 90.31 317 ASP A CA 1
ATOM 2459 C C . ASP A 1 317 ? 4.949 -14.863 10.506 1.00 90.31 317 ASP A C 1
ATOM 2461 O O . ASP A 1 317 ? 4.543 -14.931 9.349 1.00 90.31 317 ASP A O 1
ATOM 2465 N N . SER A 1 318 ? 5.571 -15.880 11.104 1.00 90.94 318 SER A N 1
ATOM 2466 C CA . SER A 1 318 ? 5.952 -17.146 10.477 1.00 90.94 318 SER A CA 1
ATOM 2467 C C . SER A 1 318 ? 4.993 -18.301 10.791 1.00 90.94 318 SER A C 1
ATOM 2469 O O . SER A 1 318 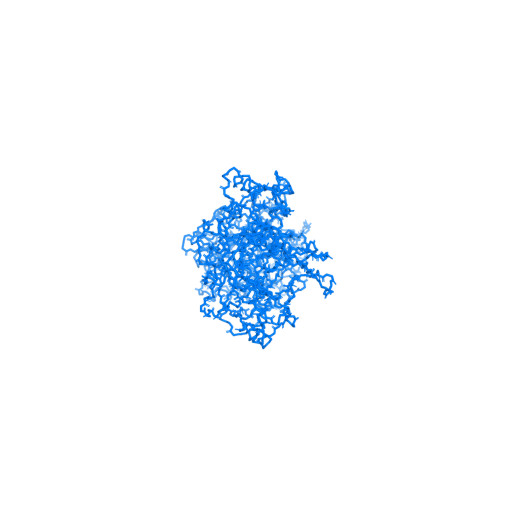? 5.299 -19.449 10.462 1.00 90.94 318 SER A O 1
ATOM 2471 N N . SER A 1 319 ? 3.857 -18.020 11.440 1.00 93.31 319 SER A N 1
ATOM 2472 C CA . SER A 1 319 ? 2.848 -19.029 11.790 1.00 93.31 319 SER A CA 1
ATOM 2473 C C . SER A 1 319 ? 2.400 -19.828 10.567 1.00 93.31 319 SER A C 1
ATOM 2475 O O . SER A 1 319 ? 2.170 -19.273 9.492 1.00 93.31 319 SER A O 1
ATOM 2477 N N . ASP A 1 320 ? 2.245 -21.138 10.738 1.00 91.69 320 ASP A N 1
ATOM 2478 C CA . ASP A 1 320 ? 1.754 -22.023 9.689 1.00 91.69 320 ASP A CA 1
ATOM 2479 C C . ASP A 1 320 ? 0.226 -22.172 9.735 1.00 91.69 320 ASP A C 1
ATOM 2481 O O . ASP A 1 320 ? -0.464 -21.710 10.649 1.00 91.69 320 ASP A O 1
ATOM 2485 N N . LYS A 1 321 ? -0.318 -22.877 8.743 1.00 91.19 321 LYS A N 1
ATOM 2486 C CA . LYS A 1 321 ? -1.748 -23.189 8.670 1.00 91.19 321 LYS A CA 1
ATOM 2487 C C . LYS A 1 321 ? -2.293 -23.856 9.944 1.00 91.19 321 LYS A C 1
ATOM 2489 O O . LYS A 1 321 ? -3.431 -23.591 10.323 1.00 91.19 321 LYS A O 1
ATOM 2494 N N . ASN A 1 322 ? -1.526 -24.722 10.610 1.00 92.62 322 ASN A N 1
ATOM 2495 C CA . ASN A 1 322 ? -2.001 -25.440 11.798 1.00 92.62 322 ASN A CA 1
ATOM 2496 C C . ASN A 1 322 ? -2.130 -24.509 13.008 1.00 92.62 322 ASN A C 1
ATOM 2498 O O . ASN A 1 322 ? -3.103 -24.612 13.762 1.00 92.62 322 ASN A O 1
ATOM 2502 N N . ALA A 1 323 ? -1.184 -23.584 13.173 1.00 94.25 323 ALA A N 1
ATOM 2503 C CA . ALA A 1 323 ? -1.259 -22.530 14.174 1.00 94.25 323 ALA A CA 1
ATOM 2504 C C . ALA A 1 323 ? -2.497 -21.650 13.941 1.00 94.25 323 ALA A C 1
ATOM 2506 O O . ALA A 1 323 ? -3.266 -21.424 14.878 1.00 94.25 323 ALA A O 1
ATOM 2507 N N . ILE A 1 324 ? -2.764 -21.257 12.687 1.00 92.75 324 ILE A N 1
ATOM 2508 C CA . ILE A 1 324 ? -3.962 -20.474 12.344 1.00 92.75 324 ILE A CA 1
ATOM 2509 C C . ILE A 1 324 ? -5.252 -21.257 12.623 1.00 92.75 324 ILE A C 1
ATOM 2511 O O . ILE A 1 324 ? -6.181 -20.713 13.216 1.00 92.75 324 ILE A O 1
ATOM 2515 N N . GLU A 1 325 ? -5.332 -22.542 12.266 1.00 91.88 325 GLU A N 1
ATOM 2516 C CA . GLU A 1 325 ? -6.520 -23.359 12.559 1.00 91.88 325 GLU A CA 1
ATOM 2517 C C . GLU A 1 325 ? -6.739 -23.589 14.062 1.00 91.88 325 GLU A C 1
ATOM 2519 O O . GLU A 1 325 ? -7.882 -23.665 14.518 1.00 91.88 325 GLU A O 1
ATOM 2524 N N . THR A 1 326 ? -5.665 -23.661 14.850 1.00 94.25 326 THR A N 1
ATOM 2525 C CA . THR A 1 326 ? -5.750 -23.740 16.316 1.00 94.25 326 THR A CA 1
ATOM 2526 C C . THR A 1 326 ? -6.288 -22.435 16.894 1.00 94.25 326 THR A C 1
ATOM 2528 O O . THR A 1 326 ? -7.246 -22.448 17.669 1.00 94.25 326 THR A O 1
ATOM 2531 N N . TRP A 1 327 ? -5.736 -21.307 16.450 1.00 94.38 327 TRP A N 1
ATOM 2532 C CA . TRP A 1 327 ? -6.196 -19.979 16.829 1.00 94.38 327 TRP A CA 1
ATOM 2533 C C . TRP A 1 327 ? -7.672 -19.759 16.478 1.00 94.38 327 TRP A C 1
ATOM 2535 O O . TRP A 1 327 ? -8.450 -19.391 17.353 1.00 94.38 327 TRP A O 1
ATOM 2545 N N . LYS A 1 328 ? -8.120 -20.095 15.262 1.00 92.06 328 LYS A N 1
ATOM 2546 C CA . LYS A 1 328 ? -9.538 -19.971 14.863 1.00 92.06 328 LYS A CA 1
ATOM 2547 C C . LYS A 1 328 ? -10.490 -20.716 15.799 1.00 92.06 328 LYS A C 1
ATOM 2549 O O . LYS A 1 328 ? -11.539 -20.186 16.162 1.00 92.06 328 LYS A O 1
ATOM 2554 N N . LYS A 1 329 ? -10.138 -21.943 16.201 1.00 91.50 329 LYS A N 1
ATOM 2555 C CA . LYS A 1 329 ? -10.972 -22.768 17.096 1.00 91.50 329 LYS A CA 1
ATOM 2556 C C . LYS A 1 329 ? -11.143 -22.144 18.480 1.00 91.50 329 LYS A C 1
ATOM 2558 O O . LYS A 1 329 ? -12.172 -22.360 19.112 1.00 91.50 329 LYS A O 1
ATOM 2563 N N . SER A 1 330 ? -10.175 -21.349 18.934 1.00 91.06 330 SER A N 1
ATOM 2564 C CA . SER A 1 330 ? -10.246 -20.674 20.235 1.00 91.06 330 SER A CA 1
ATOM 2565 C C . SER A 1 330 ? -11.302 -19.555 20.308 1.00 91.06 330 SER A C 1
ATOM 2567 O O . SER A 1 330 ? -11.628 -19.104 21.403 1.00 91.06 330 SER A O 1
ATOM 2569 N N . ILE A 1 331 ? -11.872 -19.134 19.170 1.00 88.25 331 ILE A N 1
ATOM 2570 C CA . ILE A 1 331 ? -12.767 -17.965 19.046 1.00 88.25 331 ILE A CA 1
ATOM 2571 C C . ILE A 1 331 ? -14.267 -18.363 19.113 1.00 88.25 331 ILE A C 1
ATOM 2573 O O . ILE A 1 331 ? -15.152 -17.519 19.037 1.00 88.25 331 ILE A O 1
ATOM 2577 N N . ALA A 1 332 ? -14.599 -19.648 19.290 1.00 79.12 332 ALA A N 1
ATOM 2578 C CA . ALA A 1 332 ? -15.975 -20.151 19.148 1.00 79.12 332 ALA A CA 1
ATOM 2579 C C . ALA A 1 332 ? -16.965 -19.758 20.272 1.00 79.12 332 ALA A C 1
ATOM 2581 O O . ALA A 1 332 ? -18.158 -19.651 20.010 1.00 79.12 332 ALA A O 1
ATOM 2582 N N . ASN A 1 333 ? -16.506 -19.537 21.510 1.00 82.50 333 ASN A N 1
ATOM 2583 C CA . ASN A 1 333 ? -17.381 -19.368 22.687 1.00 82.50 333 ASN A CA 1
ATOM 2584 C C . ASN A 1 333 ? -17.645 -17.892 23.032 1.00 82.50 333 ASN A C 1
ATOM 2586 O O . ASN A 1 333 ? -17.399 -17.455 24.161 1.00 82.50 333 ASN A O 1
ATOM 2590 N N . TYR A 1 334 ? -18.103 -17.124 22.043 1.00 84.50 334 TYR A N 1
ATOM 2591 C CA . TYR A 1 334 ? -18.212 -15.667 22.138 1.00 84.50 334 TYR A CA 1
ATOM 2592 C C . TYR A 1 334 ? -19.410 -15.162 22.954 1.00 84.50 334 TYR A C 1
ATOM 2594 O O . TYR A 1 334 ? -19.363 -14.041 23.438 1.00 84.50 334 TYR A O 1
ATOM 2602 N N . GLU A 1 335 ? -20.464 -15.958 23.148 1.00 82.44 335 GLU A N 1
ATOM 2603 C CA . GLU A 1 335 ? -21.696 -15.516 23.836 1.00 82.44 335 GLU A CA 1
ATOM 2604 C C . GLU A 1 335 ? -21.508 -15.356 25.355 1.00 82.44 335 GLU A C 1
ATOM 2606 O O . GLU A 1 335 ? -22.187 -14.568 26.014 1.00 82.44 335 GLU A O 1
ATOM 2611 N N . ASN A 1 336 ? -20.557 -16.089 25.937 1.00 85.31 336 ASN A N 1
ATOM 2612 C CA . ASN A 1 336 ? -20.308 -16.072 27.372 1.00 85.31 336 ASN A CA 1
ATOM 2613 C C . ASN A 1 336 ? -19.083 -15.213 27.703 1.00 85.31 336 ASN A C 1
ATOM 2615 O O . ASN A 1 336 ? -17.951 -15.584 27.401 1.00 85.31 336 ASN A O 1
ATOM 2619 N N . VAL A 1 337 ? -19.306 -14.114 28.433 1.00 84.06 337 VAL A N 1
ATOM 2620 C CA . VAL A 1 337 ? -18.275 -13.147 28.864 1.00 84.06 337 VAL A CA 1
ATOM 2621 C C . VAL A 1 337 ? -17.063 -13.818 29.524 1.00 84.06 337 VAL A C 1
ATOM 2623 O O . VAL A 1 337 ? -15.938 -13.349 29.369 1.00 84.06 337 VAL A O 1
ATOM 2626 N N . SER A 1 338 ? -17.274 -14.912 30.262 1.00 81.88 338 SER A N 1
ATOM 2627 C CA . SER A 1 338 ? -16.201 -15.616 30.978 1.00 81.88 338 SER A CA 1
ATOM 2628 C C . SER A 1 338 ? -15.286 -16.447 30.082 1.00 81.88 338 SER A C 1
ATOM 2630 O O . SER A 1 338 ? -14.134 -16.679 30.438 1.00 81.88 338 SER A O 1
ATOM 2632 N N . THR A 1 339 ? -15.781 -16.873 28.921 1.00 83.69 339 THR A N 1
ATOM 2633 C CA . THR A 1 339 ? -15.038 -17.689 27.952 1.00 83.69 339 THR A CA 1
ATOM 2634 C C . THR A 1 339 ? -14.754 -16.945 26.656 1.00 83.69 339 THR A C 1
ATOM 2636 O O . THR A 1 339 ? -14.063 -17.486 25.794 1.00 83.69 339 THR A O 1
ATOM 2639 N N . ASN A 1 340 ? -15.286 -15.730 26.505 1.00 87.56 340 ASN A N 1
ATOM 2640 C CA . ASN A 1 340 ? -15.136 -14.952 25.296 1.00 87.56 340 ASN A CA 1
ATOM 2641 C C . ASN A 1 340 ? -13.674 -14.526 25.102 1.00 87.56 340 ASN A C 1
ATOM 2643 O O . ASN A 1 340 ? -13.092 -13.807 25.928 1.00 87.56 340 ASN A O 1
ATOM 2647 N N . LYS A 1 341 ? -13.117 -14.955 23.970 1.00 89.62 341 LYS A N 1
ATOM 2648 C CA . LYS A 1 341 ? -11.786 -14.586 23.487 1.00 89.62 341 LYS A CA 1
ATOM 2649 C C . LYS A 1 341 ? -11.838 -13.732 22.220 1.00 89.62 341 LYS A C 1
ATOM 2651 O O . LYS A 1 341 ? -10.795 -13.470 21.645 1.00 89.62 341 LYS A O 1
ATOM 2656 N N . THR A 1 342 ? -13.004 -13.317 21.728 1.00 92.12 342 THR A N 1
ATOM 2657 C CA . THR A 1 342 ? -13.068 -12.447 20.546 1.00 92.12 342 THR A CA 1
ATOM 2658 C C . THR A 1 342 ? -12.468 -11.078 20.837 1.00 92.12 342 THR A C 1
ATOM 2660 O O . THR A 1 342 ? -12.594 -10.561 21.946 1.00 92.12 342 THR A O 1
ATOM 2663 N N . ALA A 1 343 ? -11.927 -10.449 19.804 1.00 92.94 343 ALA A N 1
ATOM 2664 C CA . ALA A 1 343 ? -11.639 -9.028 19.767 1.00 92.94 343 ALA A CA 1
ATOM 2665 C C . ALA A 1 343 ? -12.628 -8.301 18.845 1.00 92.94 343 ALA A C 1
ATOM 2667 O O . ALA A 1 343 ? -13.210 -8.901 17.935 1.00 92.94 343 ALA A O 1
ATOM 2668 N N . LEU A 1 344 ? -12.759 -6.993 19.070 1.00 94.94 344 LEU A N 1
ATOM 2669 C CA . LEU A 1 344 ? -13.310 -6.058 18.096 1.00 94.94 344 LEU A CA 1
ATOM 2670 C C . LEU A 1 344 ? -12.446 -6.094 16.829 1.00 94.94 344 LEU A C 1
ATOM 2672 O O . LEU A 1 344 ? -11.229 -5.945 16.922 1.00 94.94 344 LEU A O 1
ATOM 2676 N N . ILE A 1 345 ? -13.082 -6.290 15.673 1.00 93.94 345 ILE A N 1
ATOM 2677 C CA . ILE A 1 345 ? -12.419 -6.311 14.357 1.00 93.94 345 ILE A CA 1
ATOM 2678 C C . ILE A 1 345 ? -13.178 -5.514 13.283 1.00 93.94 345 ILE A C 1
ATOM 2680 O O . ILE A 1 345 ? -12.726 -5.415 12.148 1.00 93.94 345 ILE A O 1
ATOM 2684 N N . GLY A 1 346 ? -14.320 -4.914 13.610 1.00 93.81 346 GLY A N 1
ATOM 2685 C CA . GLY A 1 346 ? -15.088 -4.109 12.662 1.00 93.81 346 GLY A CA 1
ATOM 2686 C C . GLY A 1 346 ? -16.306 -3.458 13.302 1.00 93.81 346 GLY A C 1
ATOM 2687 O O . GLY A 1 346 ? -16.621 -3.720 14.460 1.00 93.81 346 GLY A O 1
ATOM 2688 N N . PHE A 1 347 ? -16.987 -2.609 12.538 1.00 93.25 347 PHE A N 1
ATOM 2689 C CA . PHE A 1 347 ? -18.159 -1.840 12.977 1.00 93.25 347 PHE A CA 1
ATOM 2690 C C . PHE A 1 347 ? -19.359 -2.042 12.042 1.00 93.25 347 PHE A C 1
ATOM 2692 O O . PHE A 1 347 ? -20.219 -1.169 11.942 1.00 93.25 347 PHE A O 1
ATOM 2699 N N . GLY A 1 348 ? -19.391 -3.165 11.317 1.00 87.81 348 GLY A N 1
ATOM 2700 C CA . GLY A 1 348 ? -20.385 -3.437 10.288 1.00 87.81 348 GLY A CA 1
ATOM 2701 C C . GLY A 1 348 ? -20.047 -2.878 8.896 1.00 87.81 348 GLY A C 1
ATOM 2702 O O . GLY A 1 348 ? -18.927 -2.446 8.604 1.00 87.81 348 GLY A O 1
ATOM 2703 N N . SER A 1 349 ? -21.033 -2.948 7.998 1.00 80.94 349 SER A N 1
ATOM 2704 C CA . SER A 1 349 ? -20.940 -2.464 6.614 1.00 80.94 349 SER A CA 1
ATOM 2705 C C . SER A 1 349 ? -21.025 -0.934 6.506 1.00 80.94 349 SER A C 1
ATOM 2707 O O . SER A 1 349 ? -22.106 -0.355 6.541 1.00 80.94 349 SER A O 1
ATOM 2709 N N . ASN A 1 350 ? -19.894 -0.287 6.206 1.00 80.06 350 ASN A N 1
ATOM 2710 C CA . ASN A 1 350 ? -19.748 1.179 6.149 1.00 80.06 350 ASN A CA 1
ATOM 2711 C C . ASN A 1 350 ? -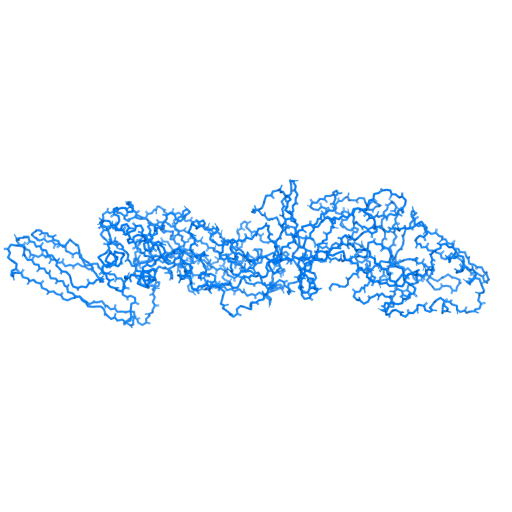19.773 1.870 7.518 1.00 80.06 350 ASN A C 1
ATOM 2713 O O . ASN A 1 350 ? -20.102 3.051 7.589 1.00 80.06 350 ASN A O 1
ATOM 2717 N N . GLN A 1 351 ? -19.378 1.152 8.573 1.00 84.62 351 GLN A N 1
ATOM 2718 C CA . GLN A 1 351 ? -19.224 1.703 9.923 1.00 84.62 351 GLN A CA 1
ATOM 2719 C C . GLN A 1 351 ? -20.524 2.241 10.530 1.00 84.62 351 GLN A C 1
ATOM 2721 O O . GLN A 1 351 ? -20.508 3.163 11.342 1.00 84.62 351 GLN A O 1
ATOM 2726 N N . GLU A 1 352 ? -21.655 1.644 10.169 1.00 89.62 352 GLU A N 1
ATOM 2727 C CA . GLU A 1 352 ? -22.970 1.949 10.729 1.00 89.62 352 GLU A CA 1
ATOM 2728 C C . GLU A 1 352 ? -23.039 1.735 12.248 1.00 89.62 352 GLU A C 1
ATOM 2730 O O . GLU A 1 352 ? -23.918 2.281 12.907 1.00 89.62 352 GLU A O 1
ATOM 2735 N N . GLY A 1 353 ? -22.104 0.962 12.810 1.00 93.19 353 GLY A N 1
ATOM 2736 C CA . GLY A 1 353 ? -21.958 0.755 14.245 1.00 93.19 353 GLY A CA 1
ATOM 2737 C C . GLY A 1 353 ? -21.303 1.892 15.020 1.00 93.19 353 GLY A C 1
ATOM 2738 O O . GLY A 1 353 ? -21.061 1.712 16.211 1.00 93.19 353 GLY A O 1
ATOM 2739 N N . LEU A 1 354 ? -20.977 3.020 14.384 1.00 94.06 354 LEU A N 1
ATOM 2740 C CA . LEU A 1 354 ? -20.381 4.183 15.039 1.00 94.06 354 LEU A CA 1
ATOM 2741 C C . LEU A 1 354 ? -21.346 5.372 15.038 1.00 94.06 354 LEU A C 1
ATOM 2743 O O . LEU A 1 354 ? -21.751 5.861 13.986 1.00 94.06 354 LEU A O 1
ATOM 2747 N N . ILE A 1 355 ? -21.645 5.892 16.228 1.00 94.38 355 ILE A N 1
ATOM 2748 C CA . ILE A 1 355 ? -22.394 7.140 16.415 1.00 94.38 355 ILE A CA 1
ATOM 2749 C C . ILE A 1 355 ? -21.419 8.225 16.881 1.00 94.38 355 ILE A C 1
ATOM 2751 O O . ILE A 1 355 ? -20.782 8.026 17.915 1.00 94.38 355 ILE A O 1
ATOM 2755 N N . PRO A 1 356 ? -21.285 9.368 16.185 1.00 94.38 356 PRO A N 1
ATOM 2756 C CA . PRO A 1 356 ? -20.445 10.469 16.652 1.00 94.38 356 PRO A CA 1
ATOM 2757 C C . PRO A 1 356 ? -20.846 10.931 18.055 1.00 94.38 356 PRO A C 1
ATOM 2759 O O . PRO A 1 356 ? -22.029 11.119 18.329 1.00 94.38 356 PRO A O 1
ATOM 2762 N N . LEU A 1 357 ? -19.875 11.161 18.945 1.00 96.00 357 LEU A N 1
ATOM 2763 C CA . LEU A 1 357 ? -20.157 11.455 20.358 1.00 96.00 357 LEU A CA 1
ATOM 2764 C C . LEU A 1 357 ? -21.058 12.689 20.536 1.00 96.00 357 LEU A C 1
ATOM 2766 O O . LEU A 1 357 ? -21.871 12.734 21.457 1.00 96.00 357 LEU A O 1
ATOM 2770 N N . TYR A 1 358 ? -20.954 13.676 19.640 1.00 95.75 358 TYR A N 1
ATOM 2771 C CA . TYR A 1 358 ? -21.785 14.879 19.688 1.00 95.75 358 TYR A CA 1
ATOM 2772 C C . TYR A 1 358 ? -23.288 14.593 19.516 1.00 95.75 358 TYR A C 1
ATOM 2774 O O . TYR A 1 358 ? -24.104 15.343 20.049 1.00 95.75 358 TYR A O 1
ATOM 2782 N N . GLU A 1 359 ? -23.681 13.512 18.833 1.00 96.19 359 GLU A N 1
ATOM 2783 C CA . GLU A 1 359 ? -25.099 13.143 18.657 1.00 96.19 359 GLU A CA 1
ATOM 2784 C C . GLU A 1 359 ? -25.765 12.742 19.983 1.00 96.19 359 GLU A C 1
ATOM 2786 O O . GLU A 1 359 ? -26.985 12.842 20.133 1.00 96.19 359 GLU A O 1
ATOM 2791 N N . LEU A 1 360 ? -24.956 12.357 20.977 1.00 97.62 360 LEU A N 1
ATOM 2792 C CA . LEU A 1 360 ? -25.403 12.020 22.327 1.00 97.62 360 LEU A CA 1
ATOM 2793 C C . LEU A 1 360 ? -25.566 13.248 23.236 1.00 97.62 360 LEU A C 1
ATOM 2795 O O . LEU A 1 360 ? -26.008 13.102 24.370 1.00 97.62 360 LEU A O 1
ATOM 2799 N N . ALA A 1 361 ? -25.224 14.454 22.771 1.00 96.94 361 ALA A N 1
ATOM 2800 C CA . ALA A 1 361 ? -25.539 15.682 23.491 1.00 96.94 361 ALA A CA 1
ATOM 2801 C C . ALA A 1 361 ? -26.978 16.120 23.182 1.00 96.94 361 ALA A C 1
ATOM 2803 O O . ALA A 1 361 ? -27.368 16.312 22.023 1.00 96.94 361 ALA A O 1
ATOM 2804 N N . THR A 1 362 ? -27.768 16.312 24.232 1.00 95.12 362 THR A N 1
ATOM 2805 C CA . THR A 1 362 ? -29.155 16.786 24.173 1.00 95.12 362 THR A CA 1
ATOM 2806 C C . THR A 1 362 ? -29.187 18.280 23.883 1.00 95.12 362 THR A C 1
ATOM 2808 O O . THR A 1 362 ? -30.014 18.744 23.099 1.00 95.12 362 THR A O 1
ATOM 2811 N N . ASN A 1 363 ? -28.256 19.044 24.466 1.00 93.81 363 ASN A N 1
ATOM 2812 C CA . ASN A 1 363 ? -28.135 20.475 24.216 1.00 93.81 363 ASN A CA 1
ATOM 2813 C C . ASN A 1 363 ? -27.548 20.754 22.808 1.00 93.81 363 ASN A C 1
ATOM 2815 O O . ASN A 1 363 ? -26.401 20.378 22.543 1.00 93.81 363 ASN A O 1
ATOM 2819 N N . PRO A 1 364 ? -28.265 21.470 21.914 1.00 95.50 364 PRO A N 1
ATOM 2820 C CA . PRO A 1 364 ? -27.780 21.755 20.560 1.00 95.50 364 PRO A CA 1
ATOM 2821 C C . PRO A 1 364 ? -26.475 22.560 20.509 1.00 95.50 364 PRO A C 1
ATOM 2823 O O . PRO A 1 364 ? -25.626 22.297 19.661 1.00 95.50 364 PRO A O 1
ATOM 2826 N N . SER A 1 365 ? -26.274 23.509 21.427 1.00 95.31 365 SER A N 1
ATOM 2827 C CA . SER A 1 365 ? -25.030 24.285 21.500 1.00 95.31 365 SER A CA 1
ATOM 2828 C C . SER A 1 365 ? -23.854 23.407 21.914 1.00 95.31 365 SER A C 1
ATOM 2830 O O . SER A 1 365 ? -22.756 23.550 21.383 1.00 95.31 365 SER A O 1
ATOM 2832 N N . ARG A 1 366 ? -24.089 22.465 22.835 1.00 95.88 366 ARG A N 1
ATOM 2833 C CA . ARG A 1 366 ? -23.070 21.504 23.263 1.00 95.88 366 ARG A CA 1
ATOM 2834 C C . ARG A 1 366 ? -22.709 20.529 22.144 1.00 95.88 366 ARG A C 1
ATOM 2836 O O . ARG A 1 366 ? -21.534 20.227 21.954 1.00 95.88 366 ARG A O 1
ATOM 2843 N N . ARG A 1 367 ? -23.703 20.082 21.373 1.00 96.12 367 ARG A N 1
ATOM 2844 C CA . ARG A 1 367 ? -23.495 19.269 20.168 1.00 96.12 367 ARG A CA 1
ATOM 2845 C C . ARG A 1 367 ? -22.564 19.971 19.183 1.00 96.12 367 ARG A C 1
ATOM 2847 O O . ARG A 1 367 ? -21.582 19.376 18.747 1.00 96.12 367 ARG A O 1
ATOM 2854 N N . GLU A 1 368 ? -22.836 21.238 18.883 1.00 95.62 368 GLU A N 1
ATOM 2855 C CA . GLU A 1 368 ? -22.016 22.010 17.947 1.00 95.62 368 GLU A CA 1
ATOM 2856 C C . GLU A 1 368 ? -20.603 22.284 18.485 1.00 95.62 368 GLU A C 1
ATOM 2858 O O . GLU A 1 368 ? -19.635 22.213 17.731 1.00 95.62 368 GLU A O 1
ATOM 2863 N N . GLU A 1 369 ? -20.455 22.520 19.793 1.00 95.50 369 GLU A N 1
ATOM 2864 C CA . GLU A 1 369 ? -19.148 22.669 20.444 1.00 95.50 369 GLU A CA 1
ATOM 2865 C C . GLU A 1 369 ? -18.287 21.407 20.269 1.00 95.50 369 GLU A C 1
ATOM 2867 O O . GLU A 1 369 ? -17.145 21.491 19.812 1.00 95.50 369 GLU A O 1
ATOM 2872 N N . ILE A 1 370 ? -18.842 20.227 20.578 1.00 95.19 370 ILE A N 1
ATOM 2873 C CA . ILE A 1 370 ? -18.129 18.948 20.442 1.00 95.19 370 ILE A CA 1
ATOM 2874 C C . ILE A 1 370 ? -17.786 18.682 18.976 1.00 95.19 370 ILE A C 1
ATOM 2876 O O . ILE A 1 370 ? -16.651 18.317 18.665 1.00 95.19 370 ILE A O 1
ATOM 2880 N N . LYS A 1 371 ? -18.748 18.901 18.074 1.00 93.44 371 LYS A N 1
ATOM 2881 C CA . LYS A 1 371 ? -18.557 18.720 16.636 1.00 93.44 371 LYS A CA 1
ATOM 2882 C C . LYS A 1 371 ? -17.440 19.613 16.096 1.00 93.44 371 LYS A C 1
ATOM 2884 O O . LYS A 1 371 ? -16.552 19.111 15.416 1.00 93.44 371 LYS A O 1
ATOM 2889 N N . THR A 1 372 ? -17.434 20.894 16.462 1.00 92.12 372 THR A N 1
ATOM 2890 C CA . THR A 1 372 ? -16.415 21.863 16.027 1.00 92.12 372 THR A CA 1
ATOM 2891 C C . THR A 1 372 ? -15.014 21.438 16.454 1.00 92.12 372 THR A C 1
ATOM 2893 O O . THR A 1 372 ? -14.089 21.483 15.650 1.00 92.12 372 THR A O 1
ATOM 2896 N N . VAL A 1 373 ? -14.837 20.999 17.706 1.00 91.38 373 VAL A N 1
ATOM 2897 C CA . VAL A 1 373 ? -13.524 20.531 18.180 1.00 91.38 373 VAL A CA 1
ATOM 2898 C C . VAL A 1 373 ? -13.108 19.254 17.458 1.00 91.38 373 VAL A C 1
ATOM 2900 O O . VAL A 1 373 ? -11.958 19.146 17.036 1.00 91.38 373 VAL A O 1
ATOM 2903 N N . MET A 1 374 ? -14.032 18.309 17.279 1.00 87.94 374 MET A N 1
ATOM 2904 C CA . MET A 1 374 ? -13.742 17.049 16.599 1.00 87.94 374 MET A CA 1
ATOM 2905 C C . MET A 1 374 ? -13.373 17.252 15.123 1.00 87.94 374 MET A C 1
ATOM 2907 O O . MET A 1 374 ? -12.545 16.512 14.608 1.00 87.94 374 MET A O 1
ATOM 2911 N N . GLU A 1 375 ? -13.950 18.255 14.458 1.00 85.69 375 GLU A N 1
ATOM 2912 C CA . GLU A 1 375 ? -13.646 18.629 13.069 1.00 85.69 375 GLU A CA 1
ATOM 2913 C C . GLU A 1 375 ? -12.447 19.587 12.929 1.00 85.69 375 GLU A C 1
ATOM 2915 O O . GLU A 1 375 ? -12.085 19.931 11.806 1.00 85.69 375 GLU A O 1
ATOM 2920 N N . SER A 1 376 ? -11.827 20.018 14.035 1.00 81.88 376 SER A N 1
ATOM 2921 C CA . SER A 1 376 ? -10.697 20.956 14.014 1.00 81.88 376 SER A CA 1
ATOM 2922 C C . SER A 1 376 ? -9.336 20.262 13.897 1.00 81.88 376 SER A C 1
ATOM 2924 O O . SER A 1 376 ? -9.083 19.248 14.552 1.00 81.88 376 SER A O 1
ATOM 2926 N N . ASP A 1 377 ? -8.412 20.876 13.153 1.00 66.00 377 ASP A N 1
ATOM 2927 C CA . ASP A 1 377 ? -7.045 20.364 12.963 1.00 66.00 377 ASP A CA 1
ATOM 2928 C C . ASP A 1 377 ? -6.281 20.226 14.290 1.00 66.00 377 ASP A C 1
ATOM 2930 O O . ASP A 1 377 ? -5.523 19.285 14.490 1.00 66.00 377 ASP A O 1
ATOM 2934 N N . GLY A 1 378 ? -6.544 21.108 15.262 1.00 61.25 378 GLY A N 1
ATOM 2935 C CA . GLY A 1 378 ? -5.871 21.118 16.568 1.00 61.25 378 GLY A CA 1
ATOM 2936 C C . GLY A 1 378 ? -6.259 19.985 17.531 1.00 61.25 378 GLY A C 1
ATOM 2937 O O . GLY A 1 378 ? -5.741 19.943 18.651 1.00 61.25 378 GLY A O 1
ATOM 2938 N N . PHE A 1 379 ? -7.191 19.105 17.154 1.00 73.25 379 PHE A N 1
ATOM 2939 C CA . PHE A 1 379 ? -7.465 17.853 17.871 1.00 73.25 379 PHE A CA 1
ATOM 2940 C C . PHE A 1 379 ? -6.619 16.685 17.333 1.00 73.25 379 PHE A C 1
ATOM 2942 O O . PHE A 1 379 ? -6.357 15.720 18.054 1.00 73.25 379 PHE A O 1
ATOM 2949 N N . VAL A 1 380 ? -6.139 16.788 16.092 1.00 66.62 380 VAL A N 1
ATOM 2950 C CA . VAL A 1 380 ? -5.231 15.818 15.484 1.00 66.62 380 VAL A CA 1
ATOM 2951 C C . VAL A 1 380 ? -3.821 16.041 16.025 1.00 66.62 380 VAL A C 1
ATOM 2953 O O . VAL A 1 380 ? -3.268 17.126 15.920 1.00 66.62 380 VAL A O 1
ATOM 2956 N N . THR A 1 381 ? -3.222 15.007 16.614 1.00 66.56 381 THR A N 1
ATOM 2957 C CA . THR A 1 381 ? -1.858 15.085 17.172 1.00 66.56 381 THR A CA 1
ATOM 2958 C C . THR A 1 381 ? -0.809 14.382 16.315 1.00 66.56 381 THR A C 1
ATOM 2960 O O . THR A 1 381 ? 0.386 14.564 16.538 1.00 66.56 381 THR A O 1
ATOM 2963 N N . VAL A 1 382 ? -1.240 13.562 15.351 1.00 70.56 382 VAL A N 1
ATOM 2964 C CA . VAL A 1 382 ? -0.352 12.803 14.468 1.00 70.56 382 VAL A CA 1
ATOM 2965 C C . VAL A 1 382 ? -0.298 13.488 13.113 1.00 70.56 382 VAL A C 1
ATOM 2967 O O . VAL A 1 382 ? -1.229 13.384 12.313 1.00 70.56 382 VAL A O 1
ATOM 2970 N N . GLU A 1 383 ? 0.823 14.149 12.854 1.00 72.06 383 GLU A N 1
ATOM 2971 C CA . GLU A 1 383 ? 1.153 14.702 11.547 1.00 72.06 383 GLU A CA 1
ATOM 2972 C C . GLU A 1 383 ? 2.234 13.855 10.881 1.00 72.06 383 GLU A C 1
ATOM 2974 O O . GLU A 1 383 ? 3.213 13.436 11.506 1.00 72.06 383 GLU A O 1
ATOM 2979 N N . TYR A 1 384 ? 2.037 13.591 9.595 1.00 74.31 384 TYR A N 1
ATOM 2980 C CA . TYR A 1 384 ? 3.032 12.964 8.746 1.00 74.31 384 TYR A CA 1
ATOM 2981 C C . TYR A 1 384 ? 3.560 14.000 7.774 1.00 74.31 384 TYR A C 1
ATOM 2983 O O . TYR A 1 384 ? 2.788 14.763 7.199 1.00 74.31 384 TYR A O 1
ATOM 2991 N N . GLU A 1 385 ? 4.876 14.009 7.574 1.00 67.12 385 GLU A N 1
ATOM 2992 C CA . GLU A 1 385 ? 5.449 14.761 6.466 1.00 67.12 385 GLU A CA 1
ATOM 2993 C C . GLU A 1 385 ? 4.878 14.205 5.160 1.00 67.12 385 GLU A C 1
ATOM 2995 O O . GLU A 1 385 ? 4.975 13.004 4.878 1.00 67.12 385 GLU A O 1
ATOM 3000 N N . ASP A 1 386 ? 4.260 15.085 4.374 1.00 65.19 386 ASP A N 1
ATOM 3001 C CA . ASP A 1 386 ? 3.843 14.735 3.028 1.00 65.19 386 ASP A CA 1
ATOM 3002 C C . ASP A 1 386 ? 5.087 14.411 2.195 1.00 65.19 386 ASP A C 1
ATOM 3004 O O . ASP A 1 386 ? 6.128 15.075 2.296 1.00 65.19 386 ASP A O 1
ATOM 3008 N N . LYS A 1 387 ? 4.995 13.373 1.362 1.00 69.88 387 LYS A N 1
ATOM 3009 C CA . LYS A 1 387 ? 6.088 13.089 0.437 1.00 69.88 387 LYS A CA 1
ATOM 3010 C C . LYS A 1 387 ? 6.186 14.219 -0.578 1.00 69.88 387 LYS A C 1
ATOM 3012 O O . LYS A 1 387 ? 5.228 14.925 -0.876 1.00 69.88 387 LYS A O 1
ATOM 3017 N N . ASN A 1 388 ? 7.373 14.370 -1.157 1.00 74.44 388 ASN A N 1
ATOM 3018 C CA . ASN A 1 388 ? 7.541 15.241 -2.310 1.00 74.44 388 ASN A CA 1
ATOM 3019 C C . ASN A 1 388 ? 6.711 14.682 -3.471 1.00 74.44 388 ASN A C 1
ATOM 3021 O O . ASN A 1 388 ? 7.160 13.765 -4.153 1.00 74.44 388 ASN A O 1
ATOM 3025 N N . ASN A 1 389 ? 5.511 15.226 -3.670 1.00 86.75 389 ASN A N 1
ATOM 3026 C CA . ASN A 1 389 ? 4.616 14.820 -4.742 1.00 86.75 389 ASN A CA 1
ATOM 3027 C C . ASN A 1 389 ? 4.897 15.657 -5.989 1.00 86.75 389 ASN A C 1
ATOM 3029 O O . ASN A 1 389 ? 4.510 16.825 -6.090 1.00 86.75 389 ASN A O 1
ATOM 3033 N N . TYR A 1 390 ? 5.592 15.067 -6.951 1.00 92.25 390 TYR A N 1
ATOM 3034 C CA . TYR A 1 390 ? 5.963 15.738 -8.189 1.00 92.25 390 TYR A CA 1
ATOM 3035 C C . TYR A 1 390 ? 4.899 15.521 -9.259 1.00 92.25 390 TYR A C 1
ATOM 3037 O O . TYR A 1 390 ? 4.629 14.383 -9.637 1.00 92.25 390 TYR A O 1
ATOM 3045 N N . ARG A 1 391 ? 4.302 16.600 -9.773 1.00 94.75 391 ARG A N 1
ATOM 3046 C CA . ARG A 1 391 ? 3.357 16.510 -10.892 1.00 94.75 391 ARG A CA 1
ATOM 3047 C C . ARG A 1 391 ? 4.110 16.173 -12.173 1.00 94.75 391 ARG A C 1
ATOM 3049 O O . ARG A 1 391 ? 5.054 16.873 -12.527 1.00 94.75 391 ARG A O 1
ATOM 3056 N N . ILE A 1 392 ? 3.649 15.154 -12.886 1.00 96.19 392 ILE A N 1
ATOM 3057 C CA . ILE A 1 392 ? 4.164 14.725 -14.184 1.00 96.19 392 ILE A CA 1
ATOM 3058 C C . ILE A 1 392 ? 3.022 14.819 -15.192 1.00 96.19 392 ILE A C 1
ATOM 3060 O O . ILE A 1 392 ? 2.030 14.099 -15.093 1.00 96.19 392 ILE A O 1
ATOM 3064 N N . GLU A 1 393 ? 3.163 15.704 -16.171 1.00 95.62 393 GLU A N 1
ATOM 3065 C CA . GLU A 1 393 ? 2.307 15.694 -17.355 1.00 95.62 393 GLU A CA 1
ATOM 3066 C C . GLU A 1 393 ? 2.881 14.682 -18.348 1.00 95.62 393 GLU A C 1
ATOM 3068 O O . GLU A 1 393 ? 4.036 14.800 -18.755 1.00 95.62 393 GLU A O 1
ATOM 3073 N N . VAL A 1 394 ? 2.114 13.650 -18.700 1.00 96.44 394 VAL A N 1
ATOM 3074 C CA . VAL A 1 394 ? 2.589 12.580 -19.584 1.00 96.44 394 VAL A CA 1
ATOM 3075 C C . VAL A 1 394 ? 2.992 13.191 -20.932 1.00 96.44 394 VAL A C 1
ATOM 3077 O O . VAL A 1 394 ? 2.135 13.723 -21.640 1.00 96.44 394 VAL A O 1
ATOM 3080 N N . PRO A 1 395 ? 4.279 13.123 -21.321 1.00 96.31 395 PRO A N 1
ATOM 3081 C CA . PRO A 1 395 ? 4.748 13.799 -22.515 1.00 96.31 395 PRO A CA 1
ATOM 3082 C C . PRO A 1 395 ? 4.285 13.083 -23.783 1.00 96.31 395 PRO A C 1
ATOM 3084 O O . PRO A 1 395 ? 4.129 11.860 -23.830 1.00 96.31 395 PRO A O 1
ATOM 3087 N N . THR A 1 396 ? 4.153 13.852 -24.859 1.00 94.81 396 THR A N 1
ATOM 3088 C CA . THR A 1 396 ? 4.027 13.310 -26.213 1.00 94.81 396 THR A CA 1
ATOM 3089 C C . THR A 1 396 ? 5.404 12.987 -26.786 1.00 94.81 396 THR A C 1
ATOM 3091 O O . THR A 1 396 ? 6.414 13.592 -26.409 1.00 94.81 396 THR A O 1
ATOM 3094 N N . PHE A 1 397 ? 5.450 12.031 -27.708 1.00 94.38 397 PHE A N 1
ATOM 3095 C CA . PHE A 1 397 ? 6.662 11.643 -28.421 1.00 94.38 397 PHE A CA 1
ATOM 3096 C C . PHE A 1 397 ? 6.465 11.843 -29.917 1.00 94.38 397 PHE A C 1
ATOM 3098 O O . PHE A 1 397 ? 5.370 11.647 -30.439 1.00 94.38 397 PHE A O 1
ATOM 3105 N N . SER A 1 398 ? 7.531 12.279 -30.580 1.00 88.56 398 SER A N 1
ATOM 3106 C CA . SER A 1 398 ? 7.549 12.418 -32.029 1.00 88.56 398 SER A CA 1
ATOM 3107 C C . SER A 1 398 ? 7.784 11.059 -32.672 1.00 88.56 398 SER A C 1
ATOM 3109 O O . SER A 1 398 ? 8.604 10.271 -32.204 1.00 88.56 398 SER A O 1
ATOM 3111 N N . ASP A 1 399 ? 7.112 10.832 -33.792 1.00 79.00 399 ASP A N 1
ATOM 3112 C CA . ASP A 1 399 ? 7.375 9.710 -34.683 1.00 79.00 399 ASP A CA 1
ATOM 3113 C C . ASP A 1 399 ? 8.569 9.983 -35.624 1.00 79.00 399 ASP A C 1
ATOM 3115 O O . ASP A 1 399 ? 8.867 9.173 -36.490 1.00 79.00 399 ASP A O 1
ATOM 3119 N N . SER A 1 400 ? 9.289 11.102 -35.504 1.00 84.94 400 SER A N 1
ATOM 3120 C CA . SER A 1 400 ? 10.521 11.302 -36.284 1.00 84.94 400 SER A CA 1
ATOM 3121 C C . SER A 1 400 ? 11.614 10.342 -35.824 1.00 84.94 400 SER A C 1
ATOM 3123 O O . SER A 1 400 ? 11.842 10.226 -34.624 1.00 84.94 400 SER A O 1
ATOM 3125 N N . ALA A 1 401 ? 12.345 9.719 -36.751 1.00 79.12 401 ALA A N 1
ATOM 3126 C CA . ALA A 1 401 ? 13.461 8.816 -36.454 1.00 79.12 401 ALA A CA 1
ATOM 3127 C C . ALA A 1 401 ? 14.633 9.475 -35.702 1.00 79.12 401 ALA A C 1
ATOM 3129 O O . ALA A 1 401 ? 15.333 8.805 -34.948 1.00 79.12 401 ALA A O 1
ATOM 3130 N N . SER A 1 402 ? 14.801 10.790 -35.866 1.00 82.69 402 SER A N 1
ATOM 3131 C CA . SER A 1 402 ? 15.849 11.590 -35.217 1.00 82.69 402 SER A CA 1
ATOM 3132 C C . SER A 1 402 ? 15.521 11.995 -33.776 1.00 82.69 402 SER A C 1
ATOM 3134 O O . SER A 1 402 ? 16.368 12.544 -33.078 1.00 82.69 402 SER A O 1
ATOM 3136 N N . GLU A 1 403 ? 14.282 11.790 -33.330 1.00 91.12 403 GLU A N 1
ATOM 3137 C CA . GLU A 1 403 ? 13.835 12.198 -31.997 1.00 91.12 403 GLU A CA 1
ATOM 3138 C C . GLU A 1 403 ? 14.036 11.073 -30.982 1.00 91.12 403 GLU A C 1
ATOM 3140 O O . GLU A 1 403 ? 13.997 9.888 -31.304 1.00 91.12 403 GLU A O 1
ATOM 3145 N N . THR A 1 404 ? 14.252 11.421 -29.720 1.00 95.56 404 THR A N 1
ATOM 3146 C CA . THR A 1 404 ? 14.383 10.410 -28.666 1.00 95.56 404 THR A CA 1
ATOM 3147 C C . THR A 1 404 ? 13.021 9.880 -28.216 1.00 95.56 404 THR A C 1
ATOM 3149 O O . THR A 1 404 ? 12.032 10.614 -28.160 1.00 95.56 404 THR A O 1
ATOM 3152 N N . LEU A 1 405 ? 12.982 8.601 -27.844 1.00 96.94 405 LEU A N 1
ATOM 3153 C CA . LEU A 1 405 ? 11.839 7.930 -27.221 1.00 96.94 405 LEU A CA 1
ATOM 3154 C C . LEU A 1 405 ? 11.997 7.820 -25.696 1.00 96.94 405 LEU A C 1
ATOM 3156 O O . LEU A 1 405 ? 11.237 7.114 -25.035 1.00 96.94 405 LEU A O 1
ATOM 3160 N N . VAL A 1 406 ? 12.970 8.538 -25.130 1.00 97.56 406 VAL A N 1
ATOM 3161 C CA . VAL A 1 406 ? 13.241 8.603 -23.692 1.00 97.56 406 VAL A CA 1
ATOM 3162 C C . VAL A 1 406 ? 13.297 10.065 -23.259 1.00 97.56 406 VAL A C 1
ATOM 3164 O O . VAL A 1 406 ? 14.005 10.875 -23.860 1.00 97.56 406 VAL A O 1
ATOM 3167 N N . LYS A 1 407 ? 12.542 10.415 -22.219 1.00 98.31 407 LYS A N 1
ATOM 3168 C CA . LYS A 1 407 ? 12.513 11.764 -21.647 1.00 98.31 407 LYS A CA 1
ATOM 3169 C C . LYS A 1 407 ? 12.713 11.716 -20.143 1.00 98.31 407 LYS A C 1
ATOM 3171 O O . LYS A 1 407 ? 12.051 10.940 -19.463 1.00 98.31 407 LYS A O 1
ATOM 3176 N N . ASP A 1 408 ? 13.560 12.588 -19.619 1.00 97.88 408 ASP A N 1
ATOM 3177 C CA . ASP A 1 408 ? 13.778 12.730 -18.184 1.00 97.88 408 ASP A CA 1
ATOM 3178 C C . ASP A 1 408 ? 12.863 13.805 -17.605 1.00 97.88 408 ASP A C 1
ATOM 3180 O O . ASP A 1 408 ? 12.751 14.914 -18.132 1.00 97.88 408 ASP A O 1
ATOM 3184 N N . VAL A 1 409 ? 12.242 13.474 -16.481 1.00 97.75 409 VAL A N 1
ATOM 3185 C CA . VAL A 1 409 ? 11.466 14.385 -15.648 1.00 97.75 409 VAL A CA 1
ATOM 3186 C C . VAL A 1 409 ? 12.370 14.876 -14.530 1.00 97.75 409 VAL A C 1
ATOM 3188 O O . VAL A 1 409 ? 12.940 14.073 -13.782 1.00 97.75 409 VAL A O 1
ATOM 3191 N N . LYS A 1 410 ? 12.507 16.196 -14.410 1.00 96.69 410 LYS A N 1
ATOM 3192 C CA . LYS A 1 410 ? 13.371 16.826 -13.416 1.00 96.69 410 LYS A CA 1
ATOM 3193 C C . LYS A 1 410 ? 12.594 17.702 -12.453 1.00 96.69 410 LYS A C 1
ATOM 3195 O O . LYS A 1 410 ? 11.613 18.344 -12.828 1.00 96.69 410 LYS A O 1
ATOM 3200 N N . ASP A 1 411 ? 13.067 17.737 -11.214 1.00 93.56 411 ASP A N 1
ATOM 3201 C CA . ASP A 1 411 ? 12.605 18.700 -10.222 1.00 93.56 411 ASP A CA 1
ATOM 3202 C C . ASP A 1 411 ? 13.282 20.075 -10.387 1.00 93.56 411 ASP A C 1
ATOM 3204 O O . ASP A 1 411 ? 14.185 20.269 -11.205 1.00 93.56 411 ASP A O 1
ATOM 3208 N N . ASN A 1 412 ? 12.862 21.046 -9.570 1.00 92.12 412 ASN A N 1
ATOM 3209 C CA . ASN A 1 412 ? 13.412 22.408 -9.567 1.00 92.12 412 ASN A CA 1
ATOM 3210 C C . ASN A 1 412 ? 14.909 22.476 -9.205 1.00 92.12 412 ASN A C 1
ATOM 3212 O O . ASN A 1 412 ? 15.545 23.503 -9.435 1.00 92.12 412 ASN A O 1
ATOM 3216 N N . SER A 1 413 ? 15.480 21.407 -8.644 1.00 92.00 413 SER A N 1
ATOM 3217 C CA . SER A 1 413 ? 16.911 21.278 -8.357 1.00 92.00 413 SER A CA 1
ATOM 3218 C C . SER A 1 413 ? 17.675 20.598 -9.500 1.00 92.00 413 SER A C 1
ATOM 3220 O O . SER A 1 413 ? 18.853 20.283 -9.341 1.00 92.00 413 SER A O 1
ATOM 3222 N N . ASN A 1 414 ? 17.033 20.393 -10.660 1.00 93.19 414 ASN A N 1
ATOM 3223 C CA . ASN A 1 414 ? 17.581 19.725 -11.844 1.00 93.19 414 ASN A CA 1
ATOM 3224 C C . ASN A 1 414 ? 17.969 18.251 -11.588 1.00 93.19 414 ASN A C 1
ATOM 3226 O O . ASN A 1 414 ? 18.748 17.670 -12.349 1.00 93.19 414 ASN A O 1
ATOM 3230 N N . ARG A 1 415 ? 17.412 17.625 -10.541 1.00 93.62 415 ARG A N 1
ATOM 3231 C CA . ARG A 1 415 ? 17.553 16.190 -10.262 1.00 93.62 415 ARG A CA 1
ATOM 3232 C C . ARG A 1 415 ? 16.545 15.418 -11.107 1.00 93.62 415 ARG A C 1
ATOM 3234 O O . ARG A 1 415 ? 15.369 15.768 -11.127 1.00 93.62 415 ARG A O 1
ATOM 3241 N N . VAL A 1 416 ? 16.994 14.360 -11.785 1.00 95.50 416 VAL A N 1
ATOM 3242 C CA . VAL A 1 416 ? 16.097 13.431 -12.493 1.00 95.50 416 VAL A CA 1
ATOM 3243 C C . VAL A 1 416 ? 15.367 12.578 -11.459 1.00 95.50 416 VAL A C 1
ATOM 3245 O O . VAL A 1 416 ? 16.009 11.855 -10.699 1.00 95.50 416 VAL A O 1
ATOM 3248 N N . ILE A 1 417 ? 14.041 12.685 -11.432 1.00 95.12 417 ILE A N 1
ATOM 3249 C CA . ILE A 1 417 ? 13.163 11.968 -10.491 1.00 95.12 417 ILE A CA 1
ATOM 3250 C C . ILE A 1 417 ? 12.395 10.828 -11.168 1.00 95.12 417 ILE A C 1
ATOM 3252 O O . ILE A 1 417 ? 11.998 9.872 -10.509 1.00 95.12 417 ILE A O 1
ATOM 3256 N N . ALA A 1 418 ? 12.211 10.910 -12.485 1.00 97.12 418 ALA A N 1
ATOM 3257 C CA . ALA A 1 418 ? 11.619 9.861 -13.297 1.00 97.12 418 ALA A CA 1
ATOM 3258 C C . ALA A 1 418 ? 12.124 9.945 -14.739 1.00 97.12 418 ALA A C 1
ATOM 3260 O O . ALA A 1 418 ? 12.538 11.006 -15.204 1.00 97.12 418 ALA A O 1
ATOM 3261 N N . THR A 1 419 ? 12.021 8.836 -15.455 1.00 97.75 419 THR A N 1
ATOM 3262 C CA . THR A 1 419 ? 12.280 8.733 -16.887 1.00 97.75 419 THR A CA 1
ATOM 3263 C C . THR A 1 419 ? 11.035 8.154 -17.556 1.00 97.75 419 THR A C 1
ATOM 3265 O O . THR A 1 419 ? 10.556 7.085 -17.181 1.00 97.75 419 THR A O 1
ATOM 3268 N N . VAL A 1 420 ? 10.489 8.871 -18.536 1.00 98.44 420 VAL A N 1
ATOM 3269 C CA . VAL A 1 420 ? 9.366 8.421 -19.361 1.00 98.44 420 VAL A CA 1
ATOM 3270 C C . VAL A 1 420 ? 9.911 7.787 -20.631 1.00 98.44 420 VAL A C 1
ATOM 3272 O O . VAL A 1 420 ? 10.639 8.428 -21.390 1.00 98.44 420 VAL A O 1
ATOM 3275 N N . CYS A 1 421 ? 9.517 6.546 -20.882 1.00 97.94 421 CYS A N 1
ATOM 3276 C CA . CYS A 1 421 ? 9.905 5.791 -22.064 1.00 97.94 421 CYS A CA 1
ATOM 3277 C C . CYS A 1 421 ? 8.679 5.562 -22.947 1.00 97.94 421 CYS A C 1
ATOM 3279 O O . CYS A 1 421 ? 7.674 5.039 -22.471 1.00 97.94 421 CYS A O 1
ATOM 3281 N N . ASN A 1 422 ? 8.768 5.918 -24.228 1.00 97.12 422 ASN A N 1
ATOM 3282 C CA . ASN A 1 422 ? 7.840 5.440 -25.246 1.00 97.12 422 ASN A CA 1
ATOM 3283 C C . ASN A 1 422 ? 8.382 4.116 -25.787 1.00 97.12 422 ASN A C 1
ATOM 3285 O O . ASN A 1 422 ? 9.285 4.095 -26.621 1.00 97.12 422 ASN A O 1
ATOM 3289 N N . GLU A 1 423 ? 7.883 3.008 -25.253 1.00 94.94 423 GLU A N 1
ATOM 3290 C CA . GLU A 1 423 ? 8.453 1.679 -25.466 1.00 94.94 423 GLU A CA 1
ATOM 3291 C C . GLU A 1 423 ? 7.427 0.688 -26.013 1.00 94.94 423 GLU A C 1
ATOM 3293 O O . GLU A 1 423 ? 6.215 0.866 -25.886 1.00 94.94 423 GLU A O 1
ATOM 3298 N N . PHE A 1 424 ? 7.916 -0.363 -26.664 1.00 93.62 424 PHE A N 1
ATOM 3299 C CA . PHE A 1 424 ? 7.069 -1.380 -27.271 1.00 93.62 424 PHE A CA 1
ATOM 3300 C C . PHE A 1 424 ? 6.857 -2.548 -26.310 1.00 93.62 424 PHE A C 1
ATOM 3302 O O . PHE A 1 424 ? 7.794 -3.285 -26.007 1.00 93.62 424 PHE A O 1
ATOM 3309 N N . ILE A 1 425 ? 5.617 -2.716 -25.846 1.00 94.50 425 ILE A N 1
ATOM 3310 C CA . ILE A 1 425 ? 5.221 -3.781 -24.920 1.00 94.50 425 ILE A CA 1
ATOM 3311 C C . ILE A 1 425 ? 4.053 -4.554 -25.543 1.00 94.50 425 ILE A C 1
ATOM 3313 O O . ILE A 1 425 ? 2.903 -4.134 -25.384 1.00 94.50 425 ILE A O 1
ATOM 3317 N N . PRO A 1 426 ? 4.311 -5.685 -26.230 1.00 91.00 426 PRO A N 1
ATOM 3318 C CA . PRO A 1 426 ? 3.271 -6.441 -26.931 1.00 91.00 426 PRO A CA 1
ATOM 3319 C C . PRO A 1 426 ? 2.108 -6.891 -26.040 1.00 91.00 426 PRO A C 1
ATOM 3321 O O . PRO A 1 426 ? 0.974 -6.943 -26.504 1.00 91.00 426 PRO A O 1
ATOM 3324 N N . GLU A 1 427 ? 2.379 -7.169 -24.758 1.00 92.56 427 GLU A N 1
ATOM 3325 C CA . GLU A 1 427 ? 1.367 -7.545 -23.756 1.00 92.56 427 GLU A CA 1
ATOM 3326 C C . GLU A 1 427 ? 0.375 -6.414 -23.439 1.00 92.56 427 GLU A C 1
ATOM 3328 O O . GLU A 1 427 ? -0.739 -6.679 -22.999 1.00 92.56 427 GLU A O 1
ATOM 3333 N N . ILE A 1 428 ? 0.759 -5.152 -23.665 1.00 94.62 428 ILE A N 1
ATOM 3334 C CA . ILE A 1 428 ? -0.098 -3.977 -23.444 1.00 94.62 428 ILE A CA 1
ATOM 3335 C C . ILE A 1 428 ? -0.717 -3.495 -24.754 1.00 94.62 428 ILE A C 1
ATOM 3337 O O . ILE A 1 428 ? -1.893 -3.128 -24.798 1.00 94.62 428 ILE A O 1
ATOM 3341 N N . ASN A 1 429 ? 0.091 -3.421 -25.811 1.00 92.06 429 ASN A N 1
ATOM 3342 C CA . ASN A 1 429 ? -0.352 -3.019 -27.133 1.00 92.06 429 ASN A CA 1
ATOM 3343 C C . ASN A 1 429 ? 0.544 -3.678 -28.198 1.00 92.06 429 ASN A C 1
ATOM 3345 O O . ASN A 1 429 ? 1.710 -3.303 -28.332 1.00 92.06 429 ASN A O 1
ATOM 3349 N N . PRO A 1 430 ? 0.020 -4.627 -28.992 1.00 87.94 430 PRO A N 1
ATOM 3350 C CA . PRO A 1 430 ? 0.815 -5.327 -29.999 1.00 87.94 430 PRO A CA 1
ATOM 3351 C C . PRO A 1 430 ? 1.108 -4.480 -31.247 1.00 87.94 430 PRO A C 1
ATOM 3353 O O . PRO A 1 430 ? 1.928 -4.878 -32.068 1.00 87.94 430 PRO A O 1
ATOM 3356 N N . ALA A 1 431 ? 0.443 -3.332 -31.419 1.00 85.50 431 ALA A N 1
ATOM 3357 C CA . ALA A 1 431 ? 0.524 -2.523 -32.634 1.00 85.50 431 ALA A CA 1
ATOM 3358 C C . ALA A 1 431 ? 1.357 -1.244 -32.475 1.00 85.50 431 ALA A C 1
ATOM 3360 O O . ALA A 1 431 ? 1.901 -0.743 -33.458 1.00 85.50 431 ALA A O 1
ATOM 3361 N N . LYS A 1 432 ? 1.419 -0.669 -31.269 1.00 89.25 432 LYS A N 1
ATOM 3362 C CA . LYS A 1 432 ? 2.040 0.641 -31.025 1.00 89.25 432 LYS A CA 1
ATOM 3363 C C . LYS A 1 432 ? 2.819 0.662 -29.718 1.00 89.25 432 LYS A C 1
ATOM 3365 O O . LYS A 1 432 ? 2.503 -0.061 -28.778 1.00 89.25 432 LYS A O 1
ATOM 3370 N N . ARG A 1 433 ? 3.807 1.555 -29.653 1.00 93.19 433 ARG A N 1
ATOM 3371 C CA . ARG A 1 433 ? 4.499 1.893 -28.406 1.00 93.19 433 ARG A CA 1
ATOM 3372 C C . ARG A 1 433 ? 3.558 2.578 -27.422 1.00 93.19 433 ARG A C 1
ATOM 3374 O O . ARG A 1 433 ? 2.623 3.274 -27.820 1.00 93.19 433 ARG A O 1
ATOM 3381 N N . VAL A 1 434 ? 3.855 2.413 -26.143 1.00 95.81 434 VAL A N 1
ATOM 3382 C CA . VAL A 1 434 ? 3.136 3.015 -25.022 1.00 95.81 434 VAL A CA 1
ATOM 3383 C C . VAL A 1 434 ? 4.097 3.797 -24.140 1.00 95.81 434 VAL A C 1
ATOM 3385 O O . VAL A 1 434 ? 5.289 3.503 -24.088 1.00 95.81 434 VAL A O 1
ATOM 3388 N N . ASN A 1 435 ? 3.576 4.805 -23.446 1.00 97.62 435 ASN A N 1
ATOM 3389 C CA . ASN A 1 435 ? 4.357 5.548 -22.466 1.00 97.62 435 ASN A CA 1
ATOM 3390 C C . ASN A 1 435 ? 4.390 4.782 -21.145 1.00 97.62 435 ASN A C 1
ATOM 3392 O O . ASN A 1 435 ? 3.343 4.367 -20.654 1.00 97.62 435 ASN A O 1
ATOM 3396 N N . VAL A 1 436 ? 5.568 4.652 -20.548 1.00 98.31 436 VAL A N 1
ATOM 3397 C CA . VAL A 1 436 ? 5.742 4.116 -19.196 1.00 98.31 436 VAL A CA 1
ATOM 3398 C C . VAL A 1 436 ? 6.647 5.053 -18.410 1.00 98.31 436 VAL A C 1
ATOM 3400 O O . VAL A 1 436 ? 7.682 5.496 -18.909 1.00 98.31 436 VAL A O 1
ATOM 3403 N N . ILE A 1 437 ? 6.232 5.384 -17.191 1.00 98.19 437 ILE A N 1
ATOM 3404 C CA . ILE A 1 437 ? 6.935 6.295 -16.295 1.00 98.19 437 ILE A CA 1
ATOM 3405 C C . ILE A 1 437 ? 7.714 5.455 -15.288 1.00 98.19 437 ILE A C 1
ATOM 3407 O O . ILE A 1 437 ? 7.110 4.740 -14.493 1.00 98.19 437 ILE A O 1
ATOM 3411 N N . TYR A 1 438 ? 9.040 5.550 -15.306 1.00 97.00 438 TYR A N 1
ATOM 3412 C CA . TYR A 1 438 ? 9.915 4.857 -14.365 1.00 97.00 438 TYR A CA 1
ATOM 3413 C C . TYR A 1 438 ? 10.490 5.841 -13.346 1.00 97.00 438 TYR A C 1
ATOM 3415 O O . TYR A 1 438 ? 11.163 6.789 -13.752 1.00 97.00 438 TYR A O 1
ATOM 3423 N N . PRO A 1 439 ? 10.289 5.631 -12.038 1.00 95.81 439 PRO A N 1
ATOM 3424 C CA . PRO A 1 439 ? 10.967 6.406 -11.009 1.00 95.81 439 PRO A CA 1
ATOM 3425 C C . PRO A 1 439 ? 12.489 6.257 -11.094 1.00 95.81 439 PRO A C 1
ATOM 3427 O O . PRO A 1 439 ? 13.011 5.210 -11.490 1.00 95.81 439 PRO A O 1
ATOM 3430 N N . VAL A 1 440 ? 13.208 7.294 -10.671 1.00 94.75 440 VAL A N 1
ATOM 3431 C CA . VAL A 1 440 ? 14.671 7.305 -10.594 1.00 94.75 440 VAL A CA 1
ATOM 3432 C C . VAL A 1 440 ? 15.103 7.490 -9.146 1.00 94.75 440 VAL A C 1
ATOM 3434 O O . VAL A 1 440 ? 14.760 8.479 -8.503 1.00 94.75 440 VAL A O 1
ATOM 3437 N N . ALA A 1 441 ? 15.905 6.553 -8.641 1.00 91.31 441 ALA A N 1
ATOM 3438 C CA . ALA A 1 441 ? 16.483 6.615 -7.304 1.00 91.31 441 ALA A CA 1
ATOM 3439 C C . ALA A 1 441 ? 18.009 6.640 -7.394 1.00 91.31 441 ALA A C 1
ATOM 3441 O O . ALA A 1 441 ? 18.623 5.774 -8.017 1.00 91.31 441 ALA A O 1
ATOM 3442 N N . SER A 1 442 ? 18.631 7.658 -6.794 1.00 86.06 442 SER A N 1
ATOM 3443 C CA . SER A 1 442 ? 20.094 7.841 -6.798 1.00 86.06 442 SER A CA 1
ATOM 3444 C C . SER A 1 442 ? 20.730 7.746 -8.200 1.00 86.06 442 SER A C 1
ATOM 3446 O O . SER A 1 442 ? 21.816 7.196 -8.359 1.00 86.06 442 SER A O 1
ATOM 3448 N N . GLY A 1 443 ? 20.046 8.266 -9.228 1.00 88.19 443 GLY A N 1
ATOM 3449 C CA . GLY A 1 443 ? 20.503 8.245 -10.625 1.00 88.19 443 GLY A CA 1
ATOM 3450 C C . GLY A 1 443 ? 20.255 6.931 -11.378 1.00 88.19 443 GLY A C 1
ATOM 3451 O O . GLY A 1 443 ? 20.553 6.859 -12.570 1.00 88.19 443 GLY A O 1
ATOM 3452 N N . LYS A 1 444 ? 19.685 5.915 -10.719 1.00 90.94 444 LYS A N 1
ATOM 3453 C CA . LYS A 1 444 ? 19.305 4.635 -11.322 1.00 90.94 444 LYS A CA 1
ATOM 3454 C C . LYS A 1 444 ? 17.814 4.613 -11.653 1.00 90.94 444 LYS A C 1
ATOM 3456 O O . LYS A 1 444 ? 16.986 4.931 -10.803 1.00 90.94 444 LYS A O 1
ATOM 3461 N N . ILE A 1 445 ? 17.480 4.202 -12.874 1.00 93.75 445 ILE A N 1
ATOM 3462 C CA . ILE A 1 445 ? 16.093 3.989 -13.303 1.00 93.75 445 ILE A CA 1
ATOM 3463 C C . ILE A 1 445 ? 15.584 2.689 -12.670 1.00 93.75 445 ILE A C 1
ATOM 3465 O O . ILE A 1 445 ? 16.203 1.634 -12.818 1.00 93.75 445 ILE A O 1
ATOM 3469 N N . LEU A 1 446 ? 14.460 2.755 -11.958 1.00 94.50 446 LEU A N 1
ATOM 3470 C CA . LEU A 1 446 ? 13.852 1.597 -11.305 1.00 94.50 446 LEU A CA 1
ATOM 3471 C C . LEU A 1 446 ? 12.957 0.843 -12.295 1.00 94.50 446 LEU A C 1
ATOM 3473 O O . LEU A 1 446 ? 11.739 1.008 -12.309 1.00 94.50 446 LEU A O 1
ATOM 3477 N N . MET A 1 447 ? 13.574 0.006 -13.133 1.00 94.44 447 MET A N 1
ATOM 3478 C CA . MET A 1 447 ? 12.894 -0.753 -14.198 1.00 94.44 447 MET A CA 1
ATOM 3479 C C . MET A 1 447 ? 11.799 -1.707 -13.683 1.00 94.44 447 MET A C 1
ATOM 3481 O O . MET A 1 447 ? 10.897 -2.081 -14.431 1.00 94.44 447 MET A O 1
ATOM 3485 N N . HIS A 1 448 ? 11.842 -2.069 -12.399 1.00 92.81 448 HIS A N 1
ATOM 3486 C CA . HIS A 1 448 ? 10.838 -2.893 -11.721 1.00 92.81 448 HIS A CA 1
ATOM 3487 C C . HIS A 1 448 ? 9.612 -2.114 -11.215 1.00 92.81 448 HIS A C 1
ATOM 3489 O O . HIS A 1 448 ? 8.675 -2.738 -10.717 1.00 92.81 448 HIS A O 1
ATOM 3495 N N . ALA A 1 449 ? 9.613 -0.781 -11.313 1.00 93.88 449 ALA A N 1
ATOM 3496 C CA . ALA A 1 449 ? 8.601 0.107 -10.736 1.00 93.88 449 ALA A CA 1
ATOM 3497 C C . ALA A 1 449 ? 7.953 1.044 -11.778 1.00 93.88 449 ALA A C 1
ATOM 3499 O O . ALA A 1 449 ? 7.602 2.177 -11.461 1.00 93.88 449 ALA A O 1
ATOM 3500 N N . GLY A 1 450 ? 7.806 0.593 -13.027 1.00 96.00 450 GLY A N 1
ATOM 3501 C CA . GLY A 1 450 ? 7.180 1.379 -14.088 1.00 96.00 450 GLY A CA 1
ATOM 3502 C C . GLY A 1 450 ? 5.671 1.544 -13.903 1.00 96.00 450 GLY A C 1
ATOM 3503 O O . GLY A 1 450 ? 4.983 0.608 -13.495 1.00 96.00 450 GLY A O 1
ATOM 3504 N N . PHE A 1 451 ? 5.143 2.713 -14.260 1.00 97.31 451 PHE A N 1
ATOM 3505 C CA . PHE A 1 451 ? 3.711 3.006 -14.300 1.00 97.31 451 PHE A CA 1
ATOM 3506 C C . PHE A 1 451 ? 3.258 3.266 -15.737 1.00 97.31 451 PHE A C 1
ATOM 3508 O O . PHE A 1 451 ? 3.717 4.211 -16.384 1.00 97.31 451 PHE A O 1
ATOM 3515 N N . PHE A 1 452 ? 2.349 2.434 -16.239 1.00 97.81 452 PHE A N 1
ATOM 3516 C CA . PHE A 1 452 ? 1.676 2.634 -17.517 1.00 97.81 452 PHE A CA 1
ATOM 3517 C C . PHE A 1 452 ? 0.354 3.400 -17.289 1.00 97.81 452 PHE A C 1
ATOM 3519 O O . PHE A 1 452 ? -0.484 2.918 -16.528 1.00 97.81 452 PHE A O 1
ATOM 3526 N N . PRO A 1 453 ? 0.129 4.560 -17.940 1.00 97.38 453 PRO A N 1
ATOM 3527 C CA . PRO A 1 453 ? -0.976 5.476 -17.640 1.00 97.38 453 PRO A CA 1
ATOM 3528 C C . PRO A 1 453 ? -2.329 5.111 -18.257 1.00 97.38 453 PRO A C 1
ATOM 3530 O O . PRO A 1 453 ? -3.275 5.885 -18.125 1.00 97.38 453 PRO A O 1
ATOM 3533 N N . GLY A 1 454 ? -2.438 3.974 -18.943 1.00 96.81 454 GLY A N 1
ATOM 3534 C CA . GLY A 1 454 ? -3.680 3.568 -19.594 1.00 96.81 454 GLY A CA 1
ATOM 3535 C C . GLY A 1 454 ? -3.998 4.329 -20.886 1.00 96.81 454 GLY A C 1
ATOM 3536 O O . GLY A 1 454 ? -3.394 5.350 -21.238 1.00 96.81 454 GLY A O 1
ATOM 3537 N N . TYR A 1 455 ? -4.971 3.795 -21.613 1.00 95.19 455 TYR A N 1
ATOM 3538 C CA . TYR A 1 455 ? -5.655 4.427 -22.739 1.00 95.19 455 TYR A CA 1
ATOM 3539 C C . TYR A 1 455 ? -7.088 3.883 -22.817 1.00 95.19 455 TYR A C 1
ATOM 3541 O O . TYR A 1 455 ? -7.455 2.993 -22.056 1.00 95.19 455 TYR A O 1
ATOM 3549 N N . GLU A 1 456 ? -7.915 4.421 -23.710 1.00 95.06 456 GLU A N 1
ATOM 3550 C CA . GLU A 1 456 ? -9.301 3.963 -23.874 1.00 95.06 456 GLU A CA 1
ATOM 3551 C C . GLU A 1 456 ? -9.368 2.443 -24.135 1.00 95.06 456 GLU A C 1
ATOM 3553 O O . GLU A 1 456 ? -8.838 1.959 -25.137 1.00 95.06 456 GLU A O 1
ATOM 3558 N N . GLY A 1 457 ? -9.995 1.686 -23.231 1.00 94.00 457 GLY A N 1
ATOM 3559 C CA . GLY A 1 457 ? -10.084 0.220 -23.312 1.00 94.00 457 GLY A CA 1
ATOM 3560 C C . GLY A 1 457 ? -8.866 -0.544 -22.770 1.00 94.00 457 GLY A C 1
ATOM 3561 O O . GLY A 1 457 ? -8.784 -1.762 -22.924 1.00 94.00 457 GLY A O 1
ATOM 3562 N N . ARG A 1 458 ? -7.906 0.141 -22.132 1.00 95.56 458 ARG A N 1
ATOM 3563 C CA . ARG A 1 458 ? -6.811 -0.490 -21.381 1.00 95.56 458 ARG A CA 1
ATOM 3564 C C . ARG A 1 458 ? -6.491 0.307 -20.120 1.00 95.56 458 ARG A C 1
ATOM 3566 O O . ARG A 1 458 ? -5.936 1.403 -20.183 1.00 95.56 458 ARG A O 1
ATOM 3573 N N . ARG A 1 459 ? -6.786 -0.286 -18.964 1.00 96.19 459 ARG A N 1
ATOM 3574 C CA . ARG A 1 459 ? -6.505 0.298 -17.644 1.00 96.19 459 ARG A CA 1
ATOM 3575 C C . ARG A 1 459 ? -5.009 0.511 -17.392 1.00 96.19 459 ARG A C 1
ATOM 3577 O O . ARG A 1 459 ? -4.184 -0.205 -17.968 1.00 96.19 459 ARG A O 1
ATOM 3584 N N . PRO A 1 460 ? -4.659 1.465 -16.515 1.00 97.00 460 PRO A N 1
ATOM 3585 C CA . PRO A 1 460 ? -3.309 1.595 -15.993 1.00 97.00 460 PRO A CA 1
ATOM 3586 C C . PRO A 1 460 ? -2.784 0.294 -15.376 1.00 97.00 460 PRO A C 1
ATOM 3588 O O . PRO A 1 460 ? -3.540 -0.489 -14.796 1.00 97.00 460 PRO A O 1
ATOM 3591 N N . ALA A 1 461 ? -1.469 0.098 -15.449 1.00 95.62 461 ALA A N 1
ATOM 3592 C CA . ALA A 1 461 ? -0.810 -1.091 -14.914 1.00 95.62 461 ALA A CA 1
ATOM 3593 C C . ALA A 1 461 ? 0.599 -0.785 -14.394 1.00 95.62 461 ALA A C 1
ATOM 3595 O O . ALA A 1 461 ? 1.283 0.114 -14.895 1.00 95.62 461 ALA A O 1
ATOM 3596 N N . ARG A 1 462 ? 1.056 -1.568 -13.415 1.00 93.50 462 ARG A N 1
ATOM 3597 C CA . ARG A 1 462 ? 2.457 -1.636 -13.002 1.00 93.50 462 ARG A CA 1
ATOM 3598 C C . ARG A 1 462 ? 3.228 -2.483 -14.011 1.00 93.50 462 ARG A C 1
ATOM 3600 O O . ARG A 1 462 ? 2.837 -3.609 -14.318 1.00 93.50 462 ARG A O 1
ATOM 3607 N N . ILE A 1 463 ? 4.334 -1.937 -14.501 1.00 95.44 463 ILE A N 1
ATOM 3608 C CA . ILE A 1 463 ? 5.249 -2.561 -15.458 1.00 95.44 463 ILE A CA 1
ATOM 3609 C C . ILE A 1 463 ? 6.553 -2.869 -14.724 1.00 95.44 463 ILE A C 1
ATOM 3611 O O . ILE A 1 463 ? 7.275 -1.957 -14.318 1.00 95.44 463 ILE A O 1
ATOM 3615 N N . SER A 1 464 ? 6.852 -4.154 -14.535 1.00 94.44 464 SER A N 1
ATOM 3616 C CA . SER A 1 464 ? 8.031 -4.603 -13.794 1.00 94.44 464 SER A CA 1
ATOM 3617 C C . SER A 1 464 ? 8.948 -5.422 -14.698 1.00 94.44 464 SER A C 1
ATOM 3619 O O . SER A 1 464 ? 8.639 -6.566 -15.040 1.00 94.44 464 SER A O 1
ATOM 3621 N N . TRP A 1 465 ? 10.074 -4.829 -15.095 1.00 93.00 465 TRP A N 1
ATOM 3622 C CA . TRP A 1 465 ? 11.111 -5.502 -15.873 1.00 93.00 465 TRP A CA 1
ATOM 3623 C C . TRP A 1 465 ? 12.191 -6.094 -14.970 1.00 93.00 465 TRP A C 1
ATOM 3625 O O . TRP A 1 465 ? 12.708 -5.425 -14.076 1.00 93.00 465 TRP A O 1
ATOM 3635 N N . ASN A 1 466 ? 12.590 -7.326 -15.274 1.00 90.12 466 ASN A N 1
ATOM 3636 C CA . ASN A 1 466 ? 13.766 -7.983 -14.717 1.00 90.12 466 ASN A CA 1
ATOM 3637 C C . ASN A 1 466 ? 14.645 -8.487 -15.870 1.00 90.12 466 ASN A C 1
ATOM 3639 O O . ASN A 1 466 ? 14.451 -9.594 -16.384 1.00 90.12 466 ASN A O 1
ATOM 3643 N N . GLY A 1 467 ? 15.564 -7.629 -16.321 1.00 87.62 467 GLY A N 1
ATOM 3644 C CA . GLY A 1 467 ? 16.273 -7.824 -17.585 1.00 87.62 467 GLY A CA 1
ATOM 3645 C C . GLY A 1 467 ? 15.287 -7.826 -18.755 1.00 87.62 467 GLY A C 1
ATOM 3646 O O . GLY A 1 467 ? 14.556 -6.855 -18.957 1.00 87.62 467 GLY A O 1
ATOM 3647 N N . SER A 1 468 ? 15.238 -8.933 -19.493 1.00 88.31 468 SER A N 1
ATOM 3648 C CA . SER A 1 468 ? 14.325 -9.161 -20.620 1.00 88.31 468 SER A CA 1
ATOM 3649 C C . SER A 1 468 ? 12.934 -9.668 -20.231 1.00 88.31 468 SER A C 1
ATOM 3651 O O . SER A 1 468 ? 12.034 -9.688 -21.071 1.00 88.31 468 SER A O 1
ATOM 3653 N N . ASN A 1 469 ? 12.730 -10.070 -18.974 1.00 90.38 469 ASN A N 1
ATOM 3654 C CA . ASN A 1 469 ? 11.455 -10.623 -18.532 1.00 90.38 469 ASN A CA 1
ATOM 3655 C C . ASN A 1 469 ? 10.526 -9.537 -17.979 1.00 90.38 469 ASN A C 1
ATOM 3657 O O . ASN A 1 469 ? 10.974 -8.597 -17.316 1.00 90.38 469 ASN A O 1
ATOM 3661 N N . LEU A 1 470 ? 9.226 -9.697 -18.228 1.00 91.88 470 LEU A N 1
ATOM 3662 C CA . LEU A 1 470 ? 8.187 -8.722 -17.915 1.00 91.88 470 LEU A CA 1
ATOM 3663 C C . LEU A 1 470 ? 7.112 -9.326 -17.006 1.00 91.88 470 LEU A C 1
ATOM 3665 O O . LEU A 1 470 ? 6.609 -10.421 -17.259 1.00 91.88 470 LEU A O 1
ATOM 3669 N N . LYS A 1 471 ? 6.707 -8.552 -15.999 1.00 92.12 471 LYS A N 1
ATOM 3670 C CA . LYS A 1 471 ? 5.446 -8.713 -15.269 1.00 92.12 471 LYS A CA 1
ATOM 3671 C C . LYS A 1 471 ? 4.593 -7.459 -15.447 1.00 92.12 471 LYS A C 1
ATOM 3673 O O . LYS A 1 471 ? 5.073 -6.345 -15.228 1.00 92.12 471 LYS A O 1
ATOM 3678 N N . VAL A 1 472 ? 3.324 -7.661 -15.791 1.00 93.25 472 VAL A N 1
ATOM 3679 C CA . VAL A 1 472 ? 2.291 -6.620 -15.849 1.00 93.25 472 VAL A CA 1
ATOM 3680 C C . VAL A 1 472 ? 1.251 -6.909 -14.772 1.00 93.25 472 VAL A C 1
ATOM 3682 O O . VAL A 1 472 ? 0.737 -8.025 -14.705 1.00 93.25 472 VAL A O 1
ATOM 3685 N N . VAL A 1 473 ? 0.947 -5.918 -13.934 1.00 91.12 473 VAL A N 1
ATOM 3686 C CA . VAL A 1 473 ? -0.089 -6.019 -12.894 1.00 91.12 473 VAL A CA 1
ATOM 3687 C C . VAL A 1 473 ? -1.039 -4.838 -13.025 1.00 91.12 473 VAL A C 1
ATOM 3689 O O . VAL A 1 473 ? -0.623 -3.691 -12.880 1.00 91.12 473 VAL A O 1
ATOM 3692 N N . ASP A 1 474 ? -2.307 -5.108 -13.311 1.00 92.38 474 ASP A N 1
ATOM 3693 C CA . ASP A 1 474 ? -3.313 -4.065 -13.496 1.00 92.38 474 ASP A CA 1
ATOM 3694 C C . ASP A 1 474 ? -3.684 -3.383 -12.172 1.00 92.38 474 ASP A C 1
ATOM 3696 O O . ASP A 1 474 ? -3.801 -4.021 -11.124 1.00 92.38 474 ASP A O 1
ATOM 3700 N N . TYR A 1 475 ? -3.917 -2.071 -12.225 1.00 89.81 475 TYR A N 1
ATOM 3701 C CA . TYR A 1 475 ? -4.466 -1.327 -11.095 1.00 89.81 475 TYR A CA 1
ATOM 3702 C C . TYR A 1 475 ? -5.996 -1.430 -11.111 1.00 89.81 475 TYR A C 1
ATOM 3704 O O . TYR A 1 475 ? -6.672 -0.589 -11.694 1.00 89.81 475 TYR A O 1
ATOM 3712 N N . GLU A 1 476 ? -6.549 -2.454 -10.453 1.00 85.81 476 GLU A N 1
ATOM 3713 C CA . GLU A 1 476 ? -7.995 -2.766 -10.441 1.00 85.81 476 GLU A CA 1
ATOM 3714 C C . GLU A 1 476 ? -8.910 -1.610 -9.997 1.00 85.81 476 GLU A C 1
ATOM 3716 O O . GLU A 1 476 ? -10.082 -1.569 -10.359 1.00 85.81 476 GLU A O 1
ATOM 3721 N N . GLY A 1 477 ? -8.385 -0.660 -9.216 1.00 85.25 477 GLY A N 1
ATOM 3722 C CA . GLY A 1 477 ? -9.123 0.528 -8.777 1.00 85.25 477 GLY A CA 1
ATOM 3723 C C . GLY A 1 477 ? -9.183 1.670 -9.798 1.00 85.25 477 GLY A C 1
ATOM 3724 O O . GLY A 1 477 ? -9.810 2.688 -9.513 1.00 85.25 477 GLY A O 1
ATOM 3725 N N . LEU A 1 478 ? -8.516 1.547 -10.951 1.00 91.44 478 LEU A N 1
ATOM 3726 C CA . LEU A 1 478 ? -8.449 2.582 -11.984 1.00 91.44 478 LEU A CA 1
ATOM 3727 C C . LEU A 1 478 ? -9.258 2.192 -13.226 1.00 91.44 478 LEU A C 1
ATOM 3729 O O . LEU A 1 478 ? -9.359 1.025 -13.597 1.00 91.44 478 LEU A O 1
ATOM 3733 N N . GLU A 1 479 ? -9.831 3.199 -13.882 1.00 95.00 479 GLU A N 1
ATOM 3734 C CA . GLU A 1 479 ? -10.675 3.017 -15.064 1.00 95.00 479 GLU A CA 1
ATOM 3735 C C . GLU A 1 479 ? -9.844 2.730 -16.326 1.00 95.00 479 GLU A C 1
ATOM 3737 O O . GLU A 1 479 ? -8.676 3.107 -16.437 1.00 95.00 479 GLU A O 1
ATOM 3742 N N . GLU A 1 480 ? -10.476 2.114 -17.328 1.00 96.38 480 GLU A N 1
ATOM 3743 C CA . GLU A 1 480 ? -9.891 1.832 -18.648 1.00 96.38 480 GLU A CA 1
ATOM 3744 C C . GLU A 1 480 ? -9.828 3.075 -19.544 1.00 96.38 480 GLU A C 1
ATOM 3746 O O . GLU A 1 480 ? -10.458 3.141 -20.600 1.00 96.38 480 GLU A O 1
ATOM 3751 N N . LYS A 1 481 ? -9.059 4.073 -19.107 1.00 95.06 481 LYS A N 1
ATOM 3752 C CA . LYS A 1 481 ? -8.863 5.345 -19.806 1.00 95.06 481 LYS A CA 1
ATOM 3753 C C . LYS A 1 481 ? -7.426 5.838 -19.695 1.00 95.06 481 LYS A C 1
ATOM 3755 O O . LYS A 1 481 ? -6.616 5.300 -18.943 1.00 95.06 481 LYS A O 1
ATOM 3760 N N . SER A 1 482 ? -7.118 6.900 -20.438 1.00 94.38 482 SER A N 1
ATOM 3761 C CA . SER A 1 482 ? -5.816 7.563 -20.355 1.00 94.38 482 SER A CA 1
ATOM 3762 C C . SER A 1 482 ? -5.758 8.588 -19.225 1.00 94.38 482 SER A C 1
ATOM 3764 O O . SER A 1 482 ? -6.637 9.445 -19.109 1.00 94.38 482 SER A O 1
ATOM 3766 N N . TYR A 1 483 ? -4.685 8.539 -18.438 1.00 96.38 483 TYR A N 1
ATOM 3767 C CA . TYR A 1 483 ? -4.376 9.522 -17.403 1.00 96.38 483 TYR A CA 1
ATOM 3768 C C . TYR A 1 483 ? -3.179 10.380 -17.825 1.00 96.38 483 TYR A C 1
ATOM 3770 O O . TYR A 1 483 ? -2.067 9.884 -17.992 1.00 96.38 483 TYR A O 1
ATOM 3778 N N . THR A 1 484 ? -3.401 11.683 -18.005 1.00 94.25 484 THR A N 1
ATOM 3779 C CA . THR A 1 484 ? -2.384 12.614 -18.532 1.00 94.25 484 THR A CA 1
ATOM 3780 C C . THR A 1 484 ? -1.649 13.398 -17.454 1.00 94.25 484 THR A C 1
ATOM 3782 O O . THR A 1 484 ? -0.511 13.801 -17.670 1.00 94.25 484 THR A O 1
ATOM 3785 N N . ASN A 1 485 ? -2.269 13.610 -16.293 1.00 93.81 485 ASN A N 1
ATOM 3786 C CA . ASN A 1 485 ? -1.639 14.233 -15.134 1.00 93.81 485 ASN A CA 1
ATOM 3787 C C . ASN A 1 485 ? -1.442 13.170 -14.061 1.00 93.81 485 ASN A C 1
ATOM 3789 O O . ASN A 1 485 ? -2.412 12.589 -13.581 1.00 93.81 485 ASN A O 1
ATOM 3793 N N . LEU A 1 486 ? -0.185 12.925 -13.717 1.00 95.38 486 LEU A N 1
ATOM 3794 C CA . LEU A 1 486 ? 0.228 11.943 -12.727 1.00 95.38 486 LEU A CA 1
ATOM 3795 C C . LEU A 1 486 ? 1.006 12.633 -11.611 1.00 95.38 486 LEU A C 1
ATOM 3797 O O . LEU A 1 486 ? 1.505 13.749 -11.779 1.00 95.38 486 LEU A O 1
ATOM 3801 N N . TYR A 1 487 ? 1.150 11.947 -10.487 1.00 93.31 487 TYR A N 1
ATOM 3802 C CA . TYR A 1 487 ? 1.906 12.430 -9.343 1.00 93.31 487 TYR A CA 1
ATOM 3803 C C . TYR A 1 487 ? 2.873 11.353 -8.877 1.00 93.31 487 TYR A C 1
ATOM 3805 O O . TYR A 1 487 ? 2.476 10.220 -8.632 1.00 93.31 487 TYR A O 1
ATOM 3813 N N . LEU A 1 488 ? 4.152 11.701 -8.782 1.00 91.81 488 LEU A N 1
ATOM 3814 C CA . LEU A 1 488 ? 5.190 10.821 -8.264 1.00 91.81 488 LEU A CA 1
ATOM 3815 C C . LEU A 1 488 ? 5.470 11.179 -6.804 1.00 91.81 488 LEU A C 1
ATOM 3817 O O . LEU A 1 488 ? 6.069 12.221 -6.534 1.00 91.81 488 LEU A O 1
ATOM 3821 N N . GLY A 1 489 ? 5.051 10.307 -5.889 1.00 87.19 489 GLY A N 1
ATOM 3822 C CA . GLY A 1 489 ? 5.357 10.367 -4.461 1.00 87.19 489 GLY A CA 1
ATOM 3823 C C . GLY A 1 489 ? 6.447 9.355 -4.115 1.00 87.19 489 GLY A C 1
ATOM 3824 O O . GLY A 1 489 ? 6.178 8.174 -3.892 1.00 87.19 489 GLY A O 1
ATOM 3825 N N . GLY A 1 490 ? 7.708 9.791 -4.085 1.00 82.69 490 GLY A N 1
ATOM 3826 C CA . GLY A 1 490 ? 8.831 8.864 -3.929 1.00 82.69 490 GLY A CA 1
ATOM 3827 C C . GLY A 1 490 ? 9.042 7.999 -5.176 1.00 82.69 490 GLY A C 1
ATOM 3828 O O . GLY A 1 490 ? 9.472 8.507 -6.206 1.00 82.69 490 GLY A O 1
ATOM 3829 N N . VAL A 1 491 ? 8.742 6.698 -5.086 1.00 86.38 491 VAL A N 1
ATOM 3830 C CA . VAL A 1 491 ? 8.786 5.739 -6.218 1.00 86.38 491 VAL A CA 1
ATOM 3831 C C . VAL A 1 491 ? 7.407 5.331 -6.734 1.00 86.38 491 VAL A C 1
ATOM 3833 O O . VAL A 1 491 ? 7.309 4.556 -7.680 1.00 86.38 491 VAL A O 1
ATOM 3836 N N . THR A 1 492 ? 6.334 5.821 -6.121 1.00 88.50 492 THR A N 1
ATOM 3837 C CA . THR A 1 492 ? 4.974 5.432 -6.489 1.00 88.50 492 THR A CA 1
ATOM 3838 C C . THR A 1 492 ? 4.352 6.516 -7.349 1.00 88.50 492 THR A C 1
ATOM 3840 O O . THR A 1 492 ? 4.416 7.700 -7.014 1.00 88.50 492 THR A O 1
ATOM 3843 N N . VAL A 1 493 ? 3.735 6.107 -8.453 1.00 90.94 493 VAL A N 1
ATOM 3844 C CA . VAL A 1 493 ? 2.994 7.002 -9.340 1.00 90.94 493 VAL A CA 1
ATOM 3845 C C . VAL A 1 493 ? 1.501 6.832 -9.074 1.00 90.94 493 VAL A C 1
ATOM 3847 O O . VAL A 1 493 ? 0.995 5.712 -9.095 1.00 90.94 493 VAL A O 1
ATOM 3850 N N . SER A 1 494 ? 0.802 7.939 -8.841 1.00 89.75 494 SER A N 1
ATOM 3851 C CA . SER A 1 494 ? -0.649 7.993 -8.674 1.00 89.75 494 SER A CA 1
ATOM 3852 C C . SER A 1 494 ? -1.300 8.878 -9.739 1.00 89.75 494 SER A C 1
ATOM 3854 O O . SER A 1 494 ? -0.664 9.730 -10.364 1.00 89.75 494 SER A O 1
ATOM 3856 N N . THR A 1 495 ? -2.599 8.677 -9.956 1.00 91.00 495 THR A N 1
ATOM 3857 C CA . THR A 1 495 ? -3.409 9.468 -10.899 1.00 91.00 495 THR A CA 1
ATOM 3858 C C . THR A 1 495 ? -4.071 10.682 -10.250 1.00 91.00 495 THR A C 1
ATOM 3860 O O . THR A 1 495 ? -4.667 11.505 -10.939 1.00 91.00 495 THR A O 1
ATOM 3863 N N . GLN A 1 496 ? -4.010 10.776 -8.924 1.00 86.44 496 GLN A N 1
ATOM 3864 C CA . GLN A 1 496 ? -4.578 11.855 -8.127 1.00 86.44 496 GLN A CA 1
ATOM 3865 C C . GLN A 1 496 ? -3.795 11.999 -6.822 1.00 86.44 496 GLN A C 1
ATOM 3867 O O . GLN A 1 496 ? -3.165 11.043 -6.362 1.00 86.44 496 GLN A O 1
ATOM 3872 N N . LEU A 1 497 ? -3.844 13.196 -6.244 1.00 80.75 497 LEU A N 1
ATOM 3873 C CA . LEU A 1 497 ? -3.404 13.441 -4.876 1.00 80.75 497 LEU A CA 1
ATOM 3874 C C . LEU A 1 497 ? -4.591 13.331 -3.933 1.00 80.75 497 LEU A C 1
ATOM 3876 O O . LEU A 1 497 ? -5.729 13.623 -4.308 1.00 80.75 497 LEU A O 1
ATOM 3880 N N . ASN A 1 498 ? -4.305 12.952 -2.701 1.00 70.31 498 ASN A N 1
ATOM 3881 C CA . ASN A 1 498 ? -5.299 12.920 -1.653 1.00 70.31 498 ASN A CA 1
ATOM 3882 C C . ASN A 1 498 ? -5.321 14.269 -0.913 1.00 70.31 498 ASN A C 1
ATOM 3884 O O . ASN A 1 498 ? -4.274 14.819 -0.579 1.00 70.31 498 ASN A O 1
ATOM 3888 N N . GLY A 1 499 ? -6.516 14.777 -0.598 1.00 65.88 499 GLY A N 1
ATOM 3889 C CA . GLY A 1 499 ? -6.713 15.881 0.353 1.00 65.88 499 GLY A CA 1
ATOM 3890 C C . GLY A 1 499 ? -5.800 17.103 0.155 1.00 65.88 499 GLY A C 1
ATOM 3891 O O . GLY A 1 499 ? -5.759 17.690 -0.924 1.00 65.88 499 GLY A O 1
ATOM 3892 N N . GLU A 1 500 ? -5.104 17.492 1.228 1.00 63.69 500 GLU A N 1
ATOM 3893 C CA . GLU A 1 500 ? -4.269 18.704 1.346 1.00 63.69 500 GLU A CA 1
ATOM 3894 C C . GLU A 1 500 ? -2.835 18.549 0.809 1.00 63.69 500 GLU A C 1
ATOM 3896 O O . GLU A 1 500 ? -1.995 19.427 1.016 1.00 63.69 500 GLU A O 1
ATOM 3901 N N . GLN A 1 501 ? -2.528 17.439 0.129 1.00 73.69 501 GLN A N 1
ATOM 3902 C CA . GLN A 1 501 ? -1.175 17.183 -0.357 1.00 73.69 501 GLN A CA 1
ATOM 3903 C C . GLN A 1 501 ? -0.696 18.277 -1.316 1.00 73.69 501 GLN A C 1
ATOM 3905 O O . GLN A 1 501 ? -1.383 18.681 -2.260 1.00 73.69 501 GLN A O 1
ATOM 3910 N N . SER A 1 502 ? 0.532 18.742 -1.087 1.00 79.94 502 SER A N 1
ATOM 3911 C CA . SER A 1 502 ? 1.126 19.810 -1.891 1.00 79.94 502 SER A CA 1
ATOM 3912 C C . SER A 1 502 ? 1.855 19.231 -3.099 1.00 79.94 502 SER A C 1
ATOM 3914 O O . SER A 1 502 ? 2.514 18.196 -3.013 1.00 79.94 502 SER A O 1
ATOM 3916 N N . THR A 1 503 ? 1.764 19.909 -4.244 1.00 87.56 503 THR A N 1
ATOM 3917 C CA . THR A 1 503 ? 2.420 19.459 -5.475 1.00 87.56 503 THR A CA 1
ATOM 3918 C C . THR A 1 503 ? 3.629 20.312 -5.838 1.00 87.56 503 THR A C 1
ATOM 3920 O O . THR A 1 503 ? 3.603 21.543 -5.773 1.00 87.56 503 THR A O 1
ATOM 3923 N N . LYS A 1 504 ? 4.694 19.644 -6.278 1.00 91.00 504 LYS A N 1
ATOM 3924 C CA . LYS A 1 504 ? 5.889 20.256 -6.855 1.00 91.00 504 LYS A CA 1
ATOM 3925 C C . LYS A 1 504 ? 5.824 20.152 -8.373 1.00 91.00 504 LYS A C 1
ATOM 3927 O O . LYS A 1 504 ? 5.542 19.087 -8.920 1.00 91.00 504 LYS A O 1
ATOM 3932 N N . GLN A 1 505 ? 6.093 21.262 -9.053 1.00 92.12 505 GLN A N 1
ATOM 3933 C CA . GLN A 1 505 ? 6.175 21.273 -10.512 1.00 92.12 505 GLN A CA 1
ATOM 3934 C C . GLN A 1 505 ? 7.450 20.574 -10.989 1.00 92.12 505 GLN A C 1
ATOM 3936 O O . GLN A 1 505 ? 8.449 20.509 -10.266 1.00 92.12 505 GLN A O 1
ATOM 3941 N N . THR A 1 506 ? 7.394 20.060 -12.213 1.00 96.19 506 THR A N 1
ATOM 3942 C CA . THR A 1 506 ? 8.514 19.405 -12.886 1.00 96.19 506 THR A CA 1
ATOM 3943 C C . THR A 1 506 ? 8.693 19.966 -14.287 1.00 96.19 506 THR A C 1
ATOM 3945 O O . THR A 1 506 ? 7.798 20.606 -14.844 1.00 96.19 506 THR A O 1
ATOM 3948 N N . THR A 1 507 ? 9.861 19.715 -14.864 1.00 97.25 507 THR A N 1
ATOM 3949 C CA . THR A 1 507 ? 10.153 19.992 -16.269 1.00 97.25 507 THR A CA 1
ATOM 3950 C C . THR A 1 507 ? 10.614 18.719 -16.965 1.00 97.25 507 THR A C 1
ATOM 3952 O O . THR A 1 507 ? 11.275 17.866 -16.371 1.00 97.25 507 THR A O 1
ATOM 3955 N N . ILE A 1 508 ? 10.243 18.575 -18.237 1.00 97.31 508 ILE A N 1
ATOM 3956 C CA . ILE A 1 508 ? 10.526 17.382 -19.039 1.00 97.31 508 ILE A CA 1
ATOM 3957 C C . ILE A 1 508 ? 11.574 17.723 -20.094 1.00 97.31 508 ILE A C 1
ATOM 3959 O O . ILE A 1 508 ? 11.440 18.719 -20.806 1.00 97.31 508 ILE A O 1
ATOM 3963 N N . TYR A 1 509 ? 12.595 16.878 -20.216 1.00 96.81 509 TYR A N 1
ATOM 3964 C CA . TYR A 1 509 ? 13.695 17.042 -21.163 1.00 96.81 509 TYR A CA 1
ATOM 3965 C C . TYR A 1 509 ? 13.851 15.804 -22.034 1.00 96.81 509 TYR A C 1
ATOM 3967 O O . TYR A 1 509 ? 13.763 14.680 -21.548 1.00 96.81 509 TYR A O 1
ATOM 3975 N N . ASN A 1 510 ? 14.146 16.008 -23.316 1.00 97.19 510 ASN A N 1
ATOM 3976 C CA . ASN A 1 510 ? 14.576 14.927 -24.195 1.00 97.19 510 ASN A CA 1
ATOM 3977 C C . ASN A 1 510 ? 15.921 14.365 -23.707 1.00 97.19 510 ASN A C 1
ATOM 3979 O O . ASN A 1 510 ? 16.878 15.121 -23.520 1.00 97.19 510 ASN A O 1
ATOM 3983 N N . SER A 1 511 ? 15.987 13.048 -23.514 1.00 95.62 511 SER A N 1
ATOM 3984 C CA . SER A 1 511 ? 17.201 12.350 -23.093 1.00 95.62 511 SER A CA 1
ATOM 3985 C C . SER A 1 511 ? 17.964 11.836 -24.304 1.00 95.62 511 SER A C 1
ATOM 3987 O O . SER A 1 511 ? 17.408 11.142 -25.156 1.00 95.62 511 SER A O 1
ATOM 3989 N N . TYR A 1 512 ? 19.257 12.140 -24.347 1.00 95.31 512 TYR A N 1
ATOM 3990 C CA . TYR A 1 512 ? 20.170 11.739 -25.413 1.00 95.31 512 TYR A CA 1
ATOM 3991 C C . TYR A 1 512 ? 21.433 11.131 -24.818 1.00 95.31 512 TYR A C 1
ATOM 3993 O O . TYR A 1 512 ? 21.841 11.481 -23.706 1.00 95.31 512 TYR A O 1
ATOM 4001 N N . LEU A 1 513 ? 22.102 10.278 -25.589 1.00 94.25 513 LEU A N 1
ATOM 4002 C CA . LEU A 1 513 ? 23.535 10.098 -25.408 1.00 94.25 513 LEU A CA 1
ATOM 4003 C C . LEU A 1 513 ? 24.227 11.277 -26.096 1.00 94.25 513 LEU A C 1
ATOM 4005 O O . LEU A 1 513 ? 24.189 11.392 -27.317 1.00 94.25 513 LEU A O 1
ATOM 4009 N N . ASN A 1 514 ? 24.869 12.145 -25.316 1.00 92.44 514 ASN A N 1
ATOM 4010 C CA . ASN A 1 514 ? 25.747 13.167 -25.870 1.00 92.44 514 ASN A CA 1
ATOM 4011 C C . ASN A 1 514 ? 27.152 12.577 -26.037 1.00 92.44 514 ASN A C 1
ATOM 4013 O O . ASN A 1 514 ? 27.805 12.239 -25.048 1.00 92.44 514 ASN A O 1
ATOM 4017 N N . ALA A 1 515 ? 27.593 12.408 -27.281 1.00 90.88 515 ALA A N 1
ATOM 4018 C CA . ALA A 1 515 ? 28.911 11.864 -27.585 1.00 90.88 515 ALA A CA 1
ATOM 4019 C C . ALA A 1 515 ? 29.469 12.428 -28.893 1.00 90.88 515 ALA A C 1
ATOM 4021 O O . ALA A 1 515 ? 28.748 13.004 -29.704 1.00 90.88 515 ALA A O 1
ATOM 4022 N N . VAL A 1 516 ? 30.774 12.250 -29.101 1.00 84.88 516 VAL A N 1
ATOM 4023 C CA . VAL A 1 516 ? 31.441 12.654 -30.342 1.00 84.88 516 VAL A CA 1
ATOM 4024 C C . VAL A 1 516 ? 30.926 11.804 -31.499 1.00 84.88 516 VAL A C 1
ATOM 4026 O O . VAL A 1 516 ? 30.885 10.574 -31.391 1.00 84.88 516 VAL A O 1
ATOM 4029 N N . HIS A 1 517 ? 30.602 12.455 -32.610 1.00 84.62 517 HIS A N 1
ATOM 4030 C CA . HIS A 1 517 ? 30.269 11.802 -33.867 1.00 84.62 517 HIS A CA 1
ATOM 4031 C C . HIS A 1 517 ? 31.384 12.037 -34.897 1.00 84.62 517 HIS A C 1
ATOM 4033 O O . HIS A 1 517 ? 32.237 12.911 -34.742 1.00 84.62 517 HIS A O 1
ATOM 4039 N N . PHE A 1 518 ? 31.443 11.225 -35.946 1.00 77.88 518 PHE A N 1
ATOM 4040 C CA . PHE A 1 518 ? 32.572 11.249 -36.879 1.00 77.88 518 PHE A CA 1
ATOM 4041 C C . PHE A 1 518 ? 32.720 12.568 -37.650 1.00 77.88 518 PHE A C 1
ATOM 4043 O O . PHE A 1 518 ? 33.836 12.921 -38.035 1.00 77.88 518 PHE A O 1
ATOM 4050 N N . ASN A 1 519 ? 31.615 13.285 -37.869 1.00 78.56 519 ASN A N 1
ATOM 4051 C CA . ASN A 1 519 ? 31.575 14.576 -38.561 1.00 78.56 519 ASN A CA 1
ATOM 4052 C C . ASN A 1 519 ? 31.265 15.765 -37.623 1.00 78.56 519 ASN A C 1
ATOM 4054 O O . ASN A 1 519 ? 31.302 16.909 -38.067 1.00 78.56 519 ASN A O 1
ATOM 4058 N N . GLU A 1 520 ? 30.996 15.516 -36.337 1.00 83.94 520 GLU A N 1
ATOM 4059 C CA . GLU A 1 520 ? 30.504 16.515 -35.384 1.00 83.94 520 GLU A CA 1
ATOM 4060 C C . GLU A 1 520 ? 31.180 16.352 -34.019 1.00 83.94 520 GLU A C 1
ATOM 4062 O O . GLU A 1 520 ? 31.292 15.257 -33.469 1.00 83.94 520 GLU A O 1
ATOM 4067 N N . ALA A 1 521 ? 31.607 17.468 -33.422 1.00 83.06 521 ALA A N 1
ATOM 4068 C CA . ALA A 1 521 ? 32.258 17.446 -32.111 1.00 83.06 521 ALA A CA 1
ATOM 4069 C C . ALA A 1 521 ? 31.316 17.000 -30.976 1.00 83.06 521 ALA A C 1
ATOM 4071 O O . ALA A 1 521 ? 31.793 16.450 -29.985 1.00 83.06 521 ALA A O 1
ATOM 4072 N N . TYR A 1 522 ? 30.010 17.226 -31.134 1.00 84.62 522 TYR A N 1
ATOM 4073 C CA . TYR A 1 522 ? 28.965 16.849 -30.189 1.00 84.62 522 TYR A CA 1
ATOM 4074 C C . TYR A 1 522 ? 27.720 16.436 -30.960 1.00 84.62 522 TYR A C 1
ATOM 4076 O O . TYR A 1 522 ? 27.207 17.227 -31.747 1.00 84.62 522 TYR A O 1
ATOM 4084 N N . HIS A 1 523 ? 27.232 15.230 -30.692 1.00 90.25 523 HIS A N 1
ATOM 4085 C CA . HIS A 1 523 ? 26.036 14.682 -31.306 1.00 90.25 523 HIS A CA 1
ATOM 4086 C C . HIS A 1 523 ? 25.096 14.134 -30.237 1.00 90.25 523 HIS A C 1
ATOM 4088 O O . HIS A 1 523 ? 25.537 13.536 -29.250 1.00 90.25 523 HIS A O 1
ATOM 4094 N N . ASN A 1 524 ? 23.801 14.364 -30.429 1.00 93.75 524 ASN A N 1
ATOM 4095 C CA . ASN A 1 524 ? 22.748 13.921 -29.526 1.00 93.75 524 ASN A CA 1
ATOM 4096 C C . ASN A 1 524 ? 22.111 12.656 -30.091 1.00 93.75 524 ASN A C 1
ATOM 4098 O O . ASN A 1 524 ? 21.089 12.730 -30.766 1.00 93.75 524 ASN A O 1
ATOM 4102 N N . TYR A 1 525 ? 22.693 11.504 -29.771 1.00 93.56 525 TYR A N 1
ATOM 4103 C CA . TYR A 1 525 ? 22.146 10.225 -30.200 1.00 93.56 525 TYR A CA 1
ATOM 4104 C C . TYR A 1 525 ? 20.789 9.993 -29.505 1.00 93.56 525 TYR A C 1
ATOM 4106 O O . TYR A 1 525 ? 20.750 9.937 -28.263 1.00 93.56 525 TYR A O 1
ATOM 4114 N N . PRO A 1 526 ? 19.672 9.875 -30.254 1.00 95.06 526 PRO A N 1
ATOM 4115 C CA . PRO A 1 526 ? 18.357 9.594 -29.696 1.00 95.06 526 PRO A CA 1
ATOM 4116 C C . PRO A 1 526 ? 18.359 8.231 -29.010 1.00 95.06 526 PRO A C 1
ATOM 4118 O O . PRO A 1 526 ? 19.126 7.337 -29.370 1.00 95.06 526 PRO A O 1
ATOM 4121 N N . LEU A 1 527 ? 17.499 8.069 -28.006 1.00 95.94 527 LEU A N 1
ATOM 4122 C CA . LEU A 1 527 ? 17.449 6.872 -27.173 1.00 95.94 527 LEU A CA 1
ATOM 4123 C C . LEU A 1 527 ? 16.119 6.139 -27.330 1.00 95.94 527 LEU A C 1
ATOM 4125 O O . LEU A 1 527 ? 15.096 6.741 -27.656 1.00 95.94 527 LEU A O 1
ATOM 4129 N N . VAL A 1 528 ? 16.129 4.839 -27.056 1.00 94.88 528 VAL A N 1
ATOM 4130 C CA . VAL A 1 528 ? 14.931 4.001 -26.971 1.00 94.88 528 VAL A CA 1
ATOM 4131 C C . VAL A 1 528 ? 15.099 2.967 -25.865 1.00 94.88 528 VAL A C 1
ATOM 4133 O O . VAL A 1 528 ? 16.201 2.480 -25.628 1.00 94.88 528 VAL A O 1
ATOM 4136 N N . LYS A 1 529 ? 14.013 2.630 -25.170 1.00 94.81 529 LYS A N 1
ATOM 4137 C CA . LYS A 1 529 ? 14.010 1.532 -24.203 1.00 94.81 529 LYS A CA 1
ATOM 4138 C C . LYS A 1 529 ? 13.542 0.251 -24.883 1.00 94.81 529 LYS A C 1
ATOM 4140 O O . LYS A 1 529 ? 12.485 0.238 -25.512 1.00 94.81 529 LYS A O 1
ATOM 4145 N N . ILE A 1 530 ? 14.319 -0.815 -24.726 1.00 93.00 530 ILE A N 1
ATOM 4146 C CA . ILE A 1 530 ? 13.953 -2.168 -25.143 1.00 93.00 530 ILE A CA 1
ATOM 4147 C C . ILE A 1 530 ? 14.212 -3.071 -23.940 1.00 93.00 530 ILE A C 1
ATOM 4149 O O . ILE A 1 530 ? 15.351 -3.203 -23.494 1.00 93.00 530 ILE A O 1
ATOM 4153 N N . PHE A 1 531 ? 13.141 -3.656 -23.401 1.00 92.44 531 PHE A N 1
ATOM 4154 C CA . PHE A 1 531 ? 13.155 -4.386 -22.129 1.00 92.44 531 PHE A CA 1
ATOM 4155 C C . PHE A 1 531 ? 13.738 -3.547 -20.989 1.00 92.44 531 PHE A C 1
ATOM 4157 O O . PHE A 1 531 ? 13.466 -2.353 -20.920 1.00 92.44 531 PHE A O 1
ATOM 4164 N N . GLY A 1 532 ? 14.518 -4.132 -20.082 1.00 90.00 532 GLY A N 1
ATOM 4165 C CA . GLY A 1 532 ? 15.180 -3.418 -18.996 1.00 90.00 532 GLY A CA 1
ATOM 4166 C C . GLY A 1 532 ? 16.270 -2.427 -19.419 1.00 90.00 532 GLY A C 1
ATOM 4167 O O . GLY A 1 532 ? 16.766 -1.727 -18.545 1.00 90.00 532 GLY A O 1
ATOM 4168 N N . ASP A 1 533 ? 16.640 -2.315 -20.701 1.00 92.94 533 ASP A N 1
ATOM 4169 C CA . ASP A 1 533 ? 17.819 -1.552 -21.135 1.00 92.94 533 ASP A CA 1
ATOM 4170 C C . ASP A 1 533 ? 17.482 -0.328 -21.999 1.00 92.94 533 ASP A C 1
ATOM 4172 O O . ASP A 1 533 ? 16.525 -0.311 -22.778 1.00 92.94 533 ASP A O 1
ATOM 4176 N N . ILE A 1 534 ? 18.323 0.706 -21.890 1.00 95.19 534 ILE A N 1
ATOM 4177 C CA . ILE A 1 534 ? 18.284 1.891 -22.755 1.00 95.19 534 ILE A CA 1
ATOM 4178 C C . ILE A 1 534 ? 19.314 1.730 -23.868 1.00 95.19 534 ILE A C 1
ATOM 4180 O O . ILE A 1 534 ? 20.504 1.573 -23.602 1.00 95.19 534 ILE A O 1
ATOM 4184 N N . TRP A 1 535 ? 18.850 1.822 -25.106 1.00 94.88 535 TRP A N 1
ATOM 4185 C CA . TRP A 1 535 ? 19.626 1.688 -26.330 1.00 94.88 535 TRP A CA 1
ATOM 4186 C C . TRP A 1 535 ? 19.766 3.041 -27.019 1.00 94.88 535 TRP A C 1
ATOM 4188 O O . TRP A 1 535 ? 18.876 3.891 -26.925 1.00 94.88 535 TRP A O 1
ATOM 4198 N N . THR A 1 536 ? 20.841 3.225 -27.786 1.00 93.81 536 THR A N 1
ATOM 4199 C CA . THR A 1 536 ? 20.805 4.221 -28.863 1.00 93.81 536 THR A CA 1
ATOM 4200 C C . THR A 1 536 ? 19.723 3.807 -29.859 1.00 93.81 536 THR A C 1
ATOM 4202 O O . THR A 1 536 ? 19.550 2.618 -30.128 1.00 93.81 536 THR A O 1
ATOM 4205 N N . ARG A 1 537 ? 18.947 4.768 -30.361 1.00 90.75 537 ARG A N 1
ATOM 4206 C CA . ARG A 1 537 ? 17.894 4.575 -31.369 1.00 90.75 537 ARG A CA 1
ATOM 4207 C C . ARG A 1 537 ? 18.487 4.513 -32.772 1.00 90.75 537 ARG A C 1
ATOM 4209 O O . ARG A 1 537 ? 18.073 3.667 -33.567 1.00 90.75 537 ARG A O 1
ATOM 4216 N N . GLU A 1 538 ? 19.518 5.307 -33.012 1.00 88.19 538 GLU A N 1
ATOM 4217 C CA . GLU A 1 538 ? 20.361 5.248 -34.202 1.00 88.19 538 GLU A CA 1
ATOM 4218 C C . GLU A 1 538 ? 21.729 4.604 -33.915 1.00 88.19 538 GLU A C 1
ATOM 4220 O O . GLU A 1 538 ? 22.053 4.199 -32.790 1.00 88.19 538 GLU A O 1
ATOM 4225 N N . ASP A 1 539 ? 22.516 4.496 -34.976 1.00 87.12 539 ASP A N 1
ATOM 4226 C CA . ASP A 1 539 ? 23.840 3.900 -34.988 1.00 87.12 539 ASP A CA 1
ATOM 4227 C C . ASP A 1 539 ? 24.913 4.835 -34.427 1.00 87.12 539 ASP A C 1
ATOM 4229 O O . ASP A 1 539 ? 25.079 5.963 -34.884 1.00 87.12 539 ASP A O 1
ATOM 4233 N N . TYR A 1 540 ? 25.696 4.337 -33.469 1.00 88.38 540 TYR A N 1
ATOM 4234 C CA . TYR A 1 540 ? 26.822 5.070 -32.905 1.00 88.38 540 TYR A CA 1
ATOM 4235 C C . TYR A 1 540 ? 28.013 5.064 -33.864 1.00 88.38 540 TYR A C 1
ATOM 4237 O O . TYR A 1 540 ? 28.475 4.002 -34.301 1.00 88.38 540 TYR A O 1
ATOM 4245 N N . LYS A 1 541 ? 28.523 6.264 -34.162 1.00 84.31 541 LYS A N 1
ATOM 4246 C CA . LYS A 1 541 ? 29.619 6.491 -35.108 1.00 84.31 541 LYS A CA 1
ATOM 4247 C C . LYS A 1 541 ? 30.568 7.564 -34.582 1.00 84.31 541 LYS A C 1
ATOM 4249 O O . LYS A 1 541 ? 30.380 8.750 -34.827 1.00 84.31 541 LYS A O 1
ATOM 4254 N N . SER A 1 542 ? 31.624 7.158 -33.889 1.00 82.56 542 SER A N 1
ATOM 4255 C CA . SER A 1 542 ? 32.698 8.040 -33.430 1.00 82.56 542 SER A CA 1
ATOM 4256 C C . SER A 1 542 ? 34.061 7.730 -34.041 1.00 82.56 542 SER A C 1
ATOM 4258 O O . SER A 1 542 ? 34.465 6.570 -34.149 1.00 82.56 542 SER A O 1
ATOM 4260 N N . ASN A 1 543 ? 34.795 8.790 -34.387 1.00 78.94 543 ASN A N 1
ATOM 4261 C CA . ASN A 1 543 ? 36.216 8.741 -34.741 1.00 78.94 543 ASN A CA 1
ATOM 4262 C C . ASN A 1 543 ? 37.128 8.929 -33.510 1.00 78.94 543 ASN A C 1
ATOM 4264 O O . ASN A 1 543 ? 38.338 9.132 -33.652 1.00 78.94 543 ASN A O 1
ATOM 4268 N N . LYS A 1 544 ? 36.552 8.884 -32.303 1.00 83.31 544 LYS A N 1
ATOM 4269 C CA . LYS A 1 544 ? 37.244 9.010 -31.022 1.00 83.31 544 LYS A CA 1
ATOM 4270 C C . LYS A 1 544 ? 36.811 7.894 -30.075 1.00 83.31 544 LYS A C 1
ATOM 4272 O O . LYS A 1 544 ? 35.700 7.386 -30.180 1.00 83.31 544 LYS A O 1
ATOM 4277 N N . TYR A 1 545 ? 37.701 7.532 -29.161 1.00 85.19 545 TYR A N 1
ATOM 4278 C CA . TYR A 1 545 ? 37.370 6.722 -27.998 1.00 85.19 545 TYR A CA 1
ATOM 4279 C C . TYR A 1 545 ? 36.396 7.491 -27.092 1.00 85.19 545 TYR A C 1
ATOM 4281 O O . TYR A 1 545 ? 36.227 8.709 -27.216 1.00 85.19 545 TYR A O 1
ATOM 4289 N N . GLY A 1 546 ? 35.766 6.791 -26.150 1.00 83.81 546 GLY A N 1
ATOM 4290 C CA . GLY A 1 546 ? 34.800 7.363 -25.214 1.00 83.81 546 GLY A CA 1
ATOM 4291 C C . GLY A 1 546 ? 35.365 8.459 -24.307 1.00 83.81 546 GLY A C 1
ATOM 4292 O O . GLY A 1 546 ? 34.600 9.272 -23.792 1.00 83.81 546 GLY A O 1
ATOM 4293 N N . ASP A 1 547 ? 36.688 8.513 -24.137 1.00 84.00 547 ASP A N 1
ATOM 4294 C CA . ASP A 1 547 ? 37.407 9.578 -23.426 1.00 84.00 547 ASP A CA 1
ATOM 4295 C C . ASP A 1 547 ? 37.711 10.811 -24.304 1.00 84.00 547 ASP A C 1
ATOM 4297 O O . ASP A 1 547 ? 38.287 11.795 -23.837 1.00 84.00 547 ASP A O 1
ATOM 4301 N N . GLY A 1 548 ? 37.319 10.775 -25.580 1.00 83.19 548 GLY A N 1
ATOM 4302 C CA . GLY A 1 548 ? 37.549 11.837 -26.552 1.00 83.19 548 GLY A CA 1
ATOM 4303 C C . GLY A 1 548 ? 38.928 11.804 -27.211 1.00 83.19 548 GLY A C 1
ATOM 4304 O O . GLY A 1 548 ? 39.235 12.705 -27.998 1.00 83.19 548 GLY A O 1
ATOM 4305 N N . THR A 1 549 ? 39.764 10.797 -26.949 1.00 84.31 549 THR A N 1
ATOM 4306 C CA . THR A 1 549 ? 41.022 10.613 -27.681 1.00 84.31 549 THR A CA 1
ATOM 4307 C C . THR A 1 549 ? 40.735 10.144 -29.104 1.00 84.31 549 THR A C 1
ATOM 4309 O O . THR A 1 549 ? 39.888 9.288 -29.340 1.00 84.31 549 THR A O 1
ATOM 4312 N N . ALA A 1 550 ? 41.409 10.731 -30.096 1.00 79.50 550 ALA A N 1
ATOM 4313 C CA . ALA A 1 550 ? 41.224 10.318 -31.486 1.00 79.50 550 ALA A CA 1
ATOM 4314 C C . ALA A 1 550 ? 41.570 8.832 -31.650 1.00 79.50 550 ALA A C 1
ATOM 4316 O O . ALA A 1 550 ? 42.619 8.391 -31.173 1.00 79.50 550 ALA A O 1
ATOM 4317 N N . ILE A 1 551 ? 40.730 8.086 -32.371 1.00 74.88 551 ILE A N 1
ATOM 4318 C CA . ILE A 1 551 ? 41.050 6.720 -32.786 1.00 74.88 551 ILE A CA 1
ATOM 4319 C C . ILE A 1 551 ? 42.149 6.839 -33.844 1.00 74.88 551 ILE A C 1
ATOM 4321 O O . ILE A 1 551 ? 41.899 7.017 -35.034 1.00 74.88 551 ILE A O 1
ATOM 4325 N N . LYS A 1 552 ? 43.406 6.807 -33.388 1.00 58.72 552 LYS A N 1
ATOM 4326 C CA . LYS A 1 552 ? 44.605 6.892 -34.242 1.00 58.72 552 LYS A CA 1
ATOM 4327 C C . LYS A 1 552 ? 44.796 5.637 -35.104 1.00 58.72 552 LYS A C 1
ATOM 4329 O O . LYS A 1 552 ? 45.617 5.639 -36.018 1.00 58.72 552 LYS A O 1
ATOM 4334 N N . ASP A 1 553 ? 44.006 4.596 -34.852 1.00 52.28 553 ASP A N 1
ATOM 4335 C CA . ASP A 1 553 ? 44.090 3.271 -35.467 1.00 52.28 553 ASP A CA 1
ATOM 4336 C C . ASP A 1 553 ? 43.621 3.179 -36.925 1.00 52.28 553 ASP A C 1
ATOM 4338 O O . ASP A 1 553 ? 43.651 2.096 -37.497 1.00 52.28 553 ASP A O 1
ATOM 4342 N N . ILE A 1 554 ? 43.333 4.293 -37.607 1.00 48.66 554 ILE A N 1
ATOM 4343 C CA . ILE A 1 554 ? 43.429 4.287 -39.079 1.00 48.66 554 ILE A CA 1
ATOM 4344 C C . ILE A 1 554 ? 44.885 3.989 -39.502 1.00 48.66 554 ILE A C 1
ATOM 4346 O O . ILE A 1 554 ? 45.116 3.334 -40.517 1.00 48.66 554 ILE A O 1
ATOM 4350 N N . ALA A 1 555 ? 45.870 4.410 -38.696 1.00 40.69 555 ALA A N 1
ATOM 4351 C CA . ALA A 1 555 ? 47.292 4.291 -39.003 1.00 40.69 555 ALA A CA 1
ATOM 4352 C C . ALA A 1 555 ? 47.982 3.020 -38.462 1.00 40.69 555 ALA A C 1
ATOM 4354 O O . ALA A 1 555 ? 48.972 2.615 -39.053 1.00 40.69 555 ALA A O 1
ATOM 4355 N N . ASN A 1 556 ? 47.478 2.339 -37.421 1.00 41.78 556 ASN A N 1
ATOM 4356 C CA . ASN A 1 556 ? 48.032 1.035 -36.980 1.00 41.78 556 ASN A CA 1
ATOM 4357 C C . ASN A 1 556 ? 47.387 -0.177 -37.680 1.00 41.78 556 ASN A C 1
ATOM 4359 O O . ASN A 1 556 ? 47.854 -1.302 -37.530 1.00 41.78 556 ASN A O 1
ATOM 4363 N N . ILE A 1 557 ? 46.343 0.046 -38.488 1.00 43.72 557 ILE A N 1
ATOM 4364 C CA . ILE A 1 557 ? 45.907 -0.894 -39.535 1.00 43.72 557 ILE A CA 1
ATOM 4365 C C . ILE A 1 557 ? 46.908 -0.904 -40.709 1.00 43.72 557 ILE A C 1
ATOM 4367 O O . ILE A 1 557 ? 46.948 -1.857 -41.490 1.00 43.72 557 ILE A O 1
ATOM 4371 N N . LEU A 1 558 ? 47.756 0.124 -40.816 1.00 43.41 558 LEU A N 1
ATOM 4372 C CA . LEU A 1 558 ? 48.895 0.142 -41.721 1.00 43.41 558 LEU A CA 1
ATOM 4373 C C . LEU A 1 558 ? 50.064 -0.586 -41.048 1.00 43.41 558 LEU A C 1
ATOM 4375 O O . LEU A 1 558 ? 50.986 0.041 -40.531 1.00 43.41 558 LEU A O 1
ATOM 4379 N N . ASP A 1 559 ? 50.115 -1.910 -41.162 1.00 39.44 559 ASP A N 1
ATOM 4380 C CA . ASP A 1 559 ? 51.430 -2.468 -41.472 1.00 39.44 559 ASP A CA 1
ATOM 4381 C C . ASP A 1 559 ? 51.780 -1.902 -42.859 1.00 39.44 559 ASP A C 1
ATOM 4383 O O . ASP A 1 559 ? 51.285 -2.369 -43.888 1.00 39.44 559 ASP A O 1
ATOM 4387 N N . ALA A 1 560 ? 52.454 -0.748 -42.858 1.00 43.22 560 ALA A N 1
ATOM 4388 C CA . ALA A 1 560 ? 52.564 0.210 -43.956 1.00 43.22 560 ALA A CA 1
ATOM 4389 C C . ALA A 1 560 ? 53.445 -0.291 -45.114 1.00 43.22 560 ALA A C 1
ATOM 4391 O O . ALA A 1 560 ? 54.292 0.433 -45.631 1.00 43.22 560 ALA A O 1
ATOM 4392 N N . SER A 1 561 ? 53.244 -1.531 -45.550 1.00 46.81 561 SER A N 1
ATOM 4393 C CA . SER A 1 561 ? 53.885 -2.097 -46.730 1.00 46.81 561 SER A CA 1
ATOM 4394 C C . SER A 1 561 ? 52.974 -2.109 -47.964 1.00 46.81 561 SER A C 1
ATOM 4396 O O . SER A 1 561 ? 53.494 -2.172 -49.078 1.00 46.81 561 SER A O 1
ATOM 4398 N N . LYS A 1 562 ? 51.638 -1.996 -47.829 1.00 53.44 562 LYS A N 1
ATOM 4399 C CA . LYS A 1 562 ? 50.705 -2.143 -48.970 1.00 53.44 562 LYS A CA 1
ATOM 4400 C C . LYS A 1 562 ? 49.869 -0.878 -49.239 1.00 53.44 562 LYS A C 1
ATOM 4402 O O . LYS A 1 562 ? 48.894 -0.572 -48.557 1.00 53.44 562 LYS A O 1
ATOM 4407 N N . ARG A 1 563 ? 50.246 -0.154 -50.302 1.00 51.34 563 ARG A N 1
ATOM 4408 C CA . ARG A 1 563 ? 49.671 1.126 -50.788 1.00 51.34 563 ARG A CA 1
ATOM 4409 C C . ARG A 1 563 ? 48.167 1.060 -51.112 1.00 51.34 563 ARG A C 1
ATOM 4411 O O . ARG A 1 563 ? 47.487 2.079 -51.105 1.00 51.34 563 ARG A O 1
ATOM 4418 N N . CYS A 1 564 ? 47.646 -0.141 -51.357 1.00 55.06 564 CYS A N 1
ATOM 4419 C CA . CYS A 1 564 ? 46.262 -0.397 -51.750 1.00 55.06 564 CYS A CA 1
ATOM 4420 C C . CYS A 1 564 ? 45.215 -0.103 -50.675 1.00 55.06 564 CYS A C 1
ATOM 4422 O O . CYS A 1 564 ? 44.061 0.139 -51.011 1.00 55.06 564 CYS A O 1
ATOM 4424 N N . PHE A 1 565 ? 45.601 -0.102 -49.397 1.00 54.12 565 PHE A N 1
ATOM 4425 C CA . PHE A 1 565 ? 44.679 0.170 -48.294 1.00 54.12 565 PHE A CA 1
ATOM 4426 C C . PHE A 1 565 ? 44.390 1.672 -48.136 1.00 54.12 565 PHE A C 1
ATOM 4428 O O . PHE A 1 565 ? 43.287 2.050 -47.757 1.00 54.12 565 PHE A O 1
ATOM 4435 N N . ILE A 1 566 ? 45.353 2.534 -48.489 1.00 52.81 566 ILE A N 1
ATOM 4436 C CA . ILE A 1 566 ? 45.235 3.998 -48.388 1.00 52.81 566 ILE A CA 1
ATOM 4437 C C . ILE A 1 566 ? 44.256 4.531 -49.440 1.00 52.81 566 ILE A C 1
ATOM 4439 O O . ILE A 1 566 ? 43.290 5.199 -49.083 1.00 52.81 566 ILE A O 1
ATOM 4443 N N . ASP A 1 567 ? 44.437 4.168 -50.714 1.00 54.06 567 ASP A N 1
ATOM 4444 C CA . ASP A 1 567 ? 43.519 4.567 -51.797 1.00 54.06 567 ASP A CA 1
ATOM 4445 C C . ASP A 1 567 ? 42.097 4.024 -51.582 1.00 54.06 567 ASP A C 1
ATOM 4447 O O . ASP A 1 567 ? 41.112 4.607 -52.036 1.00 54.06 567 ASP A O 1
ATOM 4451 N N . TYR A 1 568 ? 41.983 2.901 -50.873 1.00 56.72 568 TYR A N 1
ATOM 4452 C CA . TYR A 1 568 ? 40.715 2.251 -50.594 1.00 56.72 568 TYR A CA 1
ATOM 4453 C C . TYR A 1 568 ? 39.985 2.838 -49.375 1.00 56.72 568 TYR A C 1
ATOM 4455 O O . TYR A 1 568 ? 38.784 3.085 -49.462 1.00 56.72 568 TYR A O 1
ATOM 4463 N N . LEU A 1 569 ? 40.689 3.153 -48.281 1.00 53.66 569 LEU A N 1
ATOM 4464 C CA . LEU A 1 569 ? 40.139 3.961 -47.186 1.00 53.66 569 LEU A CA 1
ATOM 4465 C C . LEU A 1 569 ? 39.668 5.323 -47.704 1.00 53.66 569 LEU A C 1
ATOM 4467 O O . LEU A 1 569 ? 38.592 5.760 -47.329 1.00 53.66 569 LEU A O 1
ATOM 4471 N N . ILE A 1 570 ? 40.398 5.940 -48.641 1.00 52.09 570 ILE A N 1
ATOM 4472 C CA . ILE A 1 570 ? 39.979 7.177 -49.322 1.00 52.09 570 ILE A CA 1
ATOM 4473 C C . ILE A 1 570 ? 38.681 6.970 -50.129 1.00 52.09 570 ILE A C 1
ATOM 4475 O O . ILE A 1 570 ? 37.835 7.862 -50.161 1.00 52.09 570 ILE A O 1
ATOM 4479 N N . LYS A 1 571 ? 38.467 5.789 -50.731 1.00 52.88 571 LYS A N 1
ATOM 4480 C CA . LYS A 1 571 ? 37.191 5.437 -51.381 1.00 52.88 571 LYS A CA 1
ATOM 4481 C C . LYS A 1 571 ? 36.068 5.160 -50.379 1.00 52.88 571 LYS A C 1
ATOM 4483 O O . LYS A 1 571 ? 34.964 5.630 -50.608 1.00 52.88 571 LYS A O 1
ATOM 4488 N N . ALA A 1 572 ? 36.316 4.475 -49.264 1.00 50.91 572 ALA A N 1
ATOM 4489 C CA . ALA A 1 572 ? 35.331 4.345 -48.183 1.00 50.91 572 ALA A CA 1
ATOM 4490 C C . ALA A 1 572 ? 34.957 5.724 -47.590 1.00 50.91 572 ALA A C 1
ATOM 4492 O O . ALA A 1 572 ? 33.782 6.005 -47.377 1.00 50.91 572 ALA A O 1
ATOM 4493 N N . CYS A 1 573 ? 35.934 6.631 -47.461 1.00 47.66 573 CYS A N 1
ATOM 4494 C CA . CYS A 1 573 ? 35.739 8.041 -47.110 1.00 47.66 573 CYS A CA 1
ATOM 4495 C C . CYS A 1 573 ? 34.937 8.832 -48.159 1.00 47.66 573 CYS A C 1
ATOM 4497 O O . CYS A 1 573 ? 34.302 9.823 -47.810 1.00 47.66 573 CYS A O 1
ATOM 4499 N N . SER A 1 574 ? 34.929 8.415 -49.433 1.00 47.19 574 SER A N 1
ATOM 4500 C CA . SER A 1 574 ? 34.134 9.067 -50.488 1.00 47.19 574 SER A CA 1
ATOM 4501 C C . SER A 1 574 ? 32.633 8.738 -50.450 1.00 47.19 574 SER A C 1
ATOM 4503 O O . SER A 1 574 ? 31.877 9.336 -51.208 1.00 47.19 574 SER A O 1
ATOM 4505 N N . TYR A 1 575 ? 32.197 7.843 -49.552 1.00 51.00 575 TYR A N 1
ATOM 4506 C CA . TYR A 1 575 ? 30.792 7.455 -49.347 1.00 51.00 575 TYR A CA 1
ATOM 4507 C C . TYR A 1 575 ? 30.221 7.928 -47.999 1.00 51.00 575 TYR A C 1
ATOM 4509 O O . TYR A 1 575 ? 29.290 7.325 -47.480 1.00 51.00 575 TYR A O 1
ATOM 4517 N N . GLU A 1 576 ? 30.810 8.961 -47.387 1.00 52.09 576 GLU A N 1
ATOM 4518 C CA . GLU A 1 576 ? 30.408 9.530 -46.083 1.00 52.09 576 GLU A CA 1
ATOM 4519 C C . GLU A 1 576 ? 30.488 8.564 -44.874 1.00 52.09 576 GLU A C 1
ATOM 4521 O O . GLU A 1 576 ? 30.412 9.006 -43.727 1.00 52.09 576 GLU A O 1
ATOM 4526 N N . SER A 1 577 ? 30.755 7.269 -45.083 1.00 51.62 577 SER A N 1
ATOM 4527 C CA . SER A 1 577 ? 31.042 6.278 -44.042 1.00 51.62 577 SER A CA 1
ATOM 4528 C C . SER A 1 577 ? 32.524 6.340 -43.646 1.00 51.62 577 SER A C 1
ATOM 4530 O O . SER A 1 577 ? 33.351 5.532 -44.068 1.00 51.62 577 SER A O 1
ATOM 4532 N N . ASN A 1 578 ? 32.903 7.338 -42.850 1.00 49.97 578 ASN A N 1
ATOM 4533 C CA . ASN A 1 578 ? 34.312 7.587 -42.514 1.00 49.97 578 ASN A CA 1
ATOM 4534 C C . ASN A 1 578 ? 34.952 6.561 -41.556 1.00 49.97 578 ASN A C 1
ATOM 4536 O O . ASN A 1 578 ? 36.089 6.769 -41.130 1.00 49.97 578 ASN A O 1
ATOM 4540 N N . LEU A 1 579 ? 34.248 5.494 -41.156 1.00 64.00 579 LEU A N 1
ATOM 4541 C CA . LEU A 1 579 ? 34.669 4.637 -40.047 1.00 64.00 579 LEU A CA 1
ATOM 4542 C C . LEU A 1 579 ? 34.450 3.152 -40.330 1.00 64.00 579 LEU A C 1
ATOM 4544 O O . LEU A 1 579 ? 33.375 2.733 -40.740 1.00 64.00 579 LEU A O 1
ATOM 4548 N N . LEU A 1 580 ? 35.497 2.362 -40.083 1.00 70.06 580 LEU A N 1
ATOM 4549 C CA . LEU A 1 580 ? 35.488 0.902 -40.148 1.00 70.06 580 LEU A CA 1
ATOM 4550 C C . LEU A 1 580 ? 35.838 0.361 -38.763 1.00 70.06 580 LEU A C 1
ATOM 4552 O O . LEU A 1 580 ? 36.996 0.406 -38.342 1.00 70.06 580 LEU A O 1
ATOM 4556 N N . TYR A 1 581 ? 34.844 -0.163 -38.057 1.00 78.25 581 TYR A N 1
ATOM 4557 C CA . TYR A 1 581 ? 35.033 -0.796 -36.761 1.00 78.25 581 TYR A CA 1
ATOM 4558 C C . TYR A 1 581 ? 35.407 -2.264 -36.945 1.00 78.25 581 TYR A C 1
ATOM 4560 O O . TYR A 1 581 ? 34.627 -3.059 -37.475 1.00 78.25 581 TYR A O 1
ATOM 4568 N N . ARG A 1 582 ? 36.610 -2.627 -36.491 1.00 76.25 582 ARG A N 1
ATOM 4569 C CA . ARG A 1 582 ? 37.084 -4.018 -36.380 1.00 76.25 582 ARG A CA 1
ATOM 4570 C C . ARG A 1 582 ? 36.779 -4.589 -35.002 1.00 76.25 582 ARG A C 1
ATOM 4572 O O . ARG A 1 582 ? 36.660 -3.825 -34.041 1.00 76.25 582 ARG A O 1
ATOM 4579 N N . ARG A 1 583 ? 36.780 -5.920 -34.874 1.00 78.19 583 ARG A N 1
ATOM 4580 C CA . ARG A 1 583 ? 36.528 -6.624 -33.605 1.00 78.19 583 ARG A CA 1
ATOM 4581 C C . ARG A 1 583 ? 37.461 -6.197 -32.473 1.00 78.19 583 ARG A C 1
ATOM 4583 O O . ARG A 1 583 ? 37.044 -6.159 -31.321 1.00 78.19 583 ARG A O 1
ATOM 4590 N N . SER A 1 584 ? 38.726 -5.901 -32.774 1.00 76.81 584 SER A N 1
ATOM 4591 C CA . SER A 1 584 ? 39.711 -5.488 -31.765 1.00 76.81 584 SER A CA 1
ATOM 4592 C C . SER A 1 584 ? 39.378 -4.136 -31.138 1.00 76.81 584 SER A C 1
ATOM 4594 O O . SER A 1 584 ? 39.533 -3.979 -29.933 1.00 76.81 584 SER A O 1
ATOM 4596 N N . LEU A 1 585 ? 38.882 -3.191 -31.940 1.00 78.06 585 LEU A N 1
ATOM 4597 C CA . LEU A 1 585 ? 38.532 -1.844 -31.493 1.00 78.06 585 LEU A CA 1
ATOM 4598 C C . LEU A 1 585 ? 37.262 -1.859 -30.638 1.00 78.06 585 LEU A C 1
ATOM 4600 O O . LEU A 1 585 ? 37.232 -1.275 -29.566 1.00 78.06 585 LEU A O 1
ATOM 4604 N N . VAL A 1 586 ? 36.232 -2.587 -31.069 1.00 79.94 586 VAL A N 1
ATOM 4605 C CA . VAL A 1 586 ? 34.965 -2.696 -30.324 1.00 79.94 586 VAL A CA 1
ATOM 4606 C C . VAL A 1 586 ? 35.101 -3.434 -28.989 1.00 79.94 586 VAL A C 1
ATOM 4608 O O . VAL A 1 586 ? 34.296 -3.229 -28.086 1.00 79.94 586 VAL A O 1
ATOM 4611 N N . LYS A 1 587 ? 36.122 -4.288 -28.849 1.00 80.94 587 LYS A N 1
ATOM 4612 C CA . LYS A 1 587 ? 36.461 -4.963 -27.588 1.00 80.94 587 LYS A CA 1
ATOM 4613 C C . LYS A 1 587 ? 37.301 -4.100 -26.646 1.00 80.94 587 LYS A C 1
ATOM 4615 O O . LYS A 1 587 ? 37.512 -4.505 -25.503 1.00 80.94 587 LYS A O 1
ATOM 4620 N N . ASP A 1 588 ? 37.787 -2.948 -27.099 1.00 81.56 588 ASP A N 1
ATOM 4621 C CA . ASP A 1 588 ? 38.522 -2.022 -26.248 1.00 81.56 588 ASP A CA 1
ATOM 4622 C C . ASP A 1 588 ? 37.569 -1.385 -25.226 1.00 81.56 588 ASP A C 1
ATOM 4624 O O . ASP A 1 588 ? 36.533 -0.815 -25.570 1.00 81.56 588 ASP A O 1
ATOM 4628 N N . VAL A 1 589 ? 37.931 -1.473 -23.946 1.00 75.56 589 VAL A N 1
ATOM 4629 C CA . VAL A 1 589 ? 37.139 -0.942 -22.828 1.00 75.56 589 VAL A CA 1
ATOM 4630 C C . VAL A 1 589 ? 36.961 0.579 -22.933 1.00 75.56 589 VAL A C 1
ATOM 4632 O O . VAL A 1 589 ? 35.969 1.106 -22.431 1.00 75.56 589 VAL A O 1
ATOM 4635 N N . GLY A 1 590 ? 37.883 1.282 -23.598 1.00 84.31 590 GLY A N 1
ATOM 4636 C CA . GLY A 1 590 ? 37.818 2.726 -23.815 1.00 84.31 590 GLY A CA 1
ATOM 4637 C C . GLY A 1 590 ? 37.023 3.154 -25.049 1.00 84.31 590 GLY A C 1
ATOM 4638 O O . GLY A 1 590 ? 36.844 4.351 -25.253 1.00 84.31 590 GLY A O 1
ATOM 4639 N N . PHE A 1 591 ? 36.562 2.229 -25.899 1.00 86.50 591 PHE A N 1
ATOM 4640 C CA . PHE A 1 591 ? 35.962 2.583 -27.192 1.00 86.50 591 PHE A CA 1
ATOM 4641 C C . PHE A 1 591 ? 34.676 3.405 -27.065 1.00 86.50 591 PHE A C 1
ATOM 4643 O O . PHE A 1 591 ? 34.476 4.360 -27.810 1.00 86.50 591 PHE A O 1
ATOM 4650 N N . VAL A 1 592 ? 33.823 3.069 -26.103 1.00 90.50 592 VAL A N 1
ATOM 4651 C CA . VAL A 1 592 ? 32.496 3.675 -25.947 1.00 90.50 592 VAL A CA 1
ATOM 4652 C C . VAL A 1 592 ? 32.465 4.676 -24.786 1.00 90.50 592 VAL A C 1
ATOM 4654 O O . VAL A 1 592 ? 33.261 4.547 -23.854 1.00 90.50 592 VAL A O 1
ATOM 4657 N N . PRO A 1 593 ? 31.544 5.660 -24.789 1.00 92.06 593 PRO A N 1
ATOM 4658 C CA . PRO A 1 593 ? 31.411 6.623 -23.698 1.00 92.06 593 PRO A CA 1
ATOM 4659 C C . PRO A 1 593 ? 31.208 5.961 -22.329 1.00 92.06 593 PRO A C 1
ATOM 4661 O O . PRO A 1 593 ? 30.592 4.899 -22.212 1.00 92.06 593 PRO A O 1
ATOM 4664 N N . SER A 1 594 ? 31.681 6.621 -21.268 1.00 90.38 594 SER A N 1
ATOM 4665 C CA . SER A 1 594 ? 31.495 6.134 -19.896 1.00 90.38 594 SER A CA 1
ATOM 4666 C C . SER A 1 594 ? 30.013 5.894 -19.582 1.00 90.38 594 SER A C 1
ATOM 4668 O O . SER A 1 594 ? 29.151 6.704 -19.922 1.00 90.38 594 SER A O 1
ATOM 4670 N N . GLY A 1 595 ? 29.713 4.763 -18.942 1.00 89.94 595 GLY A N 1
ATOM 4671 C CA . GLY A 1 595 ? 28.340 4.332 -18.661 1.00 89.94 595 GLY A CA 1
ATOM 4672 C C . GLY A 1 595 ? 27.625 3.642 -19.828 1.00 89.94 595 GLY A C 1
ATOM 4673 O O . GLY A 1 595 ? 26.481 3.236 -19.654 1.00 89.94 595 GLY A O 1
ATOM 4674 N N . TRP A 1 596 ? 28.280 3.452 -20.977 1.00 93.44 596 TRP A N 1
ATOM 4675 C CA . TRP A 1 596 ? 27.743 2.717 -22.127 1.00 93.44 596 TRP A CA 1
ATOM 4676 C C . TRP A 1 596 ? 28.578 1.470 -22.436 1.00 93.44 596 TRP A C 1
ATOM 4678 O O . TRP A 1 596 ? 29.705 1.314 -21.961 1.00 93.44 596 TRP A O 1
ATOM 4688 N N . GLN A 1 597 ? 27.999 0.536 -23.186 1.00 93.50 597 GLN A N 1
ATOM 4689 C CA . GLN A 1 597 ? 28.663 -0.670 -23.681 1.00 93.50 597 GLN A CA 1
ATOM 4690 C C . GLN A 1 597 ? 28.071 -1.118 -25.011 1.00 93.50 597 GLN A C 1
ATOM 4692 O O . GLN A 1 597 ? 26.926 -0.805 -25.332 1.00 93.50 597 GLN A O 1
ATOM 4697 N N . ILE A 1 598 ? 28.844 -1.896 -25.762 1.00 92.88 598 ILE A N 1
ATOM 4698 C CA . ILE A 1 598 ? 28.322 -2.624 -26.917 1.00 92.88 598 ILE A CA 1
ATOM 4699 C C . ILE A 1 598 ? 27.458 -3.787 -26.405 1.00 92.88 598 ILE A C 1
ATOM 4701 O O . ILE A 1 598 ? 27.897 -4.485 -25.485 1.00 92.88 598 ILE A O 1
ATOM 4705 N N . PRO A 1 599 ? 26.258 -4.015 -26.966 1.00 93.00 599 PRO A N 1
ATOM 4706 C CA . PRO A 1 599 ? 25.402 -5.126 -26.573 1.00 93.00 599 PRO A CA 1
ATOM 4707 C C . PRO A 1 599 ? 26.065 -6.489 -26.803 1.00 93.00 599 PRO A C 1
ATOM 4709 O O . PRO A 1 599 ? 26.821 -6.685 -27.755 1.00 93.00 599 PRO A O 1
ATOM 4712 N N . SER A 1 600 ? 25.751 -7.451 -25.942 1.00 93.12 600 SER A N 1
ATOM 4713 C CA . SER A 1 600 ? 26.134 -8.857 -26.130 1.00 93.12 600 SER A CA 1
ATOM 4714 C C . SER A 1 600 ? 25.152 -9.602 -27.035 1.00 93.12 600 SER A C 1
ATOM 4716 O O . SER A 1 600 ? 24.017 -9.166 -27.242 1.00 93.12 600 SER A O 1
ATOM 4718 N N . SER A 1 601 ? 25.555 -10.780 -27.509 1.00 93.31 601 SER A N 1
ATOM 4719 C CA . SER A 1 601 ? 24.692 -11.709 -28.240 1.00 93.31 601 SER A CA 1
ATOM 4720 C C . SER A 1 601 ? 23.424 -12.084 -27.462 1.00 93.31 601 SER A C 1
ATOM 4722 O O . SER A 1 601 ? 22.386 -12.322 -28.075 1.00 93.31 601 SER A O 1
ATOM 4724 N N . THR A 1 602 ? 23.480 -12.100 -26.124 1.00 94.00 602 THR A N 1
ATOM 4725 C CA . THR A 1 602 ? 22.330 -12.394 -25.256 1.00 94.00 602 THR A CA 1
ATOM 4726 C C . THR A 1 602 ? 21.209 -11.376 -25.428 1.00 94.00 602 THR A C 1
ATOM 4728 O O . THR A 1 602 ? 20.091 -11.788 -25.714 1.00 94.00 602 THR A O 1
ATOM 4731 N N . HIS A 1 603 ? 21.505 -10.073 -25.360 1.00 93.12 603 HIS A N 1
ATOM 4732 C CA . HIS A 1 603 ? 20.491 -9.015 -25.497 1.00 93.12 603 HIS A CA 1
ATOM 4733 C C . HIS A 1 603 ? 19.688 -9.166 -26.797 1.00 93.12 603 HIS A C 1
ATOM 4735 O O . HIS A 1 603 ? 18.466 -9.068 -26.849 1.00 93.12 603 HIS A O 1
ATOM 4741 N N . TYR A 1 604 ? 20.403 -9.461 -27.873 1.00 92.06 604 TYR A N 1
ATOM 4742 C CA . TYR A 1 604 ? 19.841 -9.676 -29.193 1.00 92.06 604 TYR A CA 1
ATOM 4743 C C . TYR A 1 604 ? 19.001 -10.957 -29.302 1.00 92.06 604 TYR A C 1
ATOM 4745 O O . TYR A 1 604 ? 17.914 -10.941 -29.884 1.00 92.06 604 TYR A O 1
ATOM 4753 N N . LYS A 1 605 ? 19.472 -12.062 -28.713 1.00 92.69 605 LYS A N 1
ATOM 4754 C CA . LYS A 1 605 ? 18.720 -13.325 -28.638 1.00 92.69 605 LYS A CA 1
ATOM 4755 C C . LYS A 1 605 ? 17.439 -13.172 -27.818 1.00 92.69 605 LYS A C 1
ATOM 4757 O O . LYS A 1 605 ? 16.428 -13.771 -28.169 1.00 92.69 605 LYS A O 1
ATOM 4762 N N . GLU A 1 606 ? 17.449 -12.351 -26.771 1.00 92.44 606 GLU A N 1
ATOM 4763 C CA . GLU A 1 606 ? 16.253 -12.033 -25.983 1.00 92.44 606 GLU A CA 1
ATOM 4764 C C . GLU A 1 606 ? 15.219 -11.262 -26.810 1.00 92.44 606 GLU A C 1
ATOM 4766 O O . GLU A 1 606 ? 14.030 -11.581 -26.756 1.00 92.44 606 GLU A O 1
ATOM 4771 N N . ILE A 1 607 ? 15.657 -10.312 -27.648 1.00 90.94 607 ILE A N 1
ATOM 4772 C CA . ILE A 1 607 ? 14.752 -9.629 -28.583 1.00 90.94 607 ILE A CA 1
ATOM 4773 C C . ILE A 1 607 ? 14.144 -10.641 -29.556 1.00 90.94 607 ILE A C 1
ATOM 4775 O O . ILE A 1 607 ? 12.925 -10.685 -29.717 1.00 90.94 607 ILE A O 1
ATOM 4779 N N . GLN A 1 608 ? 14.966 -11.511 -30.149 1.00 89.56 608 GLN A N 1
ATOM 4780 C CA . GLN A 1 608 ? 14.490 -12.561 -31.052 1.00 89.56 608 GLN A CA 1
ATOM 4781 C C . GLN A 1 608 ? 13.484 -13.505 -30.369 1.00 89.56 608 GLN A C 1
ATOM 4783 O O . GLN A 1 608 ? 12.468 -13.867 -30.971 1.00 89.56 608 GLN A O 1
ATOM 4788 N N . ALA A 1 609 ? 13.724 -13.870 -29.106 1.00 90.81 609 ALA A N 1
ATOM 4789 C CA . ALA A 1 609 ? 12.824 -14.709 -28.321 1.00 90.81 609 ALA A CA 1
ATOM 4790 C C . ALA A 1 609 ? 11.471 -14.028 -28.068 1.00 90.81 609 ALA A C 1
ATOM 4792 O O . ALA A 1 609 ? 10.432 -14.663 -28.245 1.00 90.81 609 ALA A O 1
ATOM 4793 N N . MET A 1 610 ? 11.462 -12.737 -27.720 1.00 90.06 610 MET A N 1
ATOM 4794 C CA . MET A 1 610 ? 10.227 -11.967 -27.541 1.00 90.06 610 MET A CA 1
ATOM 4795 C C . MET A 1 610 ? 9.430 -11.865 -28.846 1.00 90.06 610 MET A C 1
ATOM 4797 O O . MET A 1 610 ? 8.235 -12.160 -28.855 1.00 90.06 610 MET A O 1
ATOM 4801 N N . LEU A 1 611 ? 10.090 -11.514 -29.954 1.00 87.94 611 LEU A N 1
ATOM 4802 C CA . LEU A 1 611 ? 9.437 -11.408 -31.261 1.00 87.94 611 LEU A CA 1
ATOM 4803 C C . LEU A 1 611 ? 8.819 -12.748 -31.675 1.00 87.94 611 LEU A C 1
ATOM 4805 O O . LEU A 1 611 ? 7.678 -12.789 -32.127 1.00 87.94 611 LEU A O 1
ATOM 4809 N N . THR A 1 612 ? 9.526 -13.852 -31.426 1.00 89.56 612 THR A N 1
ATOM 4810 C CA . THR A 1 612 ? 9.012 -15.208 -31.667 1.00 89.56 612 THR A CA 1
ATOM 4811 C C . THR A 1 612 ? 7.812 -15.525 -30.771 1.00 89.56 612 THR A C 1
ATOM 4813 O O . THR A 1 612 ? 6.783 -15.981 -31.265 1.00 89.56 612 THR A O 1
ATOM 4816 N N . ARG A 1 613 ? 7.909 -15.250 -29.461 1.00 89.31 613 ARG A N 1
ATOM 4817 C CA . ARG A 1 613 ? 6.844 -15.502 -28.474 1.00 89.31 613 ARG A CA 1
ATOM 4818 C C . ARG A 1 613 ? 5.534 -14.808 -28.847 1.00 89.31 613 ARG A C 1
ATOM 4820 O O . ARG A 1 613 ? 4.472 -15.393 -28.656 1.00 89.31 613 ARG A O 1
ATOM 4827 N N . TYR A 1 614 ? 5.611 -13.590 -29.378 1.00 87.81 614 TYR A N 1
ATOM 4828 C CA . TYR A 1 614 ? 4.447 -12.794 -29.775 1.00 87.81 614 TYR A CA 1
ATOM 4829 C C . TYR A 1 614 ? 4.103 -12.893 -31.268 1.00 87.81 614 TYR A C 1
ATOM 4831 O O . TYR A 1 614 ? 3.241 -12.155 -31.739 1.00 87.81 614 TYR A O 1
ATOM 4839 N N . ASN A 1 615 ? 4.737 -13.814 -32.006 1.00 88.44 615 ASN A N 1
ATOM 4840 C CA . ASN A 1 615 ? 4.536 -14.015 -33.444 1.00 88.44 615 ASN A CA 1
ATOM 4841 C C . ASN A 1 615 ? 4.670 -12.714 -34.263 1.00 88.44 615 ASN A C 1
ATOM 4843 O O . ASN A 1 615 ? 3.880 -12.425 -35.165 1.00 88.44 615 ASN A O 1
ATOM 4847 N N . LEU A 1 616 ? 5.662 -11.901 -33.910 1.00 87.06 616 LEU A N 1
ATOM 4848 C CA . LEU A 1 616 ? 5.961 -10.631 -34.555 1.00 87.06 616 LEU A CA 1
ATOM 4849 C C . LEU A 1 616 ? 6.957 -10.838 -35.693 1.00 87.06 616 LEU A C 1
ATOM 4851 O O . LEU A 1 616 ? 7.916 -11.604 -35.578 1.00 87.06 616 LEU A O 1
ATOM 4855 N N . ASN A 1 617 ? 6.755 -10.120 -36.797 1.00 84.19 617 ASN A N 1
ATOM 4856 C CA . ASN A 1 617 ? 7.665 -10.186 -37.932 1.00 84.19 617 ASN A CA 1
ATOM 4857 C C . ASN A 1 617 ? 9.007 -9.535 -37.564 1.00 84.19 617 ASN A C 1
ATOM 4859 O O . ASN A 1 617 ? 9.097 -8.318 -37.380 1.00 84.19 617 ASN A O 1
ATOM 4863 N N . THR A 1 618 ? 10.060 -10.347 -37.490 1.00 78.25 618 THR A N 1
ATOM 4864 C CA . THR A 1 618 ? 11.403 -9.892 -37.120 1.00 78.25 618 THR A CA 1
ATOM 4865 C C . THR A 1 618 ? 11.971 -8.859 -38.088 1.00 78.25 618 THR A C 1
ATOM 4867 O O . THR A 1 618 ? 12.594 -7.909 -37.633 1.00 78.25 618 THR A O 1
ATOM 4870 N N . GLY A 1 619 ? 11.722 -8.988 -39.394 1.00 75.00 619 GLY A N 1
ATOM 4871 C CA . GLY A 1 619 ? 12.215 -8.049 -40.409 1.00 75.00 619 GLY A CA 1
ATOM 4872 C C . GLY A 1 619 ? 11.490 -6.699 -40.407 1.00 75.00 619 GLY A C 1
ATOM 4873 O O . GLY A 1 619 ? 12.027 -5.716 -40.900 1.00 75.00 619 GLY A O 1
ATOM 4874 N N . GLN A 1 620 ? 10.291 -6.629 -39.815 1.00 80.19 620 GLN A N 1
ATOM 4875 C CA . GLN A 1 620 ? 9.505 -5.392 -39.682 1.00 80.19 620 GLN A CA 1
ATOM 4876 C C . GLN A 1 620 ? 9.571 -4.777 -38.278 1.00 80.19 620 GLN A C 1
ATOM 4878 O O . GLN A 1 620 ? 9.061 -3.682 -38.058 1.00 80.19 620 GLN A O 1
ATOM 4883 N N . SER A 1 621 ? 10.177 -5.479 -37.316 1.00 84.19 621 SER A N 1
ATOM 4884 C CA . SER A 1 621 ? 10.312 -5.012 -35.928 1.00 84.19 621 SER A CA 1
ATOM 4885 C C . SER A 1 621 ? 11.470 -4.029 -35.739 1.00 84.19 621 SER A C 1
ATOM 4887 O O . SER A 1 621 ? 11.489 -3.293 -34.752 1.00 84.19 621 SER A O 1
ATOM 4889 N N . PHE A 1 622 ? 12.394 -3.999 -36.702 1.00 84.50 622 PHE A N 1
ATOM 4890 C CA . PHE A 1 622 ? 13.519 -3.074 -36.815 1.00 84.50 622 PHE A CA 1
ATOM 4891 C C . PHE A 1 622 ? 13.388 -2.276 -38.108 1.00 84.50 622 PHE A C 1
ATOM 4893 O O . PHE A 1 622 ? 12.782 -2.742 -39.075 1.00 84.50 622 PHE A O 1
ATOM 4900 N N . ARG A 1 623 ? 13.996 -1.091 -38.158 1.00 84.81 623 ARG A N 1
ATOM 4901 C CA . ARG A 1 623 ? 14.241 -0.444 -39.439 1.00 84.81 623 ARG A CA 1
ATOM 4902 C C . ARG A 1 623 ? 15.369 -1.207 -40.130 1.00 84.81 623 ARG A C 1
ATOM 4904 O O . ARG A 1 623 ? 16.313 -1.646 -39.492 1.00 84.81 623 ARG A O 1
ATOM 4911 N N . ASN A 1 624 ? 15.253 -1.400 -41.436 1.00 80.19 624 ASN A N 1
ATOM 4912 C CA . ASN A 1 624 ? 16.328 -1.992 -42.233 1.00 80.19 624 ASN A CA 1
ATOM 4913 C C . ASN A 1 624 ? 16.677 -1.137 -43.455 1.00 80.19 624 ASN A C 1
ATOM 4915 O O . ASN A 1 624 ? 17.791 -1.225 -43.965 1.00 80.19 624 ASN A O 1
ATOM 4919 N N . ASN A 1 625 ? 15.762 -0.263 -43.884 1.00 81.88 625 ASN A N 1
ATOM 4920 C CA . ASN A 1 625 ? 15.927 0.621 -45.028 1.00 81.88 625 ASN A CA 1
ATOM 4921 C C . ASN A 1 625 ? 15.676 2.085 -44.611 1.00 81.88 625 ASN A C 1
ATOM 4923 O O . ASN A 1 625 ? 14.604 2.395 -44.079 1.00 81.88 625 ASN A O 1
ATOM 4927 N N . PRO A 1 626 ? 16.629 3.001 -44.856 1.00 79.00 626 PRO A N 1
ATOM 4928 C CA . PRO A 1 626 ? 16.502 4.411 -44.479 1.00 79.00 626 PRO A CA 1
ATOM 4929 C C . PRO A 1 626 ? 15.397 5.135 -45.266 1.00 79.00 626 PRO A C 1
ATOM 4931 O O . PRO A 1 626 ? 14.844 6.112 -44.773 1.00 79.00 626 PRO A O 1
ATOM 4934 N N . ASN A 1 627 ? 15.015 4.633 -46.444 1.00 80.31 627 ASN A N 1
ATOM 4935 C CA . ASN A 1 627 ? 14.033 5.258 -47.334 1.00 80.31 627 ASN A CA 1
ATOM 4936 C C . ASN A 1 627 ? 12.593 4.757 -47.118 1.00 80.31 627 ASN A C 1
ATOM 4938 O O . ASN A 1 627 ? 11.661 5.288 -47.723 1.00 80.31 627 ASN A O 1
ATOM 4942 N N . VAL A 1 628 ? 12.387 3.731 -46.284 1.00 76.62 628 VAL A N 1
ATOM 4943 C CA . VAL A 1 628 ? 11.042 3.231 -45.965 1.00 76.62 628 VAL A CA 1
ATOM 4944 C C . VAL A 1 628 ? 10.340 4.212 -45.027 1.00 76.62 628 VAL A C 1
ATOM 4946 O O . VAL A 1 628 ? 10.904 4.645 -44.024 1.00 76.62 628 VAL A O 1
ATOM 4949 N N . GLN A 1 629 ? 9.099 4.570 -45.367 1.00 70.31 629 GLN A N 1
ATOM 4950 C CA . GLN A 1 629 ? 8.257 5.423 -44.530 1.00 70.31 629 GLN A CA 1
ATOM 4951 C C . GLN A 1 629 ? 7.693 4.637 -43.341 1.00 70.31 629 GLN A C 1
ATOM 4953 O O . GLN A 1 629 ? 7.212 3.517 -43.502 1.00 70.31 629 GLN A O 1
ATOM 4958 N N . GLY A 1 630 ? 7.694 5.266 -42.166 1.00 70.94 630 GLY A N 1
ATOM 4959 C CA . GLY A 1 630 ? 7.222 4.675 -40.913 1.00 70.94 630 GLY A CA 1
ATOM 4960 C C . GLY A 1 630 ? 8.357 4.410 -39.927 1.00 70.94 630 GLY A C 1
ATOM 4961 O O . GLY A 1 630 ? 9.528 4.600 -40.243 1.00 70.94 630 GLY A O 1
ATOM 4962 N N . ASN A 1 631 ? 7.985 3.993 -38.718 1.00 74.50 631 ASN A N 1
ATOM 4963 C CA . ASN A 1 631 ? 8.921 3.677 -37.641 1.00 74.50 631 ASN A CA 1
ATOM 4964 C C . ASN A 1 631 ? 8.874 2.195 -37.317 1.00 74.50 631 ASN A C 1
ATOM 4966 O O . ASN A 1 631 ? 7.808 1.574 -37.353 1.00 74.50 631 ASN A O 1
ATOM 4970 N N . ALA A 1 632 ? 10.013 1.668 -36.890 1.00 84.00 632 ALA A N 1
ATOM 4971 C CA . ALA A 1 632 ? 10.081 0.324 -36.350 1.00 84.00 632 ALA A CA 1
ATOM 4972 C C . ALA A 1 632 ? 9.257 0.245 -35.052 1.00 84.00 632 ALA A C 1
ATOM 4974 O O . ALA A 1 632 ? 9.380 1.149 -34.220 1.00 84.00 632 ALA A O 1
ATOM 4975 N N . PRO A 1 633 ? 8.454 -0.807 -34.809 1.00 84.50 633 PRO A N 1
ATOM 4976 C CA . PRO A 1 633 ? 7.731 -1.000 -33.552 1.00 84.50 633 PRO A CA 1
ATOM 4977 C C . PRO A 1 633 ? 8.634 -0.862 -32.321 1.00 84.50 633 PRO A C 1
ATOM 4979 O O . PRO A 1 633 ? 8.320 -0.068 -31.434 1.00 84.50 633 PRO A O 1
ATOM 4982 N N . LEU A 1 634 ? 9.815 -1.498 -32.333 1.00 88.19 634 LEU A N 1
ATOM 4983 C CA . LEU A 1 634 ? 10.823 -1.403 -31.265 1.00 88.19 634 LEU A CA 1
ATOM 4984 C C . LEU A 1 634 ? 11.455 -0.010 -31.119 1.00 88.19 634 LEU A C 1
ATOM 4986 O O . LEU A 1 634 ? 12.255 0.198 -30.216 1.00 88.19 634 LEU A O 1
ATOM 4990 N N . GLY A 1 635 ? 11.136 0.933 -32.010 1.00 87.31 635 GLY A N 1
ATOM 4991 C CA . GLY A 1 635 ? 11.736 2.265 -32.053 1.00 87.31 635 GLY A CA 1
ATOM 4992 C C . GLY A 1 635 ? 13.206 2.242 -32.461 1.00 87.31 635 GLY A C 1
ATOM 4993 O O . GLY A 1 635 ? 13.921 3.197 -32.191 1.00 87.31 635 GLY A O 1
ATOM 4994 N N . TYR A 1 636 ? 13.655 1.154 -33.085 1.00 86.31 636 TYR A N 1
ATOM 4995 C CA . TYR A 1 636 ? 15.014 0.953 -33.564 1.00 86.31 636 TYR A CA 1
ATOM 4996 C C . TYR A 1 636 ? 15.147 1.512 -34.989 1.00 86.31 636 TYR A C 1
ATOM 4998 O O . TYR A 1 636 ? 14.686 0.887 -35.942 1.00 86.31 636 TYR A O 1
ATOM 5006 N N . GLU A 1 637 ? 15.760 2.690 -35.136 1.00 83.88 637 GLU A N 1
ATOM 5007 C CA . GLU A 1 637 ? 15.757 3.485 -36.378 1.00 83.88 637 GLU A CA 1
ATOM 5008 C C . GLU A 1 637 ? 17.129 3.571 -37.050 1.00 83.88 637 GLU A C 1
ATOM 5010 O O . GLU A 1 637 ? 17.543 4.627 -37.519 1.00 83.88 637 GLU A O 1
ATOM 5015 N N . ALA A 1 638 ? 17.848 2.459 -37.095 1.00 79.19 638 ALA A N 1
ATOM 5016 C CA . ALA A 1 638 ? 19.002 2.322 -37.971 1.00 79.19 638 ALA A CA 1
ATOM 5017 C C . ALA A 1 638 ? 18.717 1.254 -39.023 1.00 79.19 638 ALA A C 1
ATOM 5019 O O . ALA A 1 638 ? 17.977 0.328 -38.712 1.00 79.19 638 ALA A O 1
ATOM 5020 N N . PRO A 1 639 ? 19.274 1.359 -40.235 1.00 79.56 639 PRO A N 1
ATOM 5021 C CA . PRO A 1 639 ? 20.211 2.383 -40.691 1.00 79.56 639 PRO A CA 1
ATOM 5022 C C . PRO A 1 639 ? 19.516 3.728 -40.924 1.00 79.56 639 PRO A C 1
ATOM 5024 O O . PRO A 1 639 ? 18.336 3.775 -41.285 1.00 79.56 639 PRO A O 1
ATOM 5027 N N . THR A 1 640 ? 20.251 4.819 -40.716 1.00 77.88 640 THR A N 1
ATOM 5028 C CA . THR A 1 640 ? 19.778 6.187 -40.978 1.00 77.88 640 THR A CA 1
ATOM 5029 C C . THR A 1 640 ? 20.173 6.674 -42.373 1.00 77.88 640 THR A C 1
ATOM 5031 O O . THR A 1 640 ? 19.583 7.632 -42.868 1.00 77.88 640 THR A O 1
ATOM 5034 N N . SER A 1 641 ? 21.109 5.987 -43.040 1.00 78.38 641 SER A N 1
ATOM 5035 C CA . SER A 1 641 ? 21.555 6.264 -44.409 1.00 78.38 641 SER A CA 1
ATOM 5036 C C . SER A 1 641 ? 21.723 4.985 -45.237 1.00 78.38 641 SER A C 1
ATOM 5038 O O . SER A 1 641 ? 21.952 3.900 -44.708 1.00 78.38 641 SER A O 1
ATOM 5040 N N . GLU A 1 642 ? 21.635 5.098 -46.566 1.00 77.62 642 GLU A N 1
ATOM 5041 C CA . GLU A 1 642 ? 21.914 3.980 -47.485 1.00 77.62 642 GLU A CA 1
ATOM 5042 C C . GLU A 1 642 ? 23.407 3.618 -47.508 1.00 77.62 642 GLU A C 1
ATOM 5044 O O . GLU A 1 642 ? 23.796 2.552 -47.981 1.00 77.62 642 GLU A O 1
ATOM 5049 N N . HIS A 1 643 ? 24.244 4.496 -46.954 1.00 74.38 643 HIS A N 1
ATOM 5050 C CA . HIS A 1 643 ? 25.681 4.299 -46.788 1.00 74.38 643 HIS A CA 1
ATOM 5051 C C . HIS A 1 643 ? 26.057 3.614 -45.464 1.00 74.38 643 HIS A C 1
ATOM 5053 O O . HIS A 1 643 ? 27.241 3.411 -45.199 1.00 74.38 643 HIS A O 1
ATOM 5059 N N . ASP A 1 644 ? 25.075 3.239 -44.642 1.00 77.88 644 ASP A N 1
ATOM 5060 C CA . ASP A 1 644 ? 25.298 2.391 -43.468 1.00 77.88 644 ASP A CA 1
ATOM 5061 C C . ASP A 1 644 ? 25.511 0.923 -43.870 1.00 77.88 644 ASP A C 1
ATOM 5063 O O . ASP A 1 644 ? 25.391 0.560 -45.041 1.00 77.88 644 ASP A O 1
ATOM 5067 N N . GLY A 1 645 ? 25.836 0.069 -42.895 1.00 79.62 645 GLY A N 1
ATOM 5068 C CA . GLY A 1 645 ? 25.978 -1.374 -43.088 1.00 79.62 645 GLY A CA 1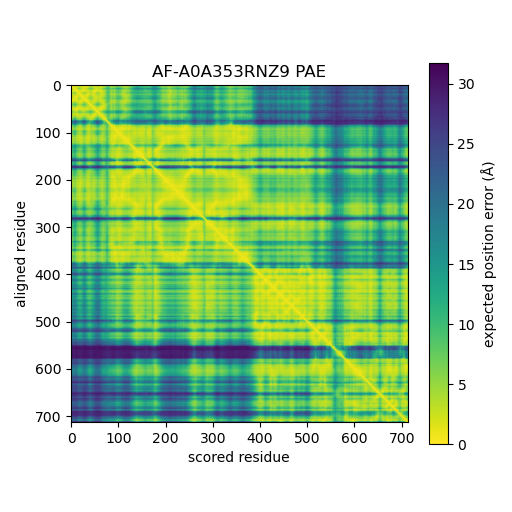
ATOM 5069 C C . GLY A 1 645 ? 27.385 -1.891 -42.791 1.00 79.62 645 GLY A C 1
ATOM 5070 O O . GLY A 1 645 ? 28.006 -1.511 -41.793 1.00 79.62 645 GLY A O 1
ATOM 5071 N N . TRP A 1 646 ? 27.880 -2.819 -43.609 1.00 82.44 646 TRP A N 1
ATOM 5072 C CA . TRP A 1 646 ? 29.140 -3.514 -43.336 1.00 82.44 646 TRP A CA 1
ATOM 5073 C C . TRP A 1 646 ? 29.843 -4.036 -44.593 1.00 82.44 646 TRP A C 1
ATOM 5075 O O . TRP A 1 646 ? 29.281 -4.085 -45.689 1.00 82.44 646 TRP A O 1
ATOM 5085 N N . ILE A 1 647 ? 31.116 -4.401 -44.435 1.00 78.38 647 ILE A N 1
ATOM 5086 C CA . ILE A 1 647 ? 31.986 -4.856 -45.520 1.00 78.38 647 ILE A CA 1
ATOM 5087 C C . ILE A 1 647 ? 32.632 -6.186 -45.143 1.00 78.38 647 ILE A C 1
ATOM 5089 O O . ILE A 1 647 ? 33.116 -6.369 -44.022 1.00 78.38 647 ILE A O 1
ATOM 5093 N N . LYS A 1 648 ? 32.689 -7.099 -46.116 1.00 79.50 648 LYS A N 1
ATOM 5094 C CA . LYS A 1 648 ? 33.462 -8.340 -46.048 1.00 79.50 648 LYS A CA 1
ATOM 5095 C C . LYS A 1 648 ? 34.671 -8.263 -46.966 1.00 79.50 648 LYS A C 1
ATOM 5097 O O . LYS A 1 648 ? 34.505 -8.036 -48.160 1.00 79.50 648 LYS A O 1
ATOM 5102 N N . ILE A 1 649 ? 35.863 -8.533 -46.453 1.00 75.75 649 ILE A N 1
ATOM 5103 C CA . ILE A 1 649 ? 37.046 -8.765 -47.286 1.00 75.75 649 ILE A CA 1
ATOM 5104 C C . ILE A 1 649 ? 36.974 -10.199 -47.824 1.00 75.75 649 ILE A C 1
ATOM 5106 O O . ILE A 1 649 ? 36.904 -11.150 -47.048 1.00 75.75 649 ILE A O 1
ATOM 5110 N N . ILE A 1 650 ? 36.948 -10.358 -49.148 1.00 78.19 650 ILE A N 1
ATOM 5111 C CA . ILE A 1 650 ? 36.861 -11.669 -49.812 1.00 78.19 650 ILE A CA 1
ATOM 5112 C C . ILE A 1 650 ? 38.258 -12.215 -50.109 1.00 78.19 650 ILE A C 1
ATOM 5114 O O . ILE A 1 650 ? 38.502 -13.410 -49.940 1.00 78.19 650 ILE A O 1
ATOM 5118 N N . ARG A 1 651 ? 39.168 -11.353 -50.576 1.00 71.69 651 ARG A N 1
ATOM 5119 C CA . ARG A 1 651 ? 40.511 -11.740 -51.020 1.00 71.69 651 ARG A CA 1
ATOM 5120 C C . ARG A 1 651 ? 41.471 -10.554 -50.969 1.00 71.69 651 ARG A C 1
ATOM 5122 O O . ARG A 1 651 ? 41.031 -9.420 -51.138 1.00 71.69 651 ARG A O 1
ATOM 5129 N N . GLY A 1 652 ? 42.772 -10.784 -50.807 1.00 65.38 652 GLY A N 1
ATOM 5130 C CA . GLY A 1 652 ? 43.745 -9.704 -50.940 1.00 65.38 652 GLY A CA 1
ATOM 5131 C C . GLY A 1 652 ? 45.139 -10.205 -51.285 1.00 65.38 652 GLY A C 1
ATOM 5132 O O . GLY A 1 652 ? 45.722 -11.006 -50.566 1.00 65.38 652 GLY A O 1
ATOM 5133 N N . ALA A 1 653 ? 45.706 -9.687 -52.376 1.00 61.06 653 ALA A N 1
ATOM 5134 C CA . ALA A 1 653 ? 47.034 -10.069 -52.840 1.00 61.06 653 ALA A CA 1
ATOM 5135 C C . ALA A 1 653 ? 47.814 -8.846 -53.340 1.00 61.06 653 ALA A C 1
ATOM 5137 O O . ALA A 1 653 ? 47.347 -8.085 -54.182 1.00 61.06 653 ALA A O 1
ATOM 5138 N N . GLY A 1 654 ? 49.042 -8.650 -52.852 1.00 63.44 654 GLY A N 1
ATOM 5139 C CA . GLY A 1 654 ? 49.868 -7.503 -53.253 1.00 63.44 654 GLY A CA 1
ATOM 5140 C C . GLY A 1 654 ? 49.148 -6.160 -53.055 1.00 63.44 654 GLY A C 1
ATOM 5141 O O . GLY A 1 654 ? 48.758 -5.834 -51.943 1.00 63.44 654 GLY A O 1
ATOM 5142 N N . ASN A 1 655 ? 48.958 -5.384 -54.126 1.00 60.44 655 ASN A N 1
ATOM 5143 C CA . ASN A 1 655 ? 48.328 -4.057 -54.077 1.00 60.44 655 ASN A CA 1
ATOM 5144 C C . ASN A 1 655 ? 46.826 -4.055 -54.441 1.00 60.44 655 ASN A C 1
ATOM 5146 O O . ASN A 1 655 ? 46.327 -3.039 -54.926 1.00 60.44 655 ASN A O 1
ATOM 5150 N N . TRP A 1 656 ? 46.091 -5.150 -54.250 1.00 60.56 656 TRP A N 1
ATOM 5151 C CA . TRP A 1 656 ? 44.639 -5.161 -54.465 1.00 60.56 656 TRP A CA 1
ATOM 5152 C C . TRP A 1 656 ? 43.909 -5.991 -53.403 1.00 60.56 656 TRP A C 1
ATOM 5154 O O . TRP A 1 656 ? 44.440 -6.981 -52.897 1.00 60.56 656 TRP A O 1
ATOM 5164 N N . VAL A 1 657 ? 42.693 -5.558 -53.065 1.00 68.44 657 VAL A N 1
ATOM 5165 C CA . VAL A 1 657 ? 41.776 -6.214 -52.123 1.00 68.44 657 VAL A CA 1
ATOM 5166 C C . VAL A 1 657 ? 40.405 -6.290 -52.785 1.00 68.44 657 VAL A C 1
ATOM 5168 O O . VAL A 1 657 ? 39.952 -5.304 -53.367 1.00 68.44 657 VAL A O 1
ATOM 5171 N N . ASP A 1 658 ? 39.771 -7.455 -52.702 1.00 72.62 658 ASP A N 1
ATOM 5172 C CA . ASP A 1 658 ? 38.394 -7.685 -53.125 1.00 72.62 658 ASP A CA 1
ATOM 5173 C C . ASP A 1 658 ? 37.465 -7.685 -51.912 1.00 72.62 658 ASP A C 1
ATOM 5175 O O . ASP A 1 658 ? 37.779 -8.243 -50.854 1.00 72.62 658 ASP A O 1
ATOM 5179 N N . ILE A 1 659 ? 36.323 -7.037 -52.070 1.00 74.81 659 ILE A N 1
ATOM 5180 C CA . ILE A 1 659 ? 35.418 -6.676 -50.988 1.00 74.81 659 ILE A CA 1
ATOM 5181 C C . ILE A 1 659 ? 33.976 -6.834 -51.427 1.00 74.81 659 ILE A C 1
ATOM 5183 O O . ILE A 1 659 ? 33.607 -6.607 -52.578 1.00 74.81 659 ILE A O 1
ATOM 5187 N N . GLN A 1 660 ? 33.135 -7.136 -50.456 1.00 82.06 660 GLN A N 1
ATOM 5188 C CA . GLN A 1 660 ? 31.702 -7.164 -50.631 1.00 82.06 660 GLN A CA 1
ATOM 5189 C C . GLN A 1 660 ? 31.062 -6.143 -49.708 1.00 82.06 660 GLN A C 1
ATOM 5191 O O . GLN A 1 660 ? 31.261 -6.202 -48.495 1.00 82.06 660 GLN A O 1
ATOM 5196 N N . TYR A 1 661 ? 30.289 -5.232 -50.292 1.00 79.38 661 TYR A N 1
ATOM 5197 C CA . TYR A 1 661 ? 29.513 -4.247 -49.551 1.00 79.38 661 TYR A CA 1
ATOM 5198 C C . TYR A 1 661 ? 28.103 -4.752 -49.282 1.00 79.38 661 TYR A C 1
ATOM 5200 O O . TYR A 1 661 ? 27.406 -5.214 -50.192 1.00 79.38 661 TYR A O 1
ATOM 5208 N N . TYR A 1 662 ? 27.677 -4.569 -48.042 1.00 84.50 662 TYR A N 1
ATOM 5209 C CA . TYR A 1 662 ? 26.323 -4.796 -47.576 1.00 84.50 662 TYR A CA 1
ATOM 5210 C C . TYR A 1 662 ? 25.792 -3.453 -47.076 1.00 84.50 662 TYR A C 1
ATOM 5212 O O . TYR A 1 662 ? 26.103 -3.031 -45.968 1.00 84.50 662 TYR A O 1
ATOM 5220 N N . TYR A 1 663 ? 25.082 -2.748 -47.959 1.00 80.56 663 TYR A N 1
ATOM 5221 C CA . TYR A 1 663 ? 24.551 -1.405 -47.714 1.00 80.56 663 TYR A CA 1
ATOM 5222 C C . TYR A 1 663 ? 23.279 -1.425 -46.858 1.00 80.56 663 TYR A C 1
ATOM 5224 O O . TYR A 1 663 ? 22.494 -2.384 -46.913 1.00 80.56 663 TYR A O 1
ATOM 5232 N N . GLY A 1 664 ? 23.029 -0.309 -46.173 1.00 76.06 664 GLY A N 1
ATOM 5233 C CA . GLY A 1 664 ? 21.764 -0.003 -45.520 1.00 76.06 664 GLY A CA 1
ATOM 5234 C C . GLY A 1 664 ? 20.605 -0.134 -46.511 1.00 76.06 664 GLY A C 1
ATOM 5235 O O . GLY A 1 664 ? 20.663 0.355 -47.637 1.00 76.06 664 GLY A O 1
ATOM 5236 N N . GLY A 1 665 ? 19.559 -0.861 -46.124 1.00 76.81 665 GLY A N 1
ATOM 5237 C CA . GLY A 1 665 ? 18.451 -1.252 -47.001 1.00 76.81 665 GLY A CA 1
ATOM 5238 C C . GLY A 1 665 ? 18.574 -2.645 -47.616 1.00 76.81 665 GLY A C 1
ATOM 5239 O O . GLY A 1 665 ? 17.569 -3.166 -48.089 1.00 76.81 665 GLY A O 1
ATOM 5240 N N . LYS A 1 666 ? 19.758 -3.274 -47.592 1.00 83.38 666 LYS A N 1
ATOM 5241 C CA . LYS A 1 666 ? 19.935 -4.685 -47.982 1.00 83.38 666 LYS A CA 1
ATOM 5242 C C . LYS A 1 666 ? 20.154 -5.566 -46.766 1.00 83.38 666 LYS A C 1
ATOM 5244 O O . LYS A 1 666 ? 19.361 -6.466 -46.514 1.00 83.38 666 LYS A O 1
ATOM 5249 N N . GLU A 1 667 ? 21.224 -5.299 -46.030 1.00 86.25 667 GLU A N 1
ATOM 5250 C CA . GLU A 1 667 ? 21.566 -6.030 -44.818 1.00 86.25 667 GLU A CA 1
ATOM 5251 C C . GLU A 1 667 ? 22.440 -5.153 -43.926 1.00 86.25 667 GLU A C 1
ATOM 5253 O O . GLU A 1 667 ? 23.498 -4.684 -44.344 1.00 86.25 667 GLU A O 1
ATOM 5258 N N . ASN A 1 668 ? 21.999 -4.957 -42.691 1.00 84.62 668 ASN A N 1
ATOM 5259 C CA . ASN A 1 668 ? 22.748 -4.257 -41.661 1.00 84.62 668 ASN A CA 1
ATOM 5260 C C . ASN A 1 668 ? 23.454 -5.249 -40.757 1.00 84.62 668 ASN A C 1
ATOM 5262 O O . ASN A 1 668 ? 23.046 -6.404 -40.628 1.00 84.62 668 ASN A O 1
ATOM 5266 N N . GLY A 1 669 ? 24.523 -4.782 -40.127 1.00 86.12 669 GLY A N 1
ATOM 5267 C CA . GLY A 1 669 ? 25.414 -5.633 -39.376 1.00 86.12 669 GLY A CA 1
ATOM 5268 C C . GLY A 1 669 ? 25.982 -4.921 -38.159 1.00 86.12 669 GLY A C 1
ATOM 5269 O O . GLY A 1 669 ? 26.332 -3.748 -38.258 1.00 86.12 669 GLY A O 1
ATOM 5270 N N . TYR A 1 670 ? 26.122 -5.628 -37.037 1.00 87.88 670 TYR A N 1
ATOM 5271 C CA . TYR A 1 670 ? 26.674 -5.055 -35.810 1.00 87.88 670 TYR A CA 1
ATOM 5272 C C . TYR A 1 670 ? 27.572 -6.032 -35.059 1.00 87.88 670 TYR A C 1
ATOM 5274 O O . TYR A 1 670 ? 27.266 -7.221 -34.928 1.00 87.88 670 TYR A O 1
ATOM 5282 N N . TRP A 1 671 ? 28.650 -5.499 -34.484 1.00 87.50 671 TRP A N 1
ATOM 5283 C CA . TRP A 1 671 ? 29.446 -6.217 -33.494 1.00 87.50 671 TRP A CA 1
ATOM 5284 C C . TRP A 1 671 ? 28.676 -6.428 -32.194 1.00 87.50 671 TRP A C 1
ATOM 5286 O O . TRP A 1 671 ? 27.932 -5.556 -31.743 1.00 87.50 671 TRP A O 1
ATOM 5296 N N . THR A 1 672 ? 28.956 -7.557 -31.548 1.00 90.31 672 THR A N 1
ATOM 5297 C CA . THR A 1 672 ? 28.651 -7.770 -30.130 1.00 90.31 672 THR A CA 1
ATOM 5298 C C . THR A 1 672 ? 29.938 -7.797 -29.307 1.00 90.31 672 THR A C 1
ATOM 5300 O O . THR A 1 672 ? 31.025 -8.077 -29.828 1.00 90.31 672 THR A O 1
ATOM 5303 N N . ASN A 1 673 ? 29.834 -7.529 -28.007 1.00 89.31 673 ASN A N 1
ATOM 5304 C CA . ASN A 1 673 ? 30.999 -7.531 -27.117 1.00 89.31 673 ASN A CA 1
ATOM 5305 C C . ASN A 1 673 ? 31.516 -8.944 -26.754 1.00 89.31 673 ASN A C 1
ATOM 5307 O O . ASN A 1 673 ? 32.645 -9.078 -26.282 1.00 89.31 673 ASN A O 1
ATOM 5311 N N . ASP A 1 674 ? 30.738 -9.998 -27.014 1.00 89.50 674 ASP A N 1
ATOM 5312 C CA . ASP A 1 674 ? 30.995 -11.389 -26.613 1.00 89.50 674 ASP A CA 1
ATOM 5313 C C . ASP A 1 674 ? 31.381 -12.299 -27.792 1.00 89.50 674 ASP A C 1
ATOM 5315 O O . ASP A 1 674 ? 31.376 -13.523 -27.684 1.00 89.50 674 ASP A O 1
ATOM 5319 N N . GLY A 1 675 ? 31.794 -11.706 -28.917 1.00 84.25 675 GLY A N 1
ATOM 5320 C CA . GLY A 1 675 ? 32.400 -12.438 -30.030 1.00 84.25 675 GLY A CA 1
ATOM 5321 C C . GLY A 1 675 ? 31.423 -12.989 -31.067 1.00 84.25 675 GLY A C 1
ATOM 5322 O O . GLY A 1 675 ? 31.841 -13.810 -31.879 1.00 84.25 675 GLY A O 1
ATOM 5323 N N . TYR A 1 676 ? 30.185 -12.504 -31.066 1.00 90.44 676 TYR A N 1
ATOM 5324 C CA . TYR A 1 676 ? 29.185 -12.725 -32.108 1.00 90.44 676 TYR A CA 1
ATOM 5325 C C . TYR A 1 676 ? 29.045 -11.477 -32.989 1.00 90.44 676 TYR A C 1
ATOM 5327 O O . TYR A 1 676 ? 29.491 -10.379 -32.630 1.00 90.44 676 TYR A O 1
ATOM 5335 N N . HIS A 1 677 ? 28.373 -11.623 -34.122 1.00 89.12 677 HIS A N 1
ATOM 5336 C CA . HIS A 1 677 ? 27.771 -10.494 -34.821 1.00 89.12 677 HIS A CA 1
ATOM 5337 C C . HIS A 1 677 ? 26.273 -10.679 -34.918 1.00 89.12 677 HIS A C 1
ATOM 5339 O O . HIS A 1 677 ? 25.713 -11.751 -34.677 1.00 89.12 677 HIS A O 1
ATOM 5345 N N . VAL A 1 678 ? 25.647 -9.595 -35.319 1.00 90.00 678 VAL A N 1
ATOM 5346 C CA . VAL A 1 678 ? 24.246 -9.531 -35.651 1.00 90.00 678 VAL A CA 1
ATOM 5347 C C . VAL A 1 678 ? 24.116 -9.104 -37.094 1.00 90.00 678 VAL A C 1
ATOM 5349 O O . VAL A 1 678 ? 24.771 -8.143 -37.487 1.00 90.00 678 VAL A O 1
ATOM 5352 N N . LYS A 1 679 ? 23.249 -9.777 -37.847 1.00 88.50 679 LYS A N 1
ATOM 5353 C CA . LYS A 1 679 ? 22.821 -9.349 -39.179 1.00 88.50 679 LYS A CA 1
ATOM 5354 C C . LYS A 1 679 ? 21.316 -9.157 -39.204 1.00 88.50 679 LYS A C 1
ATOM 5356 O O . LYS A 1 679 ? 20.574 -9.964 -38.644 1.00 88.50 679 LYS A O 1
ATOM 5361 N N . MET A 1 680 ? 20.880 -8.087 -39.849 1.00 86.38 680 MET A N 1
ATOM 5362 C CA . MET A 1 680 ? 19.475 -7.717 -39.961 1.00 86.38 680 MET A CA 1
ATOM 5363 C C . MET A 1 680 ? 19.143 -7.416 -41.414 1.00 86.38 680 MET A C 1
ATOM 5365 O O . MET A 1 680 ? 19.874 -6.676 -42.066 1.00 86.38 680 MET A O 1
ATOM 5369 N N . ASN A 1 681 ? 18.043 -7.963 -41.913 1.00 85.38 681 ASN A N 1
ATOM 5370 C CA . ASN A 1 681 ? 17.476 -7.611 -43.207 1.00 85.38 681 ASN A CA 1
ATOM 5371 C C . ASN A 1 681 ? 15.939 -7.714 -43.173 1.00 85.38 681 ASN A C 1
ATOM 5373 O O . ASN A 1 681 ? 15.352 -8.099 -42.162 1.00 85.38 681 ASN A O 1
ATOM 5377 N N . ASP A 1 682 ? 15.273 -7.414 -44.291 1.00 81.62 682 ASP A N 1
ATOM 5378 C CA . ASP A 1 682 ? 13.803 -7.461 -44.390 1.00 81.62 682 ASP A CA 1
ATOM 5379 C C . ASP A 1 682 ? 13.225 -8.872 -44.157 1.00 81.62 682 ASP A C 1
ATOM 5381 O O . ASP A 1 682 ? 12.040 -9.021 -43.863 1.00 81.62 682 ASP A O 1
ATOM 5385 N N . SER A 1 683 ? 14.049 -9.920 -44.280 1.00 80.69 683 SER A N 1
ATOM 5386 C CA . SER A 1 683 ? 13.650 -11.308 -44.005 1.00 80.69 683 SER A CA 1
ATOM 5387 C C . SER A 1 683 ? 13.803 -11.686 -42.531 1.00 80.69 683 SER A C 1
ATOM 5389 O O . SER A 1 683 ? 13.223 -12.680 -42.097 1.00 80.69 683 SER A O 1
ATOM 5391 N N . GLY A 1 684 ? 14.550 -10.906 -41.747 1.00 79.75 684 GLY A N 1
ATOM 5392 C CA . GLY A 1 684 ? 14.677 -11.107 -40.314 1.00 79.75 684 GLY A CA 1
ATOM 5393 C C . GLY A 1 684 ? 16.050 -10.789 -39.746 1.00 79.75 684 GLY A C 1
ATOM 5394 O O . GLY A 1 684 ? 16.838 -10.017 -40.285 1.00 79.75 684 GLY A O 1
ATOM 5395 N N . PHE A 1 685 ? 16.293 -11.385 -38.589 1.00 85.19 685 PHE A N 1
ATOM 5396 C CA . PHE A 1 685 ? 17.382 -11.058 -37.688 1.00 85.19 685 PHE A CA 1
ATOM 5397 C C . PHE A 1 685 ? 18.146 -12.335 -37.313 1.00 85.19 685 PHE A C 1
ATOM 5399 O O . PHE A 1 685 ? 17.516 -13.333 -36.956 1.00 85.19 685 PHE A O 1
ATOM 5406 N N . ALA A 1 686 ? 19.482 -12.308 -37.370 1.00 87.88 686 ALA A N 1
ATOM 5407 C CA . ALA A 1 686 ? 20.343 -13.443 -37.035 1.00 87.88 686 ALA A CA 1
ATOM 5408 C C . ALA A 1 686 ? 21.500 -13.039 -36.110 1.00 87.88 686 ALA A C 1
ATOM 5410 O O . ALA A 1 686 ? 22.175 -12.036 -36.346 1.00 87.88 686 ALA A O 1
ATOM 5411 N N . VAL A 1 687 ? 21.757 -13.861 -35.086 1.00 91.12 687 VAL A N 1
ATOM 5412 C CA . VAL A 1 687 ? 22.923 -13.754 -34.192 1.00 91.12 687 VAL A CA 1
ATOM 5413 C C . VAL A 1 687 ? 23.842 -14.936 -34.449 1.00 91.12 687 VAL A C 1
ATOM 5415 O O . VAL A 1 687 ? 23.476 -16.074 -34.156 1.00 91.12 687 VAL A O 1
ATOM 5418 N N . GLU A 1 688 ? 25.036 -14.684 -34.974 1.00 91.00 688 GLU A N 1
ATOM 5419 C CA . GLU A 1 688 ? 25.947 -15.742 -35.424 1.00 91.00 688 GLU A CA 1
ATOM 5420 C C . GLU A 1 688 ? 27.312 -15.600 -34.734 1.00 91.00 688 GLU A C 1
ATOM 5422 O O . GLU A 1 688 ? 27.765 -14.473 -34.496 1.00 91.00 688 GLU A O 1
ATOM 5427 N N . PRO A 1 689 ? 27.972 -16.715 -34.369 1.00 87.88 689 PRO A N 1
ATOM 5428 C CA . PRO A 1 689 ? 29.339 -16.663 -33.877 1.00 87.88 689 PRO A CA 1
ATOM 5429 C C . PRO A 1 689 ? 30.265 -16.179 -34.991 1.00 87.88 689 PRO A C 1
ATOM 5431 O O . PRO A 1 689 ? 30.042 -16.445 -36.172 1.00 87.88 689 PRO A O 1
ATOM 5434 N N . ILE A 1 690 ? 31.321 -15.479 -34.600 1.00 76.88 690 ILE A N 1
ATOM 5435 C CA . ILE A 1 690 ? 32.344 -15.038 -35.541 1.00 76.88 690 ILE A CA 1
ATOM 5436 C C . ILE A 1 690 ? 33.496 -16.014 -35.445 1.00 76.88 690 ILE A C 1
ATOM 5438 O O . ILE A 1 690 ? 34.235 -16.018 -34.457 1.00 76.88 690 ILE A O 1
ATOM 5442 N N . ASP A 1 691 ? 33.625 -16.837 -36.478 1.00 70.56 691 ASP A N 1
ATOM 5443 C CA . ASP A 1 691 ? 34.782 -17.697 -36.661 1.00 70.56 691 ASP A CA 1
ATOM 5444 C C . ASP A 1 691 ? 36.046 -16.828 -36.776 1.00 70.56 691 ASP A C 1
ATOM 5446 O O . ASP A 1 691 ? 36.040 -15.787 -37.442 1.00 70.56 691 ASP A O 1
ATOM 5450 N N . ASP A 1 692 ? 37.147 -17.258 -36.151 1.00 65.69 692 ASP A N 1
ATOM 5451 C CA . ASP A 1 692 ? 38.467 -16.638 -36.322 1.00 65.69 692 ASP A CA 1
ATOM 5452 C C . ASP A 1 692 ? 39.013 -16.986 -37.717 1.00 65.69 692 ASP A C 1
ATOM 5454 O O . ASP A 1 692 ? 39.941 -17.775 -37.893 1.00 65.69 692 ASP A O 1
ATOM 5458 N N . ILE A 1 693 ? 38.378 -16.420 -38.739 1.00 63.34 693 ILE A N 1
ATOM 5459 C CA . ILE A 1 693 ? 38.737 -16.611 -40.136 1.00 63.34 693 ILE A CA 1
ATOM 5460 C C . ILE A 1 693 ? 39.872 -15.644 -40.448 1.00 63.34 693 ILE A C 1
ATOM 5462 O O . ILE A 1 693 ? 39.736 -14.427 -40.301 1.00 63.34 693 ILE A O 1
ATOM 5466 N N . SER A 1 694 ? 40.994 -16.191 -40.908 1.00 64.44 694 SER A N 1
ATOM 5467 C CA . SER A 1 694 ? 42.037 -15.427 -41.579 1.00 64.44 694 SER A CA 1
ATOM 5468 C C . SER A 1 694 ? 41.980 -15.688 -43.082 1.00 64.44 694 SER A C 1
ATOM 5470 O O . SER A 1 694 ? 41.881 -16.830 -43.528 1.00 64.44 694 SER A O 1
ATOM 5472 N N . ILE A 1 695 ? 42.017 -14.622 -43.879 1.00 63.81 695 ILE A N 1
ATOM 5473 C CA . ILE A 1 695 ? 42.046 -14.702 -45.347 1.00 63.81 695 ILE A CA 1
ATOM 5474 C C . ILE A 1 695 ? 43.338 -14.044 -45.797 1.00 63.81 695 ILE A C 1
ATOM 5476 O O . ILE A 1 695 ? 43.502 -12.874 -45.495 1.00 63.81 695 ILE A O 1
ATOM 5480 N N . GLU A 1 696 ? 44.223 -14.767 -46.499 1.00 61.47 696 GLU A N 1
ATOM 5481 C CA . GLU A 1 696 ? 45.395 -14.217 -47.219 1.00 61.47 696 GLU A CA 1
ATOM 5482 C C . GLU A 1 696 ? 46.048 -12.994 -46.514 1.00 61.47 696 GLU A C 1
ATOM 5484 O O . GLU A 1 696 ? 46.056 -11.892 -47.051 1.00 61.47 696 GLU A O 1
ATOM 5489 N N . ASP A 1 697 ? 46.561 -13.186 -45.289 1.00 58.78 697 ASP A N 1
ATOM 5490 C CA . ASP A 1 697 ? 47.211 -12.177 -44.415 1.00 58.78 697 ASP A CA 1
ATOM 5491 C C . ASP A 1 697 ? 46.294 -11.275 -43.553 1.00 58.78 697 ASP A C 1
ATOM 5493 O O . ASP A 1 697 ? 46.788 -10.530 -42.704 1.00 58.78 697 ASP A O 1
ATOM 5497 N N . PHE A 1 698 ? 44.968 -11.355 -43.683 1.00 60.47 698 PHE A N 1
ATOM 5498 C CA . PHE A 1 698 ? 44.020 -10.535 -42.918 1.00 60.47 698 PHE A CA 1
ATOM 5499 C C . PHE A 1 698 ? 43.430 -11.298 -41.731 1.00 60.47 698 PHE A C 1
ATOM 5501 O O . PHE A 1 698 ? 42.735 -12.298 -41.905 1.00 60.47 698 PHE A O 1
ATOM 5508 N N . LYS A 1 699 ? 43.667 -10.793 -40.515 1.00 64.00 699 LYS A N 1
ATOM 5509 C CA . LYS A 1 699 ? 42.916 -11.189 -39.315 1.00 64.00 699 LYS A CA 1
ATOM 5510 C C . LYS A 1 699 ? 41.627 -10.373 -39.263 1.00 64.00 699 LYS A C 1
ATOM 5512 O O . LYS A 1 699 ? 41.718 -9.149 -39.296 1.00 64.00 699 LYS A O 1
ATOM 5517 N N . ASP A 1 700 ? 40.484 -11.049 -39.133 1.00 67.69 700 ASP A N 1
ATOM 5518 C CA . ASP A 1 700 ? 39.151 -10.440 -39.012 1.00 67.69 700 ASP A CA 1
ATOM 5519 C C . ASP A 1 700 ? 38.668 -9.715 -40.295 1.00 67.69 700 ASP A C 1
ATOM 5521 O O . ASP A 1 700 ? 38.761 -8.491 -40.404 1.00 67.69 700 ASP A O 1
ATOM 5525 N N . PRO A 1 701 ? 38.176 -10.458 -41.311 1.00 70.56 701 PRO A N 1
ATOM 5526 C CA . PRO A 1 701 ? 37.788 -9.899 -42.610 1.00 70.56 701 PRO A CA 1
ATOM 5527 C C . PRO A 1 701 ? 36.469 -9.111 -42.581 1.00 70.56 701 PRO A C 1
ATOM 5529 O O . PRO A 1 701 ? 36.077 -8.550 -43.605 1.00 70.56 701 PRO A O 1
ATOM 5532 N N . PHE A 1 702 ? 35.767 -9.091 -41.447 1.00 75.62 702 PHE A N 1
ATOM 5533 C CA . PHE A 1 702 ? 34.507 -8.379 -41.270 1.00 75.62 702 PHE A CA 1
ATOM 5534 C C . PHE A 1 702 ? 34.780 -6.987 -40.695 1.00 75.62 702 PHE A C 1
ATOM 5536 O O . PHE A 1 702 ? 35.505 -6.836 -39.717 1.00 75.62 702 PHE A O 1
ATOM 5543 N N . CYS A 1 703 ? 34.220 -5.946 -41.306 1.00 74.38 703 CYS A N 1
ATOM 5544 C CA . CYS A 1 703 ? 34.337 -4.570 -40.826 1.00 74.38 703 CYS A CA 1
ATOM 5545 C C . CYS A 1 703 ? 32.963 -3.906 -40.873 1.00 74.38 703 CYS A C 1
ATOM 5547 O O . CYS A 1 703 ? 32.340 -3.846 -41.932 1.00 74.38 703 CYS A O 1
ATOM 5549 N N . TYR A 1 704 ? 32.503 -3.396 -39.736 1.00 77.94 704 TYR A N 1
ATOM 5550 C CA . TYR A 1 704 ? 31.180 -2.785 -39.608 1.00 77.94 704 TYR A CA 1
ATOM 5551 C C . TYR A 1 704 ? 31.310 -1.265 -39.575 1.00 77.94 704 TYR A C 1
ATOM 5553 O O . TYR A 1 704 ? 32.261 -0.740 -38.995 1.00 77.94 704 TYR A O 1
ATOM 5561 N N . LEU A 1 705 ? 30.383 -0.557 -40.217 1.00 75.19 705 LEU A N 1
ATOM 5562 C CA . LEU A 1 705 ? 30.453 0.903 -40.361 1.00 75.19 705 LEU A CA 1
ATOM 5563 C C . LEU A 1 705 ? 29.918 1.644 -39.127 1.00 75.19 705 LEU A C 1
ATOM 5565 O O . LEU A 1 705 ? 30.180 2.831 -38.936 1.00 75.19 705 LEU A O 1
ATOM 5569 N N . SER A 1 706 ? 29.192 0.932 -38.269 1.00 78.50 706 SER A N 1
ATOM 5570 C CA . SER A 1 706 ? 28.574 1.444 -37.052 1.00 78.50 706 SER A CA 1
ATOM 5571 C C . SER A 1 706 ? 28.512 0.379 -35.958 1.00 78.50 706 SER A C 1
ATOM 5573 O O . SER A 1 706 ? 28.744 -0.812 -36.188 1.00 78.50 706 SER A O 1
ATOM 5575 N N . VAL A 1 707 ? 28.201 0.814 -34.737 1.00 86.94 707 VAL A N 1
ATOM 5576 C CA . VAL A 1 707 ? 27.842 -0.076 -33.628 1.00 86.94 707 VAL A CA 1
ATOM 5577 C C . VAL A 1 707 ? 26.596 0.432 -32.917 1.00 86.94 707 VAL A C 1
ATOM 5579 O O . VAL A 1 707 ? 26.199 1.588 -33.051 1.00 86.94 707 VAL A O 1
ATOM 5582 N N . ARG A 1 708 ? 26.004 -0.428 -32.095 1.00 89.44 708 ARG A N 1
ATOM 5583 C CA . ARG A 1 708 ? 24.963 -0.037 -31.144 1.00 89.44 708 ARG A CA 1
ATOM 5584 C C . ARG A 1 708 ? 25.546 0.090 -29.764 1.00 89.44 708 ARG A C 1
ATOM 5586 O O . ARG A 1 708 ? 26.475 -0.642 -29.425 1.00 89.44 708 ARG A O 1
ATOM 5593 N N . LEU A 1 709 ? 24.941 0.960 -28.967 1.00 93.88 709 LEU A N 1
ATOM 5594 C CA . LEU A 1 709 ? 25.273 1.087 -27.562 1.00 93.88 709 LEU A CA 1
ATOM 5595 C C . LEU A 1 709 ? 24.040 0.857 -26.695 1.00 93.88 709 LEU A C 1
ATOM 5597 O O . LEU A 1 709 ? 22.932 1.268 -27.039 1.00 93.88 709 LEU A O 1
ATOM 5601 N N . ILE A 1 710 ? 24.276 0.240 -25.545 1.00 94.00 710 ILE A N 1
ATOM 5602 C CA . ILE A 1 710 ? 23.336 0.140 -24.431 1.00 94.00 710 ILE A CA 1
ATOM 5603 C C . ILE A 1 710 ? 23.930 0.810 -23.199 1.00 94.00 710 ILE A C 1
ATOM 5605 O O . ILE A 1 710 ? 25.145 0.774 -22.975 1.00 94.00 710 ILE A O 1
ATOM 5609 N N . LYS A 1 711 ? 23.075 1.437 -22.397 1.00 91.81 711 LYS A N 1
ATOM 5610 C CA . LYS A 1 711 ? 23.459 2.048 -21.127 1.00 91.81 711 LYS A CA 1
ATOM 5611 C C . LYS A 1 711 ? 23.682 0.952 -20.083 1.00 91.81 711 LYS A C 1
ATOM 5613 O O . LYS A 1 711 ? 22.881 0.030 -19.974 1.00 91.81 711 LYS A O 1
ATOM 5618 N N . LYS A 1 712 ? 24.762 1.048 -19.308 1.00 78.12 712 LYS A N 1
ATOM 5619 C CA . LYS A 1 712 ? 25.007 0.170 -18.157 1.00 78.12 712 LYS A CA 1
ATOM 5620 C C . LYS A 1 712 ? 24.011 0.527 -17.048 1.00 78.12 712 LYS A C 1
ATOM 5622 O O . LYS A 1 712 ? 23.964 1.685 -16.631 1.00 78.12 712 LYS A O 1
ATOM 5627 N N . ASN A 1 713 ? 23.223 -0.459 -16.622 1.00 60.41 713 ASN A N 1
ATOM 5628 C CA . ASN A 1 713 ? 22.208 -0.344 -15.569 1.00 60.41 713 ASN A CA 1
ATOM 5629 C C . ASN A 1 713 ? 22.753 -0.580 -14.157 1.00 60.41 713 ASN A C 1
ATOM 5631 O O . ASN A 1 713 ? 23.720 -1.364 -14.018 1.00 60.41 713 ASN A O 1
#

Sequence (713 aa):
VSFRVQSNGEWKIETQGDWFYVFPTSGRGNATVQICVLENDTQGRQTGKVTLISTTDPSAVQTFEIGQKCAVDYGVTGIIDNQPSIKKYAVGYGYNTLNEYASPNSVTKQIVRWKEMDAEDLIQFNASSARFYERTVVGSSREDLAQNLSVAVNFRGKYCGFKGEVATSFSSSATNNEFNEYAISYIEYKVTDISIVTDTEDIRENWMTDAARKAIEGETEAYRGTEGVKKLLIDYGTHLITKADLGGRLKYNLTVDVSKVTGYYDITAYLKASYSNAFVNSEASVDAEMKSSYANNKSHTTLSFTAIGGDSGPLTDSSDKNAIETWKKSIANYENVSTNKTALIGFGSNQEGLIPLYELATNPSRREEIKTVMESDGFVTVEYEDKNNYRIEVPTFSDSASETLVKDVKDNSNRVIATVCNEFIPEINPAKRVNVIYPVASGKILMHAGFFPGYEGRRPARISWNGSNLKVVDYEGLEEKSYTNLYLGGVTVSTQLNGEQSTKQTTIYNSYLNAVHFNEAYHNYPLVKIFGDIWTREDYKSNKYGDGTAIKDIANILDASKRCFIDYLIKACSYESNLLYRRSLVKDVGFVPSGWQIPSSTHYKEIQAMLTRYNLNTGQSFRNNPNVQGNAPLGYEAPTSEHDGWIKIIRGAGNWVDIQYYYGGKENGYWTNDGYHVKMNDSGFAVEPIDDISIEDFKDPFCYLSVRLIKKN